Protein AF-0000000076529338 (afdb_homodimer)

Structure (mmCIF, N/CA/C/O backbone):
data_AF-0000000076529338-model_v1
#
loop_
_entity.id
_entity.type
_entity.pdbx_description
1 polymer N-acetyltransferase
#
loop_
_atom_site.group_PDB
_atom_site.id
_atom_site.type_symbol
_atom_site.label_atom_id
_atom_site.label_alt_id
_atom_site.label_comp_id
_atom_site.label_asym_id
_atom_site.label_entity_id
_atom_site.label_seq_id
_atom_site.pdbx_PDB_ins_code
_atom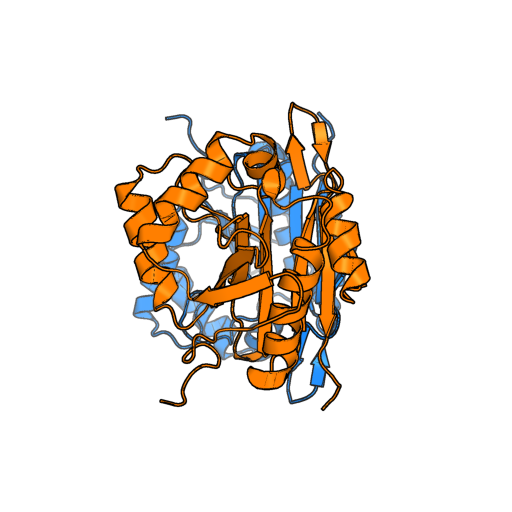_site.Cartn_x
_atom_site.Cartn_y
_atom_site.Cartn_z
_atom_site.occupancy
_atom_site.B_iso_or_equiv
_atom_site.auth_seq_id
_atom_site.auth_comp_id
_atom_site.auth_asym_id
_atom_site.auth_atom_id
_atom_site.pdbx_PDB_model_num
ATOM 1 N N . MET A 1 1 ? 24.656 3.004 14.438 1 46.19 1 MET A N 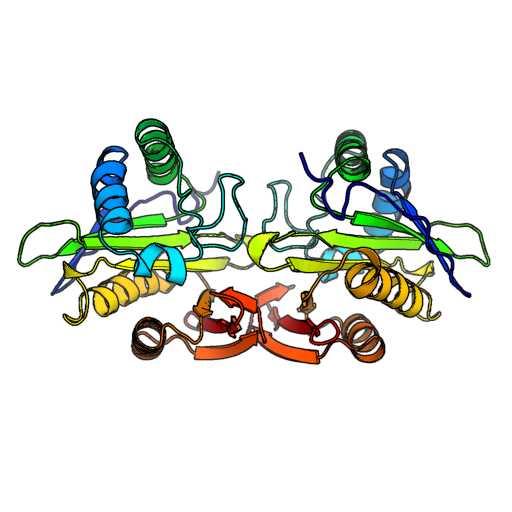1
ATOM 2 C CA . MET A 1 1 ? 23.625 2.807 13.414 1 46.19 1 MET A CA 1
ATOM 3 C C . MET A 1 1 ? 23.125 4.145 12.891 1 46.19 1 MET A C 1
ATOM 5 O O . MET A 1 1 ? 22.906 5.078 13.664 1 46.19 1 MET A O 1
ATOM 9 N N . ALA A 1 2 ? 23.375 4.398 11.633 1 56.16 2 ALA A N 1
ATOM 10 C CA . ALA A 1 2 ? 23.047 5.734 11.141 1 56.16 2 ALA A CA 1
ATOM 11 C C . ALA A 1 2 ? 21.609 6.117 11.484 1 56.16 2 ALA A C 1
ATOM 13 O O . ALA A 1 2 ? 20.719 5.262 11.516 1 56.16 2 ALA A O 1
ATOM 14 N N . LEU A 1 3 ? 21.344 7.195 12.109 1 80.5 3 LEU A N 1
ATOM 15 C CA . LEU A 1 3 ? 20.047 7.719 12.5 1 80.5 3 LEU A CA 1
ATOM 16 C C . LEU A 1 3 ? 19.094 7.781 11.297 1 80.5 3 LEU A C 1
ATOM 18 O O . LEU A 1 3 ? 19.516 8.164 10.203 1 80.5 3 LEU A O 1
ATOM 22 N N . THR A 1 4 ? 17.906 7.199 11.5 1 89.62 4 THR A N 1
ATOM 23 C CA . THR A 1 4 ? 16.922 7.328 10.438 1 89.62 4 THR A CA 1
ATOM 24 C C . THR A 1 4 ? 16.469 8.781 10.289 1 89.62 4 THR A C 1
ATOM 26 O O . THR A 1 4 ? 16.672 9.594 11.195 1 89.62 4 THR A O 1
ATOM 29 N N . PRO A 1 5 ? 15.969 9.148 9.164 1 91.75 5 PRO A N 1
ATOM 30 C CA . PRO A 1 5 ? 15.438 10.5 8.984 1 91.75 5 PRO A CA 1
ATOM 31 C C . PRO A 1 5 ? 14.32 10.828 9.977 1 91.75 5 PRO A C 1
ATOM 33 O O . PRO A 1 5 ? 13.93 11.992 10.109 1 91.75 5 PRO A O 1
ATOM 36 N N . PHE A 1 6 ? 13.875 9.883 10.711 1 93.56 6 PHE A N 1
ATOM 37 C CA . PHE A 1 6 ? 12.742 10.062 11.617 1 93.56 6 PHE A CA 1
ATOM 38 C C . PHE A 1 6 ? 13.219 10.188 13.055 1 93.56 6 PHE A C 1
ATOM 40 O O . PHE A 1 6 ? 12.414 10.336 13.969 1 93.56 6 PHE A O 1
ATOM 47 N N . ALA A 1 7 ? 14.477 10.164 13.234 1 90.31 7 ALA A N 1
ATOM 48 C CA . ALA A 1 7 ? 15.039 10.203 14.586 1 90.31 7 ALA A CA 1
ATOM 49 C C . ALA A 1 7 ? 14.711 11.523 15.273 1 90.31 7 ALA A C 1
ATOM 51 O O . ALA A 1 7 ? 14.516 11.562 16.484 1 90.31 7 ALA A O 1
ATOM 52 N N . THR A 1 8 ? 14.648 12.516 14.5 1 92.12 8 THR A N 1
ATOM 53 C CA . THR A 1 8 ? 14.273 13.828 15.016 1 92.12 8 THR A CA 1
ATOM 54 C C . THR A 1 8 ? 12.82 14.148 14.68 1 92.12 8 THR A C 1
ATOM 56 O O . THR A 1 8 ? 12.391 13.992 13.539 1 92.12 8 THR A O 1
ATOM 59 N N . LYS A 1 9 ? 12.164 14.469 15.719 1 97.19 9 LYS A N 1
ATOM 60 C CA . LYS A 1 9 ? 10.789 14.922 15.539 1 97.19 9 LYS A CA 1
ATOM 61 C C . LYS A 1 9 ? 10.688 16.438 15.609 1 97.19 9 LYS A C 1
ATOM 63 O O . LYS A 1 9 ? 10.672 17.016 16.703 1 97.19 9 LYS A O 1
ATOM 68 N N . PRO A 1 10 ? 10.523 17.047 14.516 1 98.19 10 PRO A N 1
ATOM 69 C CA . PRO A 1 10 ? 10.641 18.5 14.484 1 98.19 10 PRO A CA 1
ATOM 70 C C . PRO A 1 10 ? 9.359 19.203 14.914 1 98.19 10 PRO A C 1
ATOM 72 O O . PRO A 1 10 ? 8.281 18.594 14.914 1 98.19 10 PRO A O 1
ATOM 75 N N . THR A 1 11 ? 9.531 20.391 15.359 1 98.81 11 THR A N 1
ATOM 76 C CA . THR A 1 11 ? 8.453 21.375 15.352 1 98.81 11 THR A CA 1
ATOM 77 C C . THR A 1 11 ? 8.57 22.312 14.148 1 98.81 11 THR A C 1
ATOM 79 O O . THR A 1 11 ? 9.633 22.891 13.922 1 98.81 11 THR A O 1
ATOM 82 N N . LEU A 1 12 ? 7.535 22.375 13.297 1 98.88 12 LEU A N 1
ATOM 83 C CA . LEU A 1 12 ? 7.516 23.219 12.102 1 98.88 12 LEU A CA 1
ATOM 84 C C . LEU A 1 12 ? 6.504 24.359 12.25 1 98.88 12 LEU A C 1
ATOM 86 O O . LEU A 1 12 ? 5.316 24.109 12.461 1 98.88 12 LEU A O 1
ATOM 90 N N . VAL A 1 13 ? 6.988 25.547 12.102 1 98.88 13 VAL A N 1
ATOM 91 C CA . VAL A 1 13 ? 6.141 26.703 12.375 1 98.88 13 VAL A CA 1
ATOM 92 C C . VAL A 1 13 ? 5.785 27.406 11.062 1 98.88 13 VAL A C 1
ATOM 94 O O . VAL A 1 13 ? 6.672 27.781 10.289 1 98.88 13 VAL A O 1
ATOM 97 N N . GLY A 1 14 ? 4.469 27.453 10.805 1 98.81 14 GLY A N 1
ATOM 98 C CA . GLY A 1 14 ? 3.955 28.234 9.695 1 98.81 14 GLY A CA 1
ATOM 99 C C . GLY A 1 14 ? 3.24 29.5 10.133 1 98.81 14 GLY A C 1
ATOM 100 O O . GLY A 1 14 ? 3.391 29.938 11.273 1 98.81 14 GLY A O 1
ATOM 101 N N . GLU A 1 15 ? 2.576 30.109 9.148 1 98.81 15 GLU A N 1
ATOM 102 C CA . GLU A 1 15 ? 1.801 31.312 9.453 1 98.81 15 GLU A CA 1
ATOM 103 C C . GLU A 1 15 ? 0.497 30.969 10.164 1 98.81 15 GLU A C 1
ATOM 105 O O . GLU A 1 15 ? 0.111 31.625 11.125 1 98.81 15 GLU A O 1
ATOM 110 N N . LEU A 1 16 ? -0.142 29.922 9.711 1 98.88 16 LEU A N 1
ATOM 111 C CA . LEU A 1 16 ? -1.471 29.562 10.203 1 98.88 16 LEU A CA 1
ATOM 112 C C . LEU A 1 16 ? -1.393 28.438 11.219 1 98.88 16 LEU A C 1
ATOM 114 O O . LEU A 1 16 ? -2.223 28.359 12.125 1 98.88 16 LEU A O 1
ATOM 118 N N . VAL A 1 17 ? -0.34 27.562 11.031 1 98.94 17 VAL A N 1
ATOM 119 C CA . VAL A 1 17 ? -0.306 26.391 11.898 1 98.94 17 VAL A CA 1
ATOM 120 C C . VAL A 1 17 ? 1.11 26.172 12.43 1 98.94 17 VAL A C 1
ATOM 122 O O . VAL A 1 17 ? 2.08 26.656 11.836 1 98.94 17 VAL A O 1
ATOM 125 N N . THR A 1 18 ? 1.157 25.531 13.555 1 98.94 18 THR A N 1
ATOM 126 C CA . THR A 1 18 ? 2.367 24.906 14.078 1 98.94 18 THR A CA 1
ATOM 127 C C . THR A 1 18 ? 2.215 23.375 14.125 1 98.94 18 THR A C 1
ATOM 129 O O . THR A 1 18 ? 1.216 22.875 14.633 1 98.94 18 THR A O 1
ATOM 132 N N . LEU A 1 19 ? 3.162 22.703 13.484 1 98.94 19 LEU A N 1
ATOM 133 C CA . LEU A 1 19 ? 3.232 21.25 13.594 1 98.94 19 LEU A CA 1
ATOM 134 C C . LEU A 1 19 ? 4.207 20.828 14.688 1 98.94 19 LEU A C 1
ATOM 136 O O . LEU A 1 19 ? 5.363 21.266 14.695 1 98.94 19 LEU A O 1
ATOM 140 N N . ARG A 1 20 ? 3.76 20.047 15.594 1 98.88 20 ARG A N 1
ATOM 141 C CA . ARG A 1 20 ? 4.641 19.547 16.641 1 98.88 20 ARG A CA 1
ATOM 142 C C . ARG A 1 20 ? 4.508 18.047 16.797 1 98.88 20 ARG A C 1
ATOM 144 O O . ARG A 1 20 ? 3.492 17.453 16.406 1 98.88 20 ARG A O 1
ATOM 151 N N . PRO A 1 21 ? 5.527 17.391 17.406 1 98.69 21 PRO A N 1
ATOM 152 C CA . PRO A 1 21 ? 5.445 15.938 17.578 1 98.69 21 PRO A CA 1
ATOM 153 C C . PRO A 1 21 ? 4.203 15.508 18.344 1 98.69 21 PRO A C 1
ATOM 155 O O . PRO A 1 21 ? 3.801 16.172 19.312 1 98.69 21 PRO A O 1
ATOM 158 N N . ILE A 1 22 ? 3.639 14.422 17.891 1 98.25 22 ILE A N 1
ATOM 159 C CA . ILE A 1 22 ? 2.459 13.883 18.562 1 98.25 22 ILE A CA 1
ATOM 160 C C . ILE A 1 22 ? 2.838 13.367 19.938 1 98.25 22 ILE A C 1
ATOM 162 O O . ILE A 1 22 ? 3.986 12.984 20.172 1 98.25 22 ILE A O 1
ATOM 166 N N . ARG A 1 23 ? 1.897 13.422 20.812 1 98 23 ARG A N 1
ATOM 167 C CA . ARG A 1 23 ? 2.012 12.852 22.156 1 98 23 ARG A CA 1
ATOM 168 C C . ARG A 1 23 ? 0.912 11.828 22.406 1 98 23 ARG A C 1
ATOM 170 O O . ARG A 1 23 ? -0.126 11.844 21.75 1 98 23 ARG A O 1
ATOM 177 N N . ALA A 1 24 ? 1.186 10.969 23.391 1 97.19 24 ALA A N 1
ATOM 178 C CA . ALA A 1 24 ? 0.179 9.977 23.75 1 97.19 24 ALA A CA 1
ATOM 179 C C . ALA A 1 24 ? -1.151 10.641 24.094 1 97.19 24 ALA A C 1
ATOM 181 O O . ALA A 1 24 ? -2.213 10.156 23.703 1 97.19 24 ALA A O 1
ATOM 182 N N . GLU A 1 25 ? -1.101 11.75 24.75 1 97.25 25 GLU A N 1
ATOM 183 C CA . GLU A 1 25 ? -2.295 12.438 25.234 1 97.25 25 GLU A CA 1
ATOM 184 C C . GLU A 1 25 ? -3.084 13.055 24.078 1 97.25 25 GLU A C 1
ATOM 186 O O . GLU A 1 25 ? -4.266 13.375 24.234 1 97.25 25 GLU A O 1
ATOM 191 N N . ASP A 1 26 ? -2.461 13.297 22.984 1 97.69 26 ASP A N 1
ATOM 192 C CA . ASP A 1 26 ? -3.15 13.852 21.812 1 97.69 26 ASP A CA 1
ATOM 193 C C . ASP A 1 26 ? -4.195 12.875 21.281 1 97.69 26 ASP A C 1
ATOM 195 O O . ASP A 1 26 ? -5.086 13.273 20.516 1 97.69 26 ASP A O 1
ATOM 199 N N . ALA A 1 27 ? -4.094 11.594 21.672 1 95.31 27 ALA A N 1
ATOM 200 C CA . ALA A 1 27 ? -5.062 10.578 21.281 1 95.31 27 ALA A CA 1
ATOM 201 C C . ALA A 1 27 ? -6.48 10.992 21.672 1 95.31 27 ALA A C 1
ATOM 203 O O . ALA A 1 27 ? -7.434 10.727 20.938 1 95.31 27 ALA A O 1
ATOM 204 N N . ASP A 1 28 ? -6.578 11.68 22.797 1 95.5 28 ASP A N 1
ATOM 205 C CA . ASP A 1 28 ? -7.895 12.117 23.25 1 95.5 28 ASP A CA 1
ATOM 206 C C . ASP A 1 28 ? -8.516 13.102 22.266 1 95.5 28 ASP A C 1
ATOM 208 O O . ASP A 1 28 ? -9.703 13.008 21.938 1 95.5 28 ASP A O 1
ATOM 212 N N . THR A 1 29 ? -7.719 14.008 21.859 1 95.5 29 THR A N 1
ATOM 213 C CA . THR A 1 29 ? -8.195 15 20.906 1 95.5 29 THR A CA 1
ATOM 214 C C . THR A 1 29 ? -8.531 14.344 19.562 1 95.5 29 THR A C 1
ATOM 216 O O . THR A 1 29 ? -9.57 14.648 18.969 1 95.5 29 THR A O 1
ATOM 219 N N . ILE A 1 30 ? -7.691 13.469 19.078 1 93.69 30 ILE A N 1
ATOM 220 C CA . ILE A 1 30 ? -7.926 12.773 17.812 1 93.69 30 ILE A CA 1
ATOM 221 C C . ILE A 1 30 ? -9.227 11.977 17.906 1 93.69 30 ILE A C 1
ATOM 223 O O . ILE A 1 30 ? -10.062 12.039 16.984 1 93.69 30 ILE A O 1
ATOM 227 N N . ASP A 1 31 ? -9.359 11.281 18.984 1 91.06 31 ASP A N 1
ATOM 228 C CA . ASP A 1 31 ? -10.578 10.508 19.188 1 91.06 31 ASP A CA 1
ATOM 229 C C . ASP A 1 31 ? -11.812 11.406 19.125 1 91.06 31 ASP A C 1
ATOM 231 O O . ASP A 1 31 ? -12.805 11.055 18.484 1 91.06 31 ASP A O 1
ATOM 235 N N . ALA A 1 32 ? -11.75 12.508 19.75 1 92 32 ALA A N 1
ATOM 236 C CA . ALA A 1 32 ? -12.867 13.453 19.766 1 92 32 ALA A CA 1
ATOM 237 C C . ALA A 1 32 ? -13.164 13.969 18.359 1 92 32 ALA A C 1
ATOM 239 O O . ALA A 1 32 ? -14.328 14.086 17.969 1 92 32 ALA A O 1
ATOM 240 N N . LEU A 1 33 ? -12.125 14.32 17.656 1 92.31 33 LEU A N 1
ATOM 241 C CA . LEU A 1 33 ? -12.289 14.805 16.281 1 92.31 33 LEU A CA 1
ATOM 242 C C . LEU A 1 33 ? -13 13.766 15.422 1 92.31 33 LEU A C 1
ATOM 244 O O . LEU A 1 33 ? -13.906 14.109 14.656 1 92.31 33 LEU A O 1
ATOM 248 N N . ILE A 1 34 ? -12.602 12.516 15.547 1 88.44 34 ILE A N 1
ATOM 249 C CA . ILE A 1 34 ? -13.148 11.43 14.734 1 88.44 34 ILE A CA 1
ATOM 250 C C . ILE A 1 34 ? -14.609 11.18 15.125 1 88.44 34 ILE A C 1
ATOM 252 O O . ILE A 1 34 ? -15.469 11.023 14.258 1 88.44 34 ILE A O 1
ATOM 256 N N . ARG A 1 35 ? -14.891 11.18 16.328 1 86.25 35 ARG A N 1
ATOM 257 C CA . ARG A 1 35 ? -16.219 10.883 16.828 1 86.25 35 ARG A CA 1
ATOM 258 C C . ARG A 1 35 ? -17.219 11.977 16.438 1 86.25 35 ARG A C 1
ATOM 260 O O . ARG A 1 35 ? -18.406 11.703 16.234 1 86.25 35 ARG A O 1
ATOM 267 N N . THR A 1 36 ? -16.766 13.125 16.312 1 87.69 36 THR A N 1
ATOM 268 C CA . THR A 1 36 ? -17.672 14.234 16.094 1 87.69 36 THR A CA 1
ATOM 269 C C . THR A 1 36 ? -17.781 14.539 14.602 1 87.69 36 THR A C 1
ATOM 271 O O . THR A 1 36 ? -18.578 15.391 14.195 1 87.69 36 THR A O 1
ATOM 274 N N . ASP A 1 37 ? -17.062 13.93 13.836 1 87.75 37 ASP A N 1
ATOM 275 C CA . ASP A 1 37 ? -17.078 14.141 12.391 1 87.75 37 ASP A CA 1
ATOM 276 C C . ASP A 1 37 ? -17.109 12.812 11.641 1 87.75 37 ASP A C 1
ATOM 278 O O . ASP A 1 37 ? -16.047 12.281 11.281 1 87.75 37 ASP A O 1
ATOM 282 N N . PRO A 1 38 ? -18.25 12.367 11.266 1 79.88 38 PRO A N 1
ATOM 283 C CA . PRO A 1 38 ? -18.375 11.062 10.602 1 79.88 38 PRO A CA 1
ATOM 284 C C . PRO A 1 38 ? -17.641 11.023 9.266 1 79.88 38 PRO A C 1
ATOM 286 O O . PRO A 1 38 ? -17.297 9.938 8.781 1 79.88 38 PRO A O 1
ATOM 289 N N . GLU A 1 39 ? -17.359 12.156 8.719 1 81.88 39 GLU A N 1
ATOM 290 C CA . GLU A 1 39 ? -16.672 12.211 7.434 1 81.88 39 GLU A CA 1
ATOM 291 C C . GLU A 1 39 ? -15.227 11.727 7.562 1 81.88 39 GLU A C 1
ATOM 293 O O . GLU A 1 39 ? -14.68 11.141 6.629 1 81.88 39 GLU A O 1
ATOM 298 N N . ILE A 1 40 ? -14.641 11.953 8.703 1 81.75 40 ILE A N 1
ATOM 299 C CA . ILE A 1 40 ? -13.242 11.594 8.906 1 81.75 40 ILE A CA 1
ATOM 300 C C . ILE A 1 40 ? -13.07 10.086 8.773 1 81.75 40 ILE A C 1
ATOM 302 O O . ILE A 1 40 ? -12.164 9.617 8.07 1 81.75 40 ILE A O 1
ATOM 306 N N . SER A 1 41 ? -13.938 9.398 9.375 1 74.94 41 SER A N 1
ATOM 307 C CA . SER A 1 41 ? -13.828 7.941 9.352 1 74.94 41 SER A CA 1
ATOM 308 C C . SER A 1 41 ? -13.969 7.398 7.934 1 74.94 41 SER A C 1
ATOM 310 O O . SER A 1 41 ? -13.25 6.484 7.535 1 74.94 41 SER A O 1
ATOM 312 N N . ILE A 1 42 ? -14.836 7.977 7.254 1 72.62 42 ILE A N 1
ATOM 313 C CA . ILE A 1 42 ? -15.125 7.523 5.895 1 72.62 42 ILE A CA 1
ATOM 314 C C . ILE A 1 42 ? -13.953 7.879 4.977 1 72.62 42 ILE A C 1
ATOM 316 O O . ILE A 1 42 ? -13.477 7.031 4.215 1 72.62 42 ILE A O 1
ATOM 320 N N . LEU A 1 43 ? -13.484 9.023 5.152 1 73.5 43 LEU A N 1
ATOM 321 C CA . LEU A 1 43 ? -12.547 9.586 4.18 1 73.5 43 LEU A CA 1
ATOM 322 C C . LEU A 1 43 ? -11.133 9.078 4.434 1 73.5 43 LEU A C 1
ATOM 324 O O . LEU A 1 43 ? -10.305 9.055 3.518 1 73.5 43 LEU A O 1
ATOM 328 N N . THR A 1 44 ? -10.852 8.719 5.637 1 64.12 44 THR A N 1
ATOM 329 C CA . THR A 1 44 ? -9.5 8.289 5.973 1 64.12 44 THR A CA 1
ATOM 330 C C . THR A 1 44 ? -9.398 6.77 5.969 1 64.12 44 THR A C 1
ATOM 332 O O . THR A 1 44 ? -8.297 6.219 6.078 1 64.12 44 THR A O 1
ATOM 335 N N . GLY A 1 45 ? -10.461 6.195 5.535 1 58.75 45 GLY A N 1
ATOM 336 C CA . GLY A 1 45 ? -10.484 4.742 5.516 1 58.75 45 GLY A CA 1
ATOM 337 C C . GLY A 1 45 ? -10.344 4.125 6.895 1 58.75 45 GLY A C 1
ATOM 338 O O . GLY A 1 45 ? -10 2.947 7.023 1 58.75 45 GLY A O 1
ATOM 339 N N . SER A 1 46 ? -10.25 4.98 7.965 1 50.97 46 SER A N 1
ATOM 340 C CA . SER A 1 46 ? -10.055 4.562 9.352 1 50.97 46 SER A CA 1
ATOM 341 C C . SER A 1 46 ? -11.195 3.674 9.828 1 50.97 46 SER A C 1
ATOM 343 O O . SER A 1 46 ? -11.094 3.025 10.867 1 50.97 46 SER A O 1
ATOM 345 N N . VAL A 1 47 ? -12.336 3.834 9.266 1 41.88 47 VAL A N 1
ATOM 346 C CA . VAL A 1 47 ? -13.414 3.049 9.852 1 41.88 47 VAL A CA 1
ATOM 347 C C . VAL A 1 47 ? -13.078 1.562 9.773 1 41.88 47 VAL A C 1
ATOM 349 O O . VAL A 1 47 ? -13.914 0.712 10.094 1 41.88 47 VAL A O 1
ATOM 352 N N . ARG A 1 48 ? -11.938 1.393 9.234 1 43.72 48 ARG A N 1
ATOM 353 C CA . ARG A 1 48 ? -11.797 -0.048 9.039 1 43.72 48 ARG A CA 1
ATOM 354 C C . ARG A 1 48 ? -11.391 -0.734 10.344 1 43.72 48 ARG A C 1
ATOM 356 O O . ARG A 1 48 ? -10.773 -0.113 11.211 1 43.72 48 ARG A O 1
ATOM 363 N N . SER A 1 49 ? -12.008 -1.771 10.75 1 37.94 49 SER A N 1
ATOM 364 C CA . SER A 1 49 ? -11.891 -2.629 11.93 1 37.94 49 SER A CA 1
ATOM 365 C C . SER A 1 49 ? -10.438 -2.756 12.375 1 37.94 49 SER A C 1
ATOM 367 O O . SER A 1 49 ? -9.516 -2.494 11.602 1 37.94 49 SER A O 1
ATOM 369 N N . SER A 1 50 ? -10.086 -3.08 13.641 1 35.88 50 SER A N 1
ATOM 370 C CA . SER A 1 50 ? -8.945 -3.273 14.531 1 35.88 50 SER A CA 1
ATOM 371 C C . SER A 1 50 ? -7.75 -3.844 13.781 1 35.88 50 SER A C 1
ATOM 373 O O . SER A 1 50 ? -6.656 -3.953 14.336 1 35.88 50 SER A O 1
ATOM 375 N N . THR A 1 51 ? -7.871 -4.672 12.82 1 36.34 51 THR A N 1
ATOM 376 C CA . THR A 1 51 ? -6.621 -5.301 12.414 1 36.34 51 THR A CA 1
ATOM 377 C C . THR A 1 51 ? -5.824 -4.383 11.492 1 36.34 51 THR A C 1
ATOM 379 O O . THR A 1 51 ? -6.391 -3.744 10.602 1 36.34 51 THR A O 1
ATOM 382 N N . GLU A 1 52 ? -4.715 -3.791 11.906 1 39.12 52 GLU A N 1
ATOM 383 C CA . GLU A 1 52 ? -3.789 -2.844 11.289 1 39.12 52 GLU A CA 1
ATOM 384 C C . GLU A 1 52 ? -3.787 -2.979 9.773 1 39.12 52 GLU A C 1
ATOM 386 O O . GLU A 1 52 ? -3.34 -3.994 9.234 1 39.12 52 GLU A O 1
ATOM 391 N N . PRO A 1 53 ? -4.77 -2.459 9.102 1 39.31 53 PRO A N 1
ATOM 392 C CA . PRO A 1 53 ? -4.57 -2.586 7.66 1 39.31 53 PRO A CA 1
ATOM 393 C C . PRO A 1 53 ? -3.342 -1.822 7.164 1 39.31 53 PRO A C 1
ATOM 395 O O . PRO A 1 53 ? -2.949 -0.82 7.77 1 39.31 53 PRO A O 1
ATOM 398 N N . PRO A 1 54 ? -2.498 -2.363 6.406 1 37.31 54 PRO A N 1
ATOM 399 C CA . PRO A 1 54 ? -1.281 -1.695 5.938 1 37.31 54 PRO A CA 1
ATOM 400 C C . PRO A 1 54 ? -1.562 -0.337 5.297 1 37.31 54 PRO A C 1
ATOM 402 O O . PRO A 1 54 ? -0.764 0.592 5.438 1 37.31 54 PRO A O 1
ATOM 405 N N . MET A 1 55 ? -2.418 -0.242 4.355 1 38.78 55 MET A N 1
ATOM 406 C CA . MET A 1 55 ? -2.438 0.921 3.473 1 38.78 55 MET A CA 1
ATOM 407 C C . MET A 1 55 ? -3.34 2.016 4.035 1 38.78 55 MET A C 1
ATOM 409 O O . MET A 1 55 ? -3.383 3.125 3.5 1 38.78 55 MET A O 1
ATOM 413 N N . GLY A 1 56 ? -4.363 1.732 4.867 1 40.78 56 GLY A N 1
ATOM 414 C CA . GLY A 1 56 ? -5.27 2.818 5.199 1 40.78 56 GLY A CA 1
ATOM 415 C C . GLY A 1 56 ? -4.777 3.684 6.344 1 40.78 56 GLY A C 1
ATOM 416 O O . GLY A 1 56 ? -3.811 3.328 7.023 1 40.78 56 GLY A O 1
ATOM 417 N N . VAL A 1 57 ? -5.207 5.016 6.371 1 46.44 57 VAL A N 1
ATOM 418 C CA . VAL A 1 57 ? -4.98 5.961 7.457 1 46.44 57 VAL A CA 1
ATOM 419 C C . VAL A 1 57 ? -5.27 5.289 8.797 1 46.44 57 VAL A C 1
ATOM 421 O O . VAL A 1 57 ? -6.43 5.141 9.188 1 46.44 57 VAL A O 1
ATOM 424 N N . GLY A 1 58 ? -4.812 4.129 9.047 1 54.44 58 GLY A N 1
ATOM 425 C CA . GLY A 1 58 ? -5.367 3.129 9.945 1 54.44 58 GLY A CA 1
ATOM 426 C C . GLY A 1 58 ? -5.523 3.627 11.367 1 54.44 58 GLY A C 1
ATOM 427 O O . GLY A 1 58 ? -4.66 3.387 12.219 1 54.44 58 GLY A O 1
ATOM 428 N N . ILE A 1 59 ? -5.902 4.914 11.469 1 59.12 59 ILE A N 1
ATOM 429 C CA . ILE A 1 59 ? -6.27 5.082 12.867 1 59.12 59 ILE A CA 1
ATOM 430 C C . ILE A 1 59 ? -7.23 3.971 13.289 1 59.12 59 ILE A C 1
ATOM 432 O O . ILE A 1 59 ? -8.273 3.773 12.656 1 59.12 59 ILE A O 1
ATOM 436 N N . PRO A 1 60 ? -6.645 3.133 14.133 1 62.62 60 PRO A N 1
ATOM 437 C CA . PRO A 1 60 ? -7.586 2.119 14.609 1 62.62 60 PRO A CA 1
ATOM 438 C C . PRO A 1 60 ? -8.867 2.727 15.18 1 62.62 60 PRO A C 1
ATOM 440 O O . PRO A 1 60 ? -8.805 3.553 16.094 1 62.62 60 PRO A O 1
ATOM 443 N N . VAL A 1 61 ? -9.875 2.584 14.398 1 60.81 61 VAL A N 1
ATOM 444 C CA . VAL A 1 61 ? -11.172 3.031 14.906 1 60.81 61 VAL A CA 1
ATOM 445 C C . VAL A 1 61 ? -11.836 1.904 15.695 1 60.81 61 VAL A C 1
ATOM 447 O O . VAL A 1 61 ? -11.641 0.726 15.383 1 60.81 61 VAL A O 1
ATOM 450 N N . GLY A 1 62 ? -12.391 2.283 16.812 1 67.19 62 GLY A N 1
ATOM 451 C CA . GLY A 1 62 ? -13.141 1.312 17.594 1 67.19 62 GLY A CA 1
ATOM 452 C C . GLY A 1 62 ? -12.352 0.748 18.766 1 67.19 62 GLY A C 1
ATOM 453 O O . GLY A 1 62 ? -12.828 -0.142 19.469 1 67.19 62 GLY A O 1
ATOM 454 N N . VAL A 1 63 ? -11.117 1.287 18.703 1 76.12 63 VAL A N 1
ATOM 455 C CA . VAL A 1 63 ? -10.352 0.823 19.859 1 76.12 63 VAL A CA 1
ATOM 456 C C . VAL A 1 63 ? -10.625 1.728 21.062 1 76.12 63 VAL A C 1
ATOM 458 O O . VAL A 1 63 ? -11.094 2.857 20.891 1 76.12 63 VAL A O 1
ATOM 461 N N . GLY A 1 64 ? -10.43 1.21 22.266 1 85.44 64 GLY A N 1
ATOM 462 C CA . GLY A 1 64 ? -10.57 2.02 23.469 1 85.44 64 GLY A CA 1
ATOM 463 C C . GLY A 1 64 ? -9.547 3.135 23.547 1 85.44 64 GLY A C 1
ATOM 464 O O . GLY A 1 64 ? -8.492 3.064 22.922 1 85.44 64 GLY A O 1
ATOM 465 N N . ILE A 1 65 ? -9.883 4.098 24.281 1 91.19 65 ILE A N 1
ATOM 466 C CA . ILE A 1 65 ? -9.07 5.309 24.375 1 91.19 65 ILE A CA 1
ATOM 467 C C . ILE A 1 65 ? -7.691 4.965 24.938 1 91.19 65 ILE A C 1
ATOM 469 O O . ILE A 1 65 ? -6.688 5.555 24.531 1 91.19 65 ILE A O 1
ATOM 473 N N . GLU A 1 66 ? -7.586 4.047 25.812 1 93.44 66 GLU A N 1
ATOM 474 C CA . GLU A 1 66 ? -6.301 3.66 26.375 1 93.44 66 GLU A CA 1
ATOM 475 C C . GLU A 1 66 ? -5.41 2.992 25.344 1 93.44 66 GLU A C 1
ATOM 477 O O . GLU A 1 66 ? -4.207 3.242 25.297 1 93.44 66 GLU A O 1
ATOM 482 N N . GLU A 1 67 ? -6 2.236 24.594 1 91.75 67 GLU A N 1
ATOM 483 C CA . GLU A 1 67 ? -5.254 1.61 23.5 1 91.75 67 GLU A CA 1
ATOM 484 C C . GLU A 1 67 ? -4.789 2.646 22.484 1 91.75 67 GLU A C 1
ATOM 486 O O . GLU A 1 67 ? -3.664 2.57 21.984 1 91.75 67 GLU A O 1
ATOM 491 N N . LEU A 1 68 ? -5.68 3.555 22.234 1 92.31 68 LEU A N 1
ATOM 492 C CA . LEU A 1 68 ? -5.32 4.621 21.312 1 92.31 68 LEU A CA 1
ATOM 493 C C . LEU A 1 68 ? -4.16 5.449 21.844 1 92.31 68 LEU A C 1
ATOM 495 O O . LEU A 1 68 ? -3.25 5.809 21.094 1 92.31 68 LEU A O 1
ATOM 499 N N . ARG A 1 69 ? -4.152 5.707 23.125 1 95.5 69 ARG A N 1
ATOM 500 C CA . ARG A 1 69 ? -3.043 6.414 23.75 1 95.5 69 ARG A CA 1
ATOM 501 C C . ARG A 1 69 ? -1.74 5.637 23.609 1 95.5 69 ARG A C 1
ATOM 503 O O . ARG A 1 69 ? -0.686 6.223 23.344 1 95.5 69 ARG A O 1
ATOM 510 N N . GLY A 1 70 ? -1.867 4.391 23.828 1 95 70 GLY A N 1
ATOM 511 C CA . GLY A 1 70 ? -0.698 3.547 23.641 1 95 70 GLY A CA 1
ATOM 512 C C . GLY A 1 70 ? -0.146 3.598 22.234 1 95 70 GLY A C 1
ATOM 513 O O . GLY A 1 70 ? 1.069 3.67 22.031 1 95 70 GLY A O 1
ATOM 514 N N . ILE A 1 71 ? -0.994 3.574 21.312 1 93.5 71 ILE A N 1
ATOM 515 C CA . ILE A 1 71 ? -0.613 3.625 19.906 1 93.5 71 ILE A CA 1
ATOM 516 C C . ILE A 1 71 ? 0.087 4.949 19.609 1 93.5 71 ILE A C 1
ATOM 518 O O . ILE A 1 71 ? 1.186 4.965 19.047 1 93.5 71 ILE A O 1
ATOM 522 N N . TYR A 1 72 ? -0.474 6.035 20 1 95.25 72 TYR A N 1
ATOM 523 C CA . TYR A 1 72 ? 0.097 7.348 19.734 1 95.25 72 TYR A CA 1
ATOM 524 C C . TYR A 1 72 ? 1.401 7.539 20.5 1 95.25 72 TYR A C 1
ATOM 526 O O . TYR A 1 72 ? 2.316 8.219 20.031 1 95.25 72 TYR A O 1
ATOM 534 N N . GLY A 1 73 ? 1.458 6.977 21.688 1 96.44 73 GLY A N 1
ATOM 535 C CA . GLY A 1 73 ? 2.725 6.98 22.391 1 96.44 73 GLY A CA 1
ATOM 536 C C . GLY A 1 73 ? 3.842 6.297 21.641 1 96.44 73 GLY A C 1
ATOM 537 O O . GLY A 1 73 ? 4.969 6.797 21.594 1 96.44 73 GLY A O 1
ATOM 538 N N . ARG A 1 74 ? 3.545 5.199 21.047 1 95.44 74 ARG A N 1
ATOM 539 C CA . ARG A 1 74 ? 4.52 4.488 20.234 1 95.44 74 ARG A CA 1
ATOM 540 C C . ARG A 1 74 ? 4.879 5.289 18.984 1 95.44 74 ARG A C 1
ATOM 542 O O . ARG A 1 74 ? 6.047 5.359 18.609 1 95.44 74 ARG A O 1
ATOM 549 N N . TRP A 1 75 ? 3.883 5.883 18.422 1 94.5 75 TRP A N 1
ATOM 550 C CA . TRP A 1 75 ? 4.117 6.664 17.219 1 94.5 75 TRP A CA 1
ATOM 551 C C . TRP A 1 75 ? 4.992 7.875 17.516 1 94.5 75 TRP A C 1
ATOM 553 O O . TRP A 1 75 ? 5.789 8.297 16.672 1 94.5 75 TRP A O 1
ATOM 563 N N . ALA A 1 76 ? 4.879 8.398 18.703 1 96.56 76 ALA A N 1
ATOM 564 C CA . ALA A 1 76 ? 5.656 9.562 19.109 1 96.56 76 ALA A CA 1
ATOM 565 C C . ALA A 1 76 ? 7.152 9.258 19.109 1 96.56 76 ALA A C 1
ATOM 567 O O . ALA A 1 76 ? 7.977 10.156 18.922 1 96.56 76 ALA A O 1
ATOM 568 N N . GLN A 1 77 ? 7.461 7.992 19.188 1 95.38 77 GLN A N 1
ATOM 569 C CA . GLN A 1 77 ? 8.859 7.602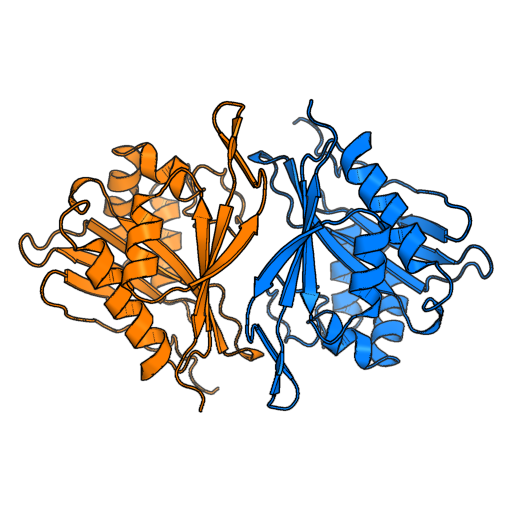 19.328 1 95.38 77 GLN A CA 1
ATOM 570 C C . GLN A 1 77 ? 9.32 6.766 18.125 1 95.38 77 GLN A C 1
ATOM 572 O O . GLN A 1 77 ? 10.484 6.371 18.047 1 95.38 77 GLN A O 1
ATOM 577 N N . ALA A 1 78 ? 8.422 6.527 17.297 1 94.5 78 ALA A N 1
ATOM 578 C CA . ALA A 1 78 ? 8.711 5.609 16.188 1 94.5 78 ALA A CA 1
ATOM 579 C C . ALA A 1 78 ? 9.789 6.18 15.273 1 94.5 78 ALA A C 1
ATOM 581 O O . ALA A 1 78 ? 9.812 7.387 15.008 1 94.5 78 ALA A O 1
ATOM 582 N N . GLU A 1 79 ? 10.562 5.344 14.688 1 94.25 79 GLU A N 1
ATOM 583 C CA . GLU A 1 79 ? 11.641 5.773 13.797 1 94.25 79 GLU A CA 1
ATOM 584 C C . GLU A 1 79 ? 11.305 5.461 12.344 1 94.25 79 GLU A C 1
ATOM 586 O O . GLU A 1 79 ? 12.188 5.496 11.477 1 94.25 79 GLU A O 1
ATOM 591 N N . ASP A 1 80 ? 10.055 5.09 12.07 1 92.56 80 ASP A N 1
ATOM 592 C CA . ASP A 1 80 ? 9.664 4.758 10.703 1 92.56 80 ASP A CA 1
ATOM 593 C C . ASP A 1 80 ? 8.492 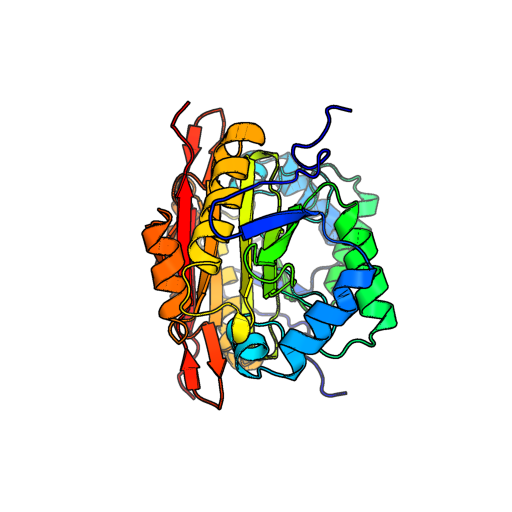5.625 10.25 1 92.56 80 ASP A C 1
ATOM 595 O O . ASP A 1 80 ? 7.855 5.332 9.227 1 92.56 80 ASP A O 1
ATOM 599 N N . ARG A 1 81 ? 8.219 6.562 11.094 1 96.25 81 ARG A N 1
ATOM 600 C CA . ARG A 1 81 ? 7.148 7.488 10.734 1 96.25 81 ARG A CA 1
ATOM 601 C C . ARG A 1 81 ? 7.301 8.812 11.477 1 96.25 81 ARG A C 1
ATOM 603 O O . ARG A 1 81 ? 8 8.891 12.492 1 96.25 81 ARG A O 1
ATOM 610 N N . LEU A 1 82 ? 6.727 9.82 10.922 1 97.88 82 LEU A N 1
ATOM 611 C CA . LEU A 1 82 ? 6.641 11.148 11.508 1 97.88 82 LEU A CA 1
ATOM 612 C C . LEU A 1 82 ? 5.184 11.586 11.656 1 97.88 82 LEU A C 1
ATOM 614 O O . LEU A 1 82 ? 4.488 11.773 10.656 1 97.88 82 LEU A O 1
ATOM 618 N N . VAL A 1 83 ? 4.742 11.617 12.891 1 97.62 83 VAL A N 1
ATOM 619 C CA . VAL A 1 83 ? 3.383 12.039 13.203 1 97.62 83 VAL A CA 1
ATOM 620 C C . VAL A 1 83 ? 3.414 13.398 13.898 1 97.62 83 VAL A C 1
ATOM 622 O O . VAL A 1 83 ? 3.947 13.523 15 1 97.62 83 VAL A O 1
ATOM 625 N N . LEU A 1 84 ? 2.838 14.391 13.234 1 98.75 84 LEU A N 1
ATOM 626 C CA . LEU A 1 84 ? 2.832 15.734 13.805 1 98.75 84 LEU A CA 1
ATOM 627 C C . LEU A 1 84 ? 1.405 16.219 14.031 1 98.75 84 LEU A C 1
ATOM 629 O O . LEU A 1 84 ? 0.548 16.078 13.156 1 98.75 84 LEU A O 1
ATOM 633 N N . ALA A 1 85 ? 1.202 16.734 15.227 1 98.69 85 ALA A N 1
ATOM 634 C CA . ALA A 1 85 ? -0.054 17.422 15.539 1 98.69 85 ALA A CA 1
ATOM 635 C C . ALA A 1 85 ? -0.147 18.766 14.82 1 98.69 85 ALA A C 1
ATOM 637 O O . ALA A 1 85 ? 0.839 19.5 14.734 1 98.69 85 ALA A O 1
ATOM 638 N N . VAL A 1 86 ? -1.305 19.047 14.344 1 98.88 86 VAL A N 1
ATOM 639 C CA . VAL A 1 86 ? -1.56 20.328 13.711 1 98.88 86 VAL A CA 1
ATOM 640 C C . VAL A 1 86 ? -2.217 21.281 14.703 1 98.88 86 VAL A C 1
ATOM 642 O O . VAL A 1 86 ? -3.381 21.109 15.07 1 98.88 86 VAL A O 1
ATOM 645 N N . ILE A 1 87 ? -1.457 22.297 15.062 1 98.88 87 ILE A N 1
ATOM 646 C CA . ILE A 1 87 ? -1.95 23.297 16 1 98.88 87 ILE A CA 1
ATOM 647 C C . ILE A 1 87 ? -2.352 24.562 15.258 1 98.88 87 ILE A C 1
ATOM 649 O O . ILE A 1 87 ? -1.554 25.125 14.5 1 98.88 87 ILE A O 1
ATOM 653 N N . ASP A 1 88 ? -3.607 24.969 15.422 1 98.81 88 ASP A N 1
ATOM 654 C CA . ASP A 1 88 ? -4.074 26.25 14.906 1 98.81 88 ASP A CA 1
ATOM 655 C C . ASP A 1 88 ? -3.439 27.422 15.664 1 98.81 88 ASP A C 1
ATOM 657 O O . ASP A 1 88 ? -3.713 27.625 16.844 1 98.81 88 ASP A O 1
ATOM 661 N N . ASN A 1 89 ? -2.689 28.203 14.938 1 98.69 89 ASN A N 1
ATOM 662 C CA . ASN A 1 89 ? -1.949 29.266 15.617 1 98.69 89 ASN A CA 1
ATOM 663 C C . ASN A 1 89 ? -2.887 30.312 16.234 1 98.69 89 ASN A C 1
ATOM 665 O O . ASN A 1 89 ? -2.555 30.938 17.234 1 98.69 89 ASN A O 1
ATOM 669 N N . SER A 1 90 ? -3.973 30.484 15.633 1 98.38 90 SER A N 1
ATOM 670 C CA . SER A 1 90 ? -4.891 31.516 16.109 1 98.38 90 SER A CA 1
ATOM 671 C C . SER A 1 90 ? -5.547 31.109 17.422 1 98.38 90 SER A C 1
ATOM 673 O O . SER A 1 90 ? -5.781 31.938 18.297 1 98.38 90 SER A O 1
ATOM 675 N N . SER A 1 91 ? -5.828 29.828 17.703 1 97.75 91 SER A N 1
ATOM 676 C CA . SER A 1 91 ? -6.574 29.359 18.875 1 97.75 91 SER A CA 1
ATOM 677 C C . SER A 1 91 ? -5.684 28.562 19.812 1 97.75 91 SER A C 1
ATOM 679 O O . SER A 1 91 ? -6.027 28.375 20.984 1 97.75 91 SER A O 1
ATOM 681 N N . GLY A 1 92 ? -4.602 28.031 19.297 1 98.12 92 GLY A N 1
ATOM 682 C CA . GLY A 1 92 ? -3.75 27.141 20.062 1 98.12 92 GLY A CA 1
ATOM 683 C C . GLY A 1 92 ? -4.297 25.734 20.172 1 98.12 92 GLY A C 1
ATOM 684 O O . GLY A 1 92 ? -3.707 24.875 20.828 1 98.12 92 GLY A O 1
ATOM 685 N N . ARG A 1 93 ? -5.359 25.469 19.469 1 98 93 ARG A N 1
ATOM 686 C CA . ARG A 1 93 ? -6.004 24.156 19.562 1 98 93 ARG A CA 1
ATOM 687 C C . ARG A 1 93 ? -5.473 23.219 18.5 1 98 93 ARG A C 1
ATOM 689 O O . ARG A 1 93 ? -5.16 23.641 17.375 1 98 93 ARG A O 1
ATOM 696 N N . MET A 1 94 ? -5.387 21.922 18.922 1 98.56 94 MET A N 1
ATOM 697 C CA . MET A 1 94 ? -5.074 20.891 17.953 1 98.56 94 MET A CA 1
ATOM 698 C C . MET A 1 94 ? -6.281 20.594 17.062 1 98.56 94 MET A C 1
ATOM 700 O O . MET A 1 94 ? -7.367 20.297 17.562 1 98.56 94 MET A O 1
ATOM 704 N N . VAL A 1 95 ? -6.094 20.656 15.727 1 97.75 95 VAL A N 1
ATOM 705 C CA . VAL A 1 95 ? -7.238 20.516 14.828 1 97.75 95 VAL A CA 1
ATOM 706 C C . VAL A 1 95 ? -7.055 19.281 13.945 1 97.75 95 VAL A C 1
ATOM 708 O O . VAL A 1 95 ? -7.898 19 13.094 1 97.75 95 VAL A O 1
ATOM 711 N N . GLY A 1 96 ? -5.945 18.578 14.117 1 96.75 96 GLY A N 1
ATOM 712 C CA . GLY A 1 96 ? -5.699 17.391 13.312 1 96.75 96 GLY A CA 1
ATOM 713 C C . GLY A 1 96 ? -4.266 16.891 13.414 1 96.75 96 GLY A C 1
ATOM 714 O O . GLY A 1 96 ? -3.58 17.141 14.406 1 96.75 96 GLY A O 1
ATOM 715 N N . GLU A 1 97 ? -3.867 16.094 12.469 1 97.31 97 GLU A N 1
ATOM 716 C CA . GLU A 1 97 ? -2.496 15.594 12.367 1 97.31 97 GLU A CA 1
ATOM 717 C C . GLU A 1 97 ? -2.102 15.367 10.906 1 97.31 97 GLU A C 1
ATOM 719 O O . GLU A 1 97 ? -2.967 15.227 10.039 1 97.31 97 GLU A O 1
ATOM 724 N N . VAL A 1 98 ? -0.843 15.422 10.656 1 97.75 98 VAL A N 1
ATOM 725 C CA . VAL A 1 98 ? -0.245 15.016 9.391 1 97.75 98 VAL A CA 1
ATOM 726 C C . VAL A 1 98 ? 0.845 13.977 9.641 1 97.75 98 VAL A C 1
ATOM 728 O O . VAL A 1 98 ? 1.533 14.023 10.664 1 97.75 98 VAL A O 1
ATOM 731 N N . VAL A 1 99 ? 0.946 13.047 8.672 1 97.31 99 VAL A N 1
ATOM 732 C CA . VAL A 1 99 ? 1.783 11.883 8.945 1 97.31 99 VAL A CA 1
ATOM 733 C C . VAL A 1 99 ? 2.576 11.508 7.695 1 97.31 99 VAL A C 1
ATOM 735 O O . VAL A 1 99 ? 2.021 11.453 6.598 1 97.31 99 VAL A O 1
ATOM 738 N N . LEU A 1 100 ? 3.867 11.398 7.805 1 97.69 100 LEU A N 1
ATOM 739 C CA . LEU A 1 100 ? 4.668 10.602 6.879 1 97.69 100 LEU A CA 1
ATOM 740 C C . LEU A 1 100 ? 4.828 9.172 7.391 1 97.69 100 LEU A C 1
ATOM 742 O O . LEU A 1 100 ? 5.215 8.961 8.539 1 97.69 100 LEU A O 1
ATOM 746 N N . LEU A 1 101 ? 4.465 8.203 6.574 1 94.94 101 LEU A N 1
ATOM 747 C CA . LEU A 1 101 ? 4.434 6.809 6.984 1 94.94 101 LEU A CA 1
ATOM 748 C C . LEU A 1 101 ? 4.906 5.898 5.855 1 94.94 101 LEU A C 1
ATOM 750 O O . LEU A 1 101 ? 5.266 6.375 4.777 1 94.94 101 LEU A O 1
ATOM 754 N N . ASP A 1 102 ? 4.973 4.598 6.199 1 91.38 102 ASP A N 1
ATOM 755 C CA . ASP A 1 102 ? 5.375 3.605 5.207 1 91.38 102 ASP A CA 1
ATOM 756 C C . ASP A 1 102 ? 6.758 3.92 4.648 1 91.38 102 ASP A C 1
ATOM 758 O O . ASP A 1 102 ? 6.953 3.941 3.43 1 91.38 102 ASP A O 1
ATOM 762 N N . TRP A 1 103 ? 7.668 4.117 5.523 1 92.81 103 TRP A N 1
ATOM 763 C CA . TRP A 1 103 ? 9.031 4.461 5.137 1 92.81 103 TRP A CA 1
ATOM 764 C C . TRP A 1 103 ? 9.688 3.316 4.371 1 92.81 103 TRP A C 1
ATOM 766 O O . TRP A 1 103 ? 9.727 2.182 4.852 1 92.81 103 TRP A O 1
ATOM 776 N N . ASP A 1 104 ? 10.094 3.602 3.191 1 91.44 104 ASP A N 1
ATOM 777 C CA . ASP A 1 104 ? 10.922 2.719 2.373 1 91.44 104 ASP A CA 1
ATOM 778 C C . ASP A 1 104 ? 12.336 3.271 2.232 1 91.44 104 ASP A C 1
ATOM 780 O O . ASP A 1 104 ? 12.594 4.113 1.369 1 91.44 104 ASP A O 1
ATOM 784 N N . GLU A 1 105 ? 13.188 2.803 3.043 1 91 105 GLU A N 1
ATOM 785 C CA . GLU A 1 105 ? 14.539 3.344 3.139 1 91 105 GLU A CA 1
ATOM 786 C C . GLU A 1 105 ? 15.281 3.209 1.812 1 91 105 GLU A C 1
ATOM 788 O O . GLU A 1 105 ? 15.891 4.168 1.339 1 91 105 GLU A O 1
ATOM 793 N N . ALA A 1 106 ? 15.211 2.061 1.193 1 88.25 106 ALA A N 1
ATOM 794 C CA . ALA A 1 106 ? 15.961 1.775 -0.028 1 88.25 106 ALA A CA 1
ATOM 795 C C . ALA A 1 106 ? 15.531 2.701 -1.162 1 88.25 106 ALA A C 1
ATOM 797 O O . ALA A 1 106 ? 16.344 3.049 -2.027 1 88.25 106 ALA A O 1
ATOM 798 N N . ASN A 1 107 ? 14.289 3.109 -1.079 1 92.62 107 ASN A N 1
ATOM 799 C CA . ASN A 1 107 ? 13.758 3.936 -2.16 1 92.62 107 ASN A CA 1
ATOM 800 C C . ASN A 1 107 ? 13.547 5.379 -1.709 1 92.62 107 ASN A C 1
ATOM 802 O O . ASN A 1 107 ? 12.898 6.16 -2.41 1 92.62 107 ASN A O 1
ATOM 806 N N . ARG A 1 108 ? 13.945 5.672 -0.463 1 93.81 108 ARG A N 1
ATOM 807 C CA . ARG A 1 108 ? 13.836 7.02 0.089 1 93.81 108 ARG A CA 1
ATOM 808 C C . ARG A 1 108 ? 12.438 7.586 -0.13 1 93.81 108 ARG A C 1
ATOM 810 O O . ARG A 1 108 ? 12.289 8.688 -0.658 1 93.81 108 ARG A O 1
ATOM 817 N N . SER A 1 109 ? 11.5 6.801 0.266 1 96.81 109 SER A N 1
ATOM 818 C CA . SER A 1 109 ? 10.125 7.227 0.017 1 96.81 109 SER A CA 1
ATOM 819 C C . SER A 1 109 ? 9.242 6.973 1.233 1 96.81 109 SER A C 1
ATOM 821 O O . SER A 1 109 ? 9.586 6.176 2.105 1 96.81 109 SER A O 1
ATOM 823 N N . CYS A 1 110 ? 8.141 7.727 1.3 1 96.44 110 CYS A N 1
ATOM 824 C CA . CYS A 1 110 ? 7.09 7.562 2.301 1 96.44 110 CYS A CA 1
ATOM 825 C C . CYS A 1 110 ? 5.715 7.789 1.688 1 96.44 110 CYS A C 1
ATOM 827 O O . CYS A 1 110 ? 5.602 8.305 0.575 1 96.44 110 CYS A O 1
ATOM 829 N N . GLY A 1 111 ? 4.77 7.273 2.443 1 96.94 111 GLY A N 1
ATOM 830 C CA . GLY A 1 111 ? 3.41 7.742 2.232 1 96.94 111 GLY A CA 1
ATOM 831 C C . GLY A 1 111 ? 3.072 8.977 3.049 1 96.94 111 GLY A C 1
ATOM 832 O O . GLY A 1 111 ? 3.859 9.398 3.895 1 96.94 111 GLY A O 1
ATOM 833 N N . PHE A 1 112 ? 1.943 9.586 2.662 1 97.19 112 PHE A N 1
ATOM 834 C CA . PHE A 1 112 ? 1.433 10.75 3.373 1 97.19 112 PHE A CA 1
ATOM 835 C C . PHE A 1 112 ? -0.049 10.586 3.693 1 97.19 112 PHE A C 1
ATOM 837 O O . PHE A 1 112 ? -0.816 10.094 2.863 1 97.19 112 PHE A O 1
ATOM 844 N N . ARG A 1 113 ? -0.392 11.016 4.918 1 95.62 113 ARG A N 1
ATOM 845 C CA . ARG A 1 113 ? -1.786 11.078 5.34 1 95.62 113 ARG A CA 1
ATOM 846 C C . ARG A 1 113 ? -2.049 12.336 6.172 1 95.62 113 ARG A C 1
ATOM 848 O O . ARG A 1 113 ? -1.159 12.812 6.879 1 95.62 113 ARG A O 1
ATOM 855 N N . ALA A 1 114 ? -3.262 12.789 6.141 1 95.88 114 ALA A N 1
ATOM 856 C CA . ALA A 1 114 ? -3.684 13.922 6.953 1 95.88 114 ALA A CA 1
ATOM 857 C C . ALA A 1 114 ? -5.086 13.703 7.52 1 95.88 114 ALA A C 1
ATOM 859 O O . ALA A 1 114 ? -5.922 13.062 6.883 1 95.88 114 ALA A O 1
ATOM 860 N N . LEU A 1 115 ? -5.281 14.094 8.648 1 94.31 115 LEU A N 1
ATOM 861 C CA . LEU A 1 115 ? -6.582 14.227 9.297 1 94.31 115 LEU A CA 1
ATOM 862 C C . LEU A 1 115 ? -6.793 15.648 9.797 1 94.31 115 LEU A C 1
ATOM 864 O O . LEU A 1 115 ? -6 16.156 10.602 1 94.31 115 LEU A O 1
ATOM 868 N N . ILE A 1 116 ? -7.746 16.344 9.242 1 95.5 116 ILE A N 1
ATOM 869 C CA . ILE A 1 116 ? -8.117 17.672 9.711 1 95.5 116 ILE A CA 1
ATOM 870 C C . ILE A 1 116 ? -9.586 17.688 10.141 1 95.5 116 ILE A C 1
ATOM 872 O O . ILE A 1 116 ? -10.469 17.344 9.352 1 95.5 116 ILE A O 1
ATOM 876 N N . GLY A 1 117 ? -9.805 18.047 11.352 1 93.62 117 GLY A N 1
ATOM 877 C CA . GLY A 1 117 ? -11.164 18.125 11.875 1 93.62 117 GLY A CA 1
ATOM 878 C C . GLY A 1 117 ? -11.969 19.25 11.266 1 93.62 117 GLY A C 1
ATOM 879 O O . GLY A 1 117 ? -11.414 20.141 10.609 1 93.62 117 GLY A O 1
ATOM 880 N N . LYS A 1 118 ? -13.25 19.172 11.523 1 92.25 118 LYS A N 1
ATOM 881 C CA . LYS A 1 118 ? -14.211 20.125 10.969 1 92.25 118 LYS A CA 1
ATOM 882 C C . LYS A 1 118 ? -13.797 21.562 11.281 1 92.25 118 LYS A C 1
ATOM 884 O O . LYS A 1 118 ? -13.898 22.453 10.43 1 92.25 118 LYS A O 1
ATOM 889 N N . GLN A 1 119 ? -13.242 21.766 12.406 1 91.44 119 GLN A N 1
ATOM 890 C CA . GLN A 1 119 ? -12.922 23.125 12.859 1 91.44 119 GLN A CA 1
ATOM 891 C C . GLN A 1 119 ? -11.695 23.656 12.133 1 91.44 119 GLN A C 1
ATOM 893 O O . GLN A 1 119 ? -11.422 24.859 12.172 1 91.44 119 GLN A O 1
ATOM 898 N N . GLY A 1 120 ? -10.984 22.797 11.523 1 93.75 120 GLY A N 1
ATOM 899 C CA . GLY A 1 120 ? -9.781 23.234 10.828 1 93.75 120 GLY A CA 1
ATOM 900 C C . GLY A 1 120 ? -9.961 23.328 9.328 1 93.75 120 GLY A C 1
ATOM 901 O O . GLY A 1 120 ? -9.055 23.766 8.617 1 93.75 120 GLY A O 1
ATOM 902 N N . ARG A 1 121 ? -11.117 23.016 8.805 1 94 121 ARG A N 1
ATOM 903 C CA . ARG A 1 121 ? -11.328 22.938 7.359 1 94 121 ARG A CA 1
ATOM 904 C C . ARG A 1 121 ? -11.773 24.281 6.797 1 94 121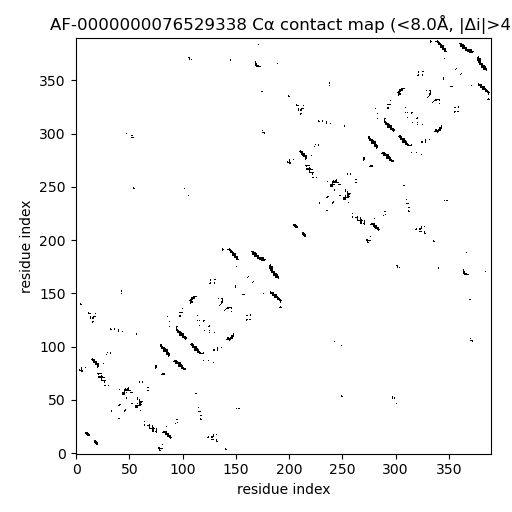 ARG A C 1
ATOM 906 O O . ARG A 1 121 ? -12.391 25.078 7.504 1 94 121 ARG A O 1
ATOM 913 N N . GLY A 1 122 ? -11.391 24.484 5.562 1 94.62 122 GLY A N 1
ATOM 914 C CA . GLY A 1 122 ? -11.844 25.672 4.859 1 94.62 122 GLY A CA 1
ATOM 915 C C . GLY A 1 122 ? -11.133 26.938 5.309 1 94.62 122 GLY A C 1
ATOM 916 O O . GLY A 1 122 ? -11.625 28.047 5.086 1 94.62 122 GLY A O 1
ATOM 917 N N . ARG A 1 123 ? -9.977 26.766 6 1 97.06 123 ARG A N 1
ATOM 918 C CA . ARG A 1 123 ? -9.266 27.922 6.551 1 97.06 123 ARG A CA 1
ATOM 919 C C . ARG A 1 123 ? -7.809 27.938 6.098 1 97.06 123 ARG A C 1
ATOM 921 O O . ARG A 1 123 ? -7 28.703 6.621 1 97.06 123 ARG A O 1
ATOM 928 N N . GLY A 1 124 ? -7.457 27.047 5.23 1 98.19 124 GLY A N 1
ATOM 929 C CA . GLY A 1 124 ? -6.098 26.969 4.727 1 98.19 124 GLY A CA 1
ATOM 930 C C . GLY A 1 124 ? -5.156 26.219 5.652 1 98.19 124 GLY A C 1
ATOM 931 O O . GLY A 1 124 ? -3.994 25.984 5.309 1 98.19 124 GLY A O 1
ATOM 932 N N . LEU A 1 125 ? -5.621 25.781 6.816 1 98.56 125 LEU A N 1
ATOM 933 C CA . LEU A 1 125 ? -4.777 25.109 7.801 1 98.56 125 LEU A CA 1
ATOM 934 C C . LEU A 1 125 ? -4.23 23.797 7.246 1 98.56 125 LEU A C 1
ATOM 936 O O . LEU A 1 125 ? -3.037 23.516 7.379 1 98.56 125 LEU A O 1
ATOM 940 N N . GLY A 1 126 ? -5.102 23.031 6.625 1 98.06 126 GLY A N 1
ATOM 941 C CA . GLY A 1 126 ? -4.672 21.766 6.047 1 98.06 126 GLY A CA 1
ATOM 942 C C . GLY A 1 126 ? -3.633 21.938 4.953 1 98.06 126 GLY A C 1
ATOM 943 O O . GLY A 1 126 ? -2.684 21.156 4.863 1 98.06 126 GLY A O 1
ATOM 944 N N . THR A 1 127 ? -3.852 22.938 4.18 1 98.75 127 THR A N 1
ATOM 945 C CA . THR A 1 127 ? -2.916 23.203 3.094 1 98.75 127 THR A CA 1
ATOM 946 C C . THR A 1 127 ? -1.534 23.562 3.643 1 98.75 127 THR A C 1
ATOM 948 O O . THR A 1 127 ? -0.53 22.984 3.217 1 98.75 127 THR A O 1
ATOM 951 N N . GLU A 1 128 ? -1.501 24.469 4.586 1 98.88 128 GLU A N 1
ATOM 952 C CA . GLU A 1 128 ? -0.205 24.844 5.137 1 98.88 128 GLU A CA 1
ATOM 953 C C . GLU A 1 128 ? 0.44 23.688 5.895 1 98.88 128 GLU A C 1
ATOM 955 O O . GLU A 1 128 ? 1.65 23.484 5.797 1 98.88 128 GLU A O 1
ATOM 960 N N . ALA A 1 129 ? -0.338 22.922 6.656 1 98.88 129 ALA A N 1
ATOM 961 C CA . ALA A 1 129 ? 0.189 21.766 7.375 1 98.88 129 ALA A CA 1
ATOM 962 C C . ALA A 1 129 ? 0.833 20.766 6.418 1 98.88 129 ALA A C 1
ATOM 964 O O . ALA A 1 129 ? 1.955 20.312 6.648 1 98.88 129 ALA A O 1
ATOM 965 N N . THR A 1 130 ? 0.095 20.453 5.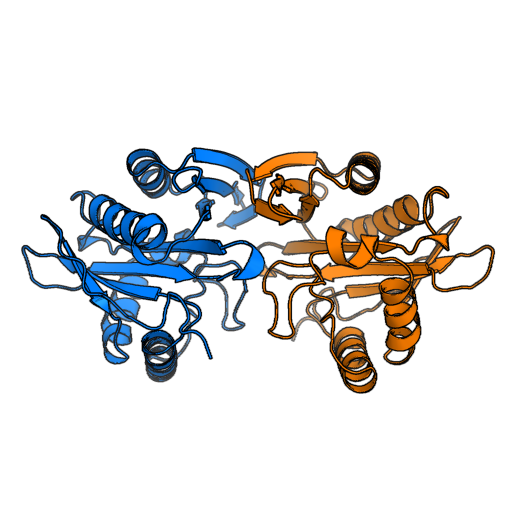352 1 98.88 130 THR A N 1
ATOM 966 C CA . THR A 1 130 ? 0.591 19.516 4.344 1 98.88 130 THR A CA 1
ATOM 967 C C . THR A 1 130 ? 1.871 20.047 3.703 1 98.88 130 THR A C 1
ATOM 969 O O . THR A 1 130 ? 2.852 19.312 3.562 1 98.88 130 THR A O 1
ATOM 972 N N . ARG A 1 131 ? 1.888 21.297 3.389 1 98.88 131 ARG A N 1
ATOM 973 C CA . ARG A 1 131 ? 3.064 21.906 2.773 1 98.88 131 ARG A CA 1
ATOM 974 C C . ARG A 1 131 ? 4.277 21.797 3.691 1 98.88 131 ARG A C 1
ATOM 976 O O . ARG A 1 131 ? 5.363 21.406 3.25 1 98.88 131 ARG A O 1
ATOM 983 N N . LEU A 1 132 ? 4.086 22.109 4.926 1 98.88 132 LEU A N 1
ATOM 984 C CA . LEU A 1 132 ? 5.184 22.125 5.887 1 98.88 132 LEU A CA 1
ATOM 985 C C . LEU A 1 132 ? 5.809 20.734 6.02 1 98.88 132 LEU A C 1
ATOM 987 O O . LEU A 1 132 ? 7.031 20.594 5.961 1 98.88 132 LEU A O 1
ATOM 991 N N . ILE A 1 133 ? 4.988 19.703 6.16 1 98.88 133 ILE A N 1
ATOM 992 C CA . ILE A 1 133 ? 5.562 18.391 6.422 1 98.88 133 ILE A CA 1
ATOM 993 C C . ILE A 1 133 ? 6.152 17.812 5.137 1 98.88 133 ILE A C 1
ATOM 995 O O . ILE A 1 133 ? 7.168 17.125 5.172 1 98.88 133 ILE A O 1
ATOM 999 N N . VAL A 1 134 ? 5.543 18.125 4.031 1 98.81 134 VAL A N 1
ATOM 1000 C CA . VAL A 1 134 ? 6.047 17.641 2.746 1 98.81 134 VAL A CA 1
ATOM 1001 C C . VAL A 1 134 ? 7.391 18.297 2.439 1 98.81 134 VAL A C 1
ATOM 1003 O O . VAL A 1 134 ? 8.344 17.625 2.049 1 98.81 134 VAL A O 1
ATOM 1006 N N . GLU A 1 135 ? 7.469 19.609 2.656 1 98.38 135 GLU A N 1
ATOM 1007 C CA . GLU A 1 135 ? 8.734 20.312 2.457 1 98.38 135 GLU A CA 1
ATOM 1008 C C . GLU A 1 135 ? 9.812 19.781 3.393 1 98.38 135 GLU A C 1
ATOM 1010 O O . GLU A 1 135 ? 10.961 19.594 2.982 1 98.38 135 GLU A O 1
ATOM 1015 N N . HIS A 1 136 ? 9.445 19.547 4.613 1 98.44 136 HIS A N 1
ATOM 1016 C CA . HIS A 1 136 ? 10.391 18.953 5.562 1 98.44 136 HIS A CA 1
ATOM 1017 C C . HIS A 1 136 ? 10.859 17.578 5.098 1 98.44 136 HIS A C 1
ATOM 1019 O O . HIS A 1 136 ? 12.047 17.281 5.16 1 98.44 136 HIS A O 1
ATOM 1025 N N . GLY A 1 137 ? 9.922 16.766 4.664 1 98.19 137 GLY A N 1
ATOM 1026 C CA . GLY A 1 137 ? 10.234 15.422 4.191 1 98.19 137 GLY A CA 1
ATOM 1027 C C . GLY A 1 137 ? 11.188 15.414 3.008 1 98.19 137 GLY A C 1
ATOM 1028 O O . GLY A 1 137 ? 12.18 14.688 3.008 1 98.19 137 GLY A O 1
ATOM 1029 N N . LEU A 1 138 ? 10.914 16.234 2.023 1 98.12 138 LEU A N 1
ATOM 1030 C CA . LEU A 1 138 ? 11.711 16.266 0.805 1 98.12 138 LEU A CA 1
ATOM 1031 C C . LEU A 1 138 ? 13.039 16.984 1.044 1 98.12 138 LEU A C 1
ATOM 1033 O O . LEU A 1 138 ? 14.031 16.703 0.372 1 98.12 138 LEU A O 1
ATOM 1037 N N . GLY A 1 139 ? 13.062 17.906 1.971 1 96.62 139 GLY A N 1
ATOM 1038 C CA . GLY A 1 139 ? 14.258 18.672 2.256 1 96.62 139 GLY A CA 1
ATOM 1039 C C . GLY A 1 139 ? 15.117 18.078 3.357 1 96.62 139 GLY A C 1
ATOM 1040 O O . GLY A 1 139 ? 16.016 17.297 3.086 1 96.62 139 GLY A O 1
ATOM 1041 N N . ALA A 1 140 ? 14.758 18.375 4.582 1 96 140 ALA A N 1
ATOM 1042 C CA . ALA A 1 140 ? 15.562 18.016 5.746 1 96 140 ALA A CA 1
ATOM 1043 C C . ALA A 1 140 ? 15.734 16.5 5.855 1 96 140 ALA A C 1
ATOM 1045 O O . ALA A 1 140 ? 16.797 16.016 6.242 1 96 140 ALA A O 1
ATOM 1046 N N . MET A 1 141 ? 14.672 15.766 5.527 1 96.31 141 MET A N 1
ATOM 1047 C CA . MET A 1 141 ? 14.719 14.312 5.691 1 96.31 141 MET A CA 1
ATOM 1048 C C . MET A 1 141 ? 15.328 13.648 4.461 1 96.31 141 MET A C 1
ATOM 1050 O O . MET A 1 141 ? 15.695 12.477 4.504 1 96.31 141 MET A O 1
ATOM 1054 N N . GLY A 1 142 ? 15.336 14.266 3.354 1 95.81 142 GLY A N 1
ATOM 1055 C CA . GLY A 1 142 ? 16.016 13.773 2.166 1 95.81 142 GLY A CA 1
ATOM 1056 C C . GLY A 1 142 ? 15.195 12.734 1.409 1 95.81 142 GLY A C 1
ATOM 1057 O O . GLY A 1 142 ? 15.758 11.93 0.657 1 95.81 142 GLY A O 1
ATOM 1058 N N . LEU A 1 143 ? 13.961 12.711 1.585 1 97.12 143 LEU A N 1
ATOM 1059 C CA . LEU A 1 143 ? 13.117 11.797 0.823 1 97.12 143 LEU A CA 1
ATOM 1060 C C . LEU A 1 143 ? 13.125 12.156 -0.659 1 97.12 143 LEU A C 1
ATOM 1062 O O . LEU A 1 143 ? 13.211 13.336 -1.016 1 97.12 143 LEU A O 1
ATOM 1066 N N . HIS A 1 144 ? 12.961 11.141 -1.518 1 97.94 144 HIS A N 1
ATOM 1067 C CA . HIS A 1 144 ? 12.875 11.328 -2.961 1 97.94 144 HIS A CA 1
ATOM 1068 C C . HIS A 1 144 ? 11.43 11.406 -3.422 1 97.94 144 HIS A C 1
ATOM 1070 O O . HIS A 1 144 ? 11.117 12.094 -4.395 1 97.94 144 HIS A O 1
ATOM 1076 N N . ARG A 1 145 ? 10.617 10.664 -2.742 1 98.31 145 ARG A N 1
ATOM 1077 C CA . ARG A 1 145 ? 9.242 10.492 -3.201 1 98.31 145 ARG A CA 1
ATOM 1078 C C . ARG A 1 145 ? 8.281 10.398 -2.021 1 98.31 145 ARG A C 1
ATOM 1080 O O . ARG A 1 145 ? 8.555 9.711 -1.04 1 98.31 145 ARG A O 1
ATOM 1087 N N . ILE A 1 146 ? 7.234 11.164 -2.008 1 98.62 146 ILE A N 1
ATOM 1088 C CA . ILE A 1 146 ? 6.105 11.062 -1.088 1 98.62 146 ILE A CA 1
ATOM 1089 C C . ILE A 1 146 ? 4.82 10.82 -1.874 1 98.62 146 ILE A C 1
ATOM 1091 O O . ILE A 1 146 ? 4.512 11.562 -2.812 1 98.62 146 ILE A O 1
ATOM 1095 N N . SER A 1 147 ? 4.09 9.734 -1.539 1 98.62 147 SER A N 1
ATOM 1096 C CA . SER A 1 147 ? 2.877 9.383 -2.271 1 98.62 147 SER A CA 1
ATOM 1097 C C . SER A 1 147 ? 1.67 9.32 -1.341 1 98.62 147 SER A C 1
ATOM 1099 O O . SER A 1 147 ? 1.824 9.25 -0.12 1 98.62 147 SER A O 1
ATOM 1101 N N . LEU A 1 148 ? 0.501 9.391 -1.945 1 97.25 148 LEU A N 1
ATOM 1102 C CA . LEU A 1 148 ? -0.739 9.305 -1.183 1 97.25 148 LEU A CA 1
ATOM 1103 C C . LEU A 1 148 ? -1.881 8.797 -2.055 1 97.25 148 LEU A C 1
ATOM 1105 O O . LEU A 1 148 ? -1.736 8.695 -3.275 1 97.25 148 LEU A O 1
ATOM 1109 N N . GLU A 1 149 ? -2.906 8.43 -1.345 1 95.88 149 GLU A N 1
ATOM 1110 C CA . GLU A 1 149 ? -4.18 8.109 -1.984 1 95.88 149 GLU A CA 1
ATOM 1111 C C . GLU A 1 149 ? -5.305 8.984 -1.436 1 95.88 149 GLU A C 1
ATOM 1113 O O . GLU A 1 149 ? -5.316 9.32 -0.249 1 95.88 149 GLU A O 1
ATOM 1118 N N . VAL A 1 150 ? -6.207 9.328 -2.32 1 95.94 150 VAL A N 1
ATOM 1119 C CA . VAL A 1 150 ? -7.367 10.117 -1.92 1 95.94 150 VAL A CA 1
ATOM 1120 C C . VAL A 1 150 ? -8.602 9.648 -2.689 1 95.94 150 VAL A C 1
ATOM 1122 O O . VAL A 1 150 ? -8.57 9.531 -3.916 1 95.94 150 VAL A O 1
ATOM 1125 N N . TYR A 1 151 ? -9.648 9.375 -1.951 1 94.69 151 TYR A N 1
ATOM 1126 C CA . TYR A 1 151 ? -10.859 8.875 -2.592 1 94.69 151 TYR A CA 1
ATOM 1127 C C . TYR A 1 151 ? -11.531 9.969 -3.41 1 94.69 151 TYR A C 1
ATOM 1129 O O . TYR A 1 151 ? -11.477 11.148 -3.047 1 94.69 151 TYR A O 1
ATOM 1137 N N . ASP A 1 152 ? -12.211 9.531 -4.398 1 96.38 152 ASP A N 1
ATOM 1138 C CA . ASP A 1 152 ? -12.867 10.445 -5.328 1 96.38 152 ASP A CA 1
ATOM 1139 C C . ASP A 1 152 ? -13.906 11.312 -4.613 1 96.38 152 ASP A C 1
ATOM 1141 O 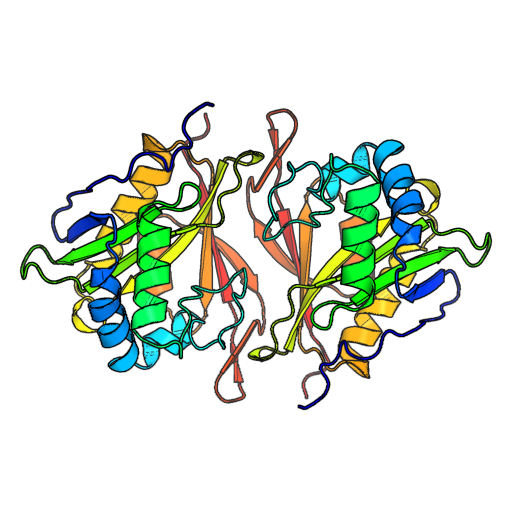O . ASP A 1 152 ? -14.164 12.445 -5.023 1 96.38 152 ASP A O 1
ATOM 1145 N N . ILE A 1 153 ? -14.43 10.914 -3.545 1 93.69 153 ILE A N 1
ATOM 1146 C CA . ILE A 1 153 ? -15.5 11.594 -2.822 1 93.69 153 ILE A CA 1
ATOM 1147 C C . ILE A 1 153 ? -14.906 12.664 -1.914 1 93.69 153 ILE A C 1
ATOM 1149 O O . ILE A 1 153 ? -15.641 13.375 -1.217 1 93.69 153 ILE A O 1
ATOM 1153 N N . ASN A 1 154 ? -13.602 12.836 -1.893 1 94.12 154 ASN A N 1
ATOM 1154 C CA . ASN A 1 154 ? -12.938 13.844 -1.075 1 94.12 154 ASN A CA 1
ATOM 1155 C C . ASN A 1 154 ? -12.219 14.883 -1.937 1 94.12 154 ASN A C 1
ATOM 1157 O O . ASN A 1 154 ? -11 15.031 -1.849 1 94.12 154 ASN A O 1
ATOM 1161 N N . PRO A 1 155 ? -12.977 15.609 -2.721 1 95.31 155 PRO A N 1
ATOM 1162 C CA . PRO A 1 155 ? -12.328 16.594 -3.604 1 95.31 155 PRO A CA 1
ATOM 1163 C C . PRO A 1 155 ? -11.578 17.672 -2.836 1 95.31 155 PRO A C 1
ATOM 1165 O O . PRO A 1 155 ? -10.609 18.234 -3.35 1 95.31 155 PRO A O 1
ATOM 1168 N N . ARG A 1 156 ? -11.977 18 -1.655 1 94.12 156 ARG A N 1
ATOM 1169 C CA . ARG A 1 156 ? -11.297 18.984 -0.836 1 94.12 156 ARG A CA 1
ATOM 1170 C C . ARG A 1 156 ? -9.852 18.578 -0.567 1 94.12 156 ARG A C 1
ATOM 1172 O O . ARG A 1 156 ? -8.93 19.375 -0.751 1 94.12 156 ARG A O 1
ATOM 1179 N N . ALA A 1 157 ? -9.672 17.375 -0.11 1 95.94 157 ALA A N 1
ATOM 1180 C CA . ALA A 1 157 ? -8.312 16.875 0.132 1 95.94 157 ALA A CA 1
ATOM 1181 C C . ALA A 1 157 ? -7.5 16.859 -1.157 1 95.94 157 ALA A C 1
ATOM 1183 O O . ALA A 1 157 ? -6.336 17.281 -1.166 1 95.94 157 ALA A O 1
ATOM 1184 N N . ARG A 1 158 ? -8.102 16.406 -2.182 1 97.31 158 ARG A N 1
ATOM 1185 C CA . ARG A 1 158 ? -7.398 16.359 -3.459 1 97.3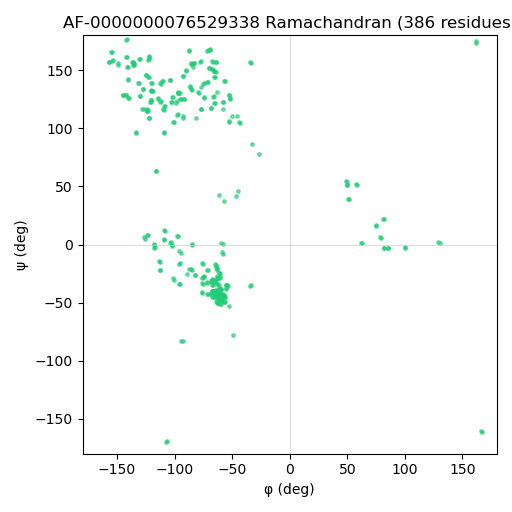1 158 ARG A CA 1
ATOM 1186 C C . ARG A 1 158 ? -6.91 17.75 -3.855 1 97.31 158 ARG A C 1
ATOM 1188 O O . ARG A 1 158 ? -5.777 17.906 -4.312 1 97.31 158 ARG A O 1
ATOM 1195 N N . HIS A 1 159 ? -7.746 18.703 -3.682 1 97.62 159 HIS A N 1
ATOM 1196 C CA . HIS A 1 159 ? -7.391 20.078 -4 1 97.62 159 HIS A CA 1
ATOM 1197 C C . HIS A 1 159 ? -6.188 20.547 -3.18 1 97.62 159 HIS A C 1
ATOM 1199 O O . HIS A 1 159 ? -5.273 21.172 -3.713 1 97.62 159 HIS A O 1
ATOM 1205 N N . VAL A 1 160 ? -6.16 20.266 -1.922 1 98.25 160 VAL A N 1
ATOM 1206 C CA . VAL A 1 160 ? -5.035 20.594 -1.051 1 98.25 160 VAL A CA 1
ATOM 1207 C C . VAL A 1 160 ? -3.754 19.969 -1.602 1 98.25 160 VAL A C 1
ATOM 1209 O O . VAL A 1 160 ? -2.73 20.656 -1.717 1 98.25 160 VAL A O 1
ATOM 1212 N N . TYR A 1 161 ? -3.797 18.688 -1.934 1 98.69 161 TYR A N 1
ATOM 1213 C CA . TYR A 1 161 ? -2.611 17.969 -2.396 1 98.69 161 TYR A CA 1
ATOM 1214 C C . TYR A 1 161 ? -2.09 18.562 -3.699 1 98.69 161 TYR A C 1
ATOM 1216 O O . TYR A 1 161 ? -0.881 18.734 -3.873 1 98.69 161 TYR A O 1
ATOM 1224 N N . GLU A 1 162 ? -3.008 18.875 -4.555 1 98.62 162 GLU A N 1
ATOM 1225 C CA . GLU A 1 162 ? -2.619 19.531 -5.805 1 98.62 162 GLU A CA 1
ATOM 1226 C C . GLU A 1 162 ? -1.96 20.875 -5.543 1 98.62 162 GLU A C 1
ATOM 1228 O O . GLU A 1 162 ? -0.931 21.203 -6.141 1 98.62 162 GLU A O 1
ATOM 1233 N N . LYS A 1 163 ? -2.529 21.641 -4.68 1 98.31 163 LYS A N 1
ATOM 1234 C CA . LYS A 1 163 ? -1.999 22.969 -4.344 1 98.31 163 LYS A CA 1
ATOM 1235 C C . LYS A 1 163 ? -0.583 22.859 -3.787 1 98.31 163 LYS A C 1
ATOM 1237 O O . LYS A 1 163 ? 0.25 23.734 -4.027 1 98.31 163 LYS A O 1
ATOM 1242 N N . VAL A 1 164 ? -0.371 21.859 -3.023 1 98.56 164 VAL A N 1
ATOM 1243 C CA . VAL A 1 164 ? 0.925 21.688 -2.375 1 98.56 164 VAL A CA 1
ATOM 1244 C C . VAL A 1 164 ? 1.956 21.219 -3.398 1 98.56 164 VAL A C 1
ATOM 1246 O O . VAL A 1 164 ? 3.156 21.438 -3.227 1 98.56 164 VAL A O 1
ATOM 1249 N N . GLY A 1 165 ? 1.543 20.516 -4.457 1 98.5 165 GLY A N 1
ATOM 1250 C CA . GLY A 1 165 ? 2.477 20.141 -5.512 1 98.5 165 GLY A CA 1
ATOM 1251 C C . GLY A 1 165 ? 2.414 18.672 -5.875 1 98.5 165 GLY A C 1
ATOM 1252 O O . GLY A 1 165 ? 3.162 18.219 -6.738 1 98.5 165 GLY A O 1
ATOM 1253 N N . PHE A 1 166 ? 1.507 17.922 -5.223 1 98.88 166 PHE A N 1
ATOM 1254 C CA . PHE A 1 166 ? 1.322 16.531 -5.625 1 98.88 166 PHE A CA 1
ATOM 1255 C C . PHE A 1 166 ? 0.771 16.453 -7.047 1 98.88 166 PHE A C 1
ATOM 1257 O O . PHE A 1 166 ? -0.08 17.266 -7.434 1 98.88 166 PHE A O 1
ATOM 1264 N N . ILE A 1 167 ? 1.238 15.422 -7.766 1 98.75 167 ILE A N 1
ATOM 1265 C CA . ILE A 1 167 ? 0.791 15.188 -9.133 1 98.75 167 ILE A CA 1
ATOM 1266 C C . ILE A 1 167 ? -0.031 13.898 -9.195 1 98.75 167 ILE A C 1
ATOM 1268 O O . ILE A 1 167 ? 0.336 12.891 -8.586 1 98.75 167 ILE A O 1
ATOM 1272 N N . HIS A 1 168 ? -1.121 13.938 -9.953 1 98.81 168 HIS A N 1
ATOM 1273 C CA . HIS A 1 168 ? -1.95 12.766 -10.18 1 98.81 168 HIS A CA 1
ATOM 1274 C C . HIS A 1 168 ? -1.198 11.703 -10.984 1 98.81 168 HIS A C 1
ATOM 1276 O O . HIS A 1 168 ? -0.676 11.992 -12.062 1 98.81 168 HIS A O 1
ATOM 1282 N N . GLU A 1 169 ? -1.196 10.5 -10.422 1 98.88 169 GLU A N 1
ATOM 1283 C CA . GLU A 1 169 ? -0.437 9.453 -11.094 1 98.88 169 GLU A CA 1
ATOM 1284 C C . GLU A 1 169 ? -1.361 8.367 -11.648 1 98.88 169 GLU A C 1
ATOM 1286 O O . GLU A 1 169 ? -0.945 7.551 -12.469 1 98.88 169 GLU A O 1
ATOM 1291 N N . GLY A 1 170 ? -2.543 8.367 -11.203 1 98.81 170 GLY A N 1
ATOM 1292 C CA . GLY A 1 170 ? -3.506 7.398 -11.711 1 98.81 170 GLY A CA 1
ATOM 1293 C C . GLY A 1 170 ? -4.711 7.227 -10.812 1 98.81 170 GLY A C 1
ATOM 1294 O O . GLY A 1 170 ? -4.781 7.828 -9.742 1 98.81 170 GLY A O 1
ATOM 1295 N N . THR A 1 171 ? -5.66 6.457 -11.305 1 98.81 171 THR A N 1
ATOM 1296 C CA . THR A 1 171 ? -6.918 6.238 -10.594 1 98.81 171 THR A CA 1
ATOM 1297 C C . THR A 1 171 ? -7.191 4.746 -10.438 1 98.81 171 THR A C 1
ATOM 1299 O O . THR A 1 171 ? -7.223 4.008 -11.422 1 98.81 171 THR A O 1
ATOM 1302 N N . GLY A 1 172 ? -7.227 4.316 -9.133 1 98.38 172 GLY A N 1
ATOM 1303 C CA . GLY A 1 172 ? -7.754 2.988 -8.852 1 98.38 172 GLY A CA 1
ATOM 1304 C C . GLY A 1 172 ? -9.266 2.924 -8.906 1 98.38 172 GLY A C 1
ATOM 1305 O O . GLY A 1 172 ? -9.953 3.543 -8.086 1 98.38 172 GLY A O 1
ATOM 1306 N N . ARG A 1 173 ? -9.781 2.141 -9.836 1 98.38 173 ARG A N 1
ATOM 1307 C CA . ARG A 1 173 ? -11.227 2.064 -10.031 1 98.38 173 ARG A CA 1
ATOM 1308 C C . ARG A 1 173 ? -11.891 1.255 -8.922 1 98.38 173 ARG A C 1
ATOM 1310 O O . ARG A 1 173 ? -11.367 0.225 -8.5 1 98.38 173 ARG A O 1
ATOM 1317 N N . GLN A 1 174 ? -13.031 1.744 -8.461 1 97.75 174 GLN A N 1
ATOM 1318 C CA . GLN A 1 174 ? -13.93 1.021 -7.57 1 97.75 174 GLN A CA 1
ATOM 1319 C C . GLN A 1 174 ? -13.164 0.423 -6.391 1 97.75 174 GLN A C 1
ATOM 1321 O O . GLN A 1 174 ? -13.312 -0.761 -6.082 1 97.75 174 GLN A O 1
ATOM 1326 N N . ALA A 1 175 ? -12.406 1.249 -5.648 1 95.69 175 ALA A N 1
ATOM 1327 C CA . ALA A 1 175 ? -11.469 0.797 -4.625 1 95.69 175 ALA A CA 1
ATOM 1328 C C . ALA A 1 175 ? -12.109 0.838 -3.238 1 95.69 175 ALA A C 1
ATOM 1330 O O . ALA A 1 175 ? -11.586 0.25 -2.289 1 95.69 175 ALA A O 1
ATOM 1331 N N . LEU A 1 176 ? -13.156 1.527 -3.119 1 93.19 176 LEU A N 1
ATOM 1332 C CA . LEU A 1 176 ? -13.844 1.692 -1.846 1 93.19 176 LEU A CA 1
ATOM 1333 C C . LEU A 1 176 ? -15.336 1.39 -1.991 1 93.19 176 LEU A C 1
ATOM 1335 O O . LEU A 1 176 ? -15.992 1.908 -2.896 1 93.19 176 LEU A O 1
ATOM 1339 N N . LEU A 1 177 ? -15.828 0.521 -1.146 1 92.5 177 LEU A N 1
ATOM 1340 C CA . LEU A 1 177 ? -17.266 0.3 -1.068 1 92.5 177 LEU A CA 1
ATOM 1341 C C . LEU A 1 177 ? -17.891 1.188 -0 1 92.5 177 LEU A C 1
ATOM 1343 O O . LEU A 1 177 ? -17.609 1.037 1.188 1 92.5 177 LEU A O 1
ATOM 1347 N N . LEU A 1 178 ? -18.656 2.162 -0.412 1 90.38 178 LEU A N 1
ATOM 1348 C CA . LEU A 1 178 ? -19.312 3.092 0.494 1 90.38 178 LEU A CA 1
ATOM 1349 C C . LEU A 1 178 ? -20.828 3.1 0.252 1 90.38 178 LEU A C 1
ATOM 1351 O O . LEU A 1 178 ? -21.281 3.523 -0.811 1 90.38 178 LEU A O 1
ATOM 1355 N N . ASP A 1 179 ? -21.547 2.67 1.284 1 89.44 179 ASP A N 1
ATOM 1356 C CA . ASP A 1 179 ? -23.016 2.627 1.216 1 89.44 179 ASP A CA 1
ATOM 1357 C C . ASP A 1 179 ? -23.484 1.916 -0.051 1 89.44 179 ASP A C 1
ATOM 1359 O O . ASP A 1 179 ? -24.344 2.426 -0.772 1 89.44 179 ASP A O 1
ATOM 1363 N N . GLY A 1 180 ? -22.781 0.894 -0.359 1 91.81 180 GLY A N 1
ATOM 1364 C CA . GLY A 1 180 ? -23.188 0.035 -1.461 1 91.81 180 GLY A CA 1
ATOM 1365 C C . GLY A 1 180 ? -22.703 0.532 -2.811 1 91.81 180 GLY A C 1
ATOM 1366 O O . GLY A 1 180 ? -22.969 -0.091 -3.84 1 91.81 180 GLY A O 1
ATOM 1367 N N . GLU A 1 181 ? -22.078 1.623 -2.818 1 94.25 181 GLU A N 1
ATOM 1368 C CA . GLU A 1 181 ? -21.562 2.178 -4.066 1 94.25 181 GLU A CA 1
ATOM 1369 C C . GLU A 1 181 ? -20.047 2.119 -4.117 1 94.25 181 GLU A C 1
ATOM 1371 O O . GLU A 1 181 ? -19.375 2.371 -3.111 1 94.25 181 GLU A O 1
ATOM 1376 N N . TRP A 1 182 ? -19.531 1.802 -5.293 1 95.38 182 TRP A N 1
ATOM 1377 C CA . TRP A 1 182 ? -18.094 1.757 -5.477 1 95.38 182 TRP A CA 1
ATOM 1378 C C . TRP A 1 182 ? -17.531 3.141 -5.805 1 95.38 182 TRP A C 1
ATOM 1380 O O . TRP A 1 182 ? -18.094 3.859 -6.633 1 95.38 182 TRP A O 1
ATOM 1390 N N . VAL A 1 183 ? -16.453 3.479 -5.113 1 95.69 183 VAL A N 1
ATOM 1391 C CA . VAL A 1 183 ? -15.805 4.777 -5.27 1 95.69 183 VAL A CA 1
ATOM 1392 C C . VAL A 1 183 ? -14.367 4.586 -5.738 1 95.69 183 VAL A C 1
ATOM 1394 O O . VAL A 1 183 ? -13.656 3.705 -5.246 1 95.69 183 VAL A O 1
ATOM 1397 N N . ASP A 1 184 ? -13.953 5.418 -6.656 1 97.69 184 ASP A N 1
ATOM 1398 C CA . ASP A 1 184 ? -12.578 5.383 -7.152 1 97.69 184 ASP A CA 1
ATOM 1399 C C . ASP A 1 184 ? -11.617 6.027 -6.152 1 97.69 184 ASP A C 1
ATOM 1401 O O . ASP A 1 184 ? -12.039 6.797 -5.285 1 97.69 184 ASP A O 1
ATOM 1405 N N . VAL A 1 185 ? -10.32 5.648 -6.258 1 96.81 185 VAL A N 1
ATOM 1406 C CA . VAL A 1 185 ? -9.25 6.258 -5.473 1 96.81 185 VAL A CA 1
ATOM 1407 C C . VAL A 1 185 ? -8.211 6.871 -6.406 1 96.81 185 VAL A C 1
ATOM 1409 O O . VAL A 1 185 ? -7.871 6.285 -7.438 1 96.81 185 VAL A O 1
ATOM 1412 N N . HIS A 1 186 ? -7.816 8.078 -6.129 1 98.19 186 HIS A N 1
ATOM 1413 C CA . HIS A 1 186 ? -6.77 8.734 -6.898 1 98.19 186 HIS A CA 1
ATOM 1414 C C . HIS A 1 186 ? -5.414 8.594 -6.211 1 98.19 186 HIS A C 1
ATOM 1416 O O . HIS A 1 186 ? -5.293 8.836 -5.012 1 98.19 186 HIS A O 1
ATOM 1422 N N . CYS A 1 187 ? -4.434 8.172 -6.984 1 98.5 187 CYS A N 1
ATOM 1423 C CA . CYS A 1 187 ? -3.057 8.094 -6.512 1 98.5 187 CYS A CA 1
ATOM 1424 C C . CYS A 1 187 ? -2.266 9.328 -6.93 1 98.5 187 CYS A C 1
ATOM 1426 O O . CYS A 1 187 ? -2.322 9.742 -8.086 1 98.5 187 CYS A O 1
ATOM 1428 N N . MET A 1 188 ? -1.575 9.898 -5.961 1 98.81 188 MET A N 1
ATOM 1429 C CA . MET A 1 188 ? -0.788 11.102 -6.203 1 98.81 188 MET A CA 1
ATOM 1430 C C . MET A 1 188 ? 0.587 11 -5.551 1 98.81 188 MET A C 1
ATOM 1432 O O . MET A 1 188 ? 0.768 10.242 -4.594 1 98.81 188 MET A O 1
ATOM 1436 N N . ALA A 1 189 ? 1.51 11.766 -6.125 1 98.88 189 ALA A N 1
ATOM 1437 C CA . ALA A 1 189 ? 2.842 11.789 -5.523 1 98.88 189 ALA A CA 1
ATOM 1438 C C . ALA A 1 189 ? 3.557 13.102 -5.828 1 98.88 189 ALA A C 1
ATOM 1440 O O . ALA A 1 189 ? 3.156 13.844 -6.73 1 98.88 189 ALA A O 1
ATOM 1441 N N . ILE A 1 190 ? 4.5 13.383 -5.016 1 98.81 190 ILE A N 1
ATOM 1442 C CA . ILE A 1 190 ? 5.422 14.492 -5.215 1 98.81 190 ILE A CA 1
ATOM 1443 C C . ILE A 1 190 ? 6.863 14 -5.113 1 98.81 190 ILE A C 1
ATOM 1445 O O . ILE A 1 190 ? 7.18 13.172 -4.258 1 98.81 190 ILE A O 1
ATOM 1449 N N . LEU A 1 191 ? 7.711 14.414 -6.047 1 98.38 191 LEU A N 1
ATOM 1450 C CA . LEU A 1 191 ? 9.117 14.023 -6.078 1 98.38 191 LEU A CA 1
ATOM 1451 C C . LEU A 1 191 ? 10.008 15.164 -5.602 1 98.38 191 LEU A C 1
ATOM 1453 O O . LEU A 1 191 ? 9.719 16.328 -5.859 1 98.38 191 LEU A O 1
ATOM 1457 N N . GLY A 1 192 ? 11.008 14.773 -4.883 1 93.19 192 GLY A N 1
ATOM 1458 C CA . GLY A 1 192 ? 12.016 15.75 -4.5 1 93.19 192 GLY A CA 1
ATOM 1459 C C . GLY A 1 192 ? 12.883 16.203 -5.66 1 93.19 192 GLY A C 1
ATOM 1460 O O . GLY A 1 192 ? 12.781 15.656 -6.766 1 93.19 192 GLY A O 1
ATOM 1461 N N . PRO A 1 193 ? 13.648 17.312 -5.363 1 78.19 193 PRO A N 1
ATOM 1462 C CA . PRO A 1 193 ? 14.516 17.859 -6.414 1 78.19 193 PRO A CA 1
ATOM 1463 C C . PRO A 1 193 ? 15.523 16.828 -6.93 1 78.19 193 PRO A C 1
ATOM 1465 O O . PRO A 1 193 ? 15.938 15.945 -6.184 1 78.19 193 PRO A O 1
ATOM 1468 N N . GLU A 1 194 ? 15.625 16.438 -8.25 1 65.12 194 GLU A N 1
ATOM 1469 C CA . GLU A 1 194 ? 16.609 15.547 -8.852 1 65.12 194 GLU A CA 1
ATOM 1470 C C . GLU A 1 194 ? 18.016 15.859 -8.352 1 65.12 194 GLU A C 1
ATOM 1472 O O . GLU A 1 194 ? 18.391 17.031 -8.227 1 65.12 194 GLU A O 1
ATOM 1477 N N . ALA A 1 195 ? 18.438 14.969 -7.5 1 47.34 195 ALA A N 1
ATOM 1478 C CA . ALA A 1 195 ? 19.844 15.203 -7.195 1 47.34 195 ALA A CA 1
ATOM 1479 C C . ALA A 1 195 ? 20.672 15.32 -8.469 1 47.34 195 ALA A C 1
ATOM 1481 O O . ALA A 1 195 ? 20.438 14.602 -9.445 1 47.34 195 ALA A O 1
ATOM 1482 N N . MET B 1 1 ? -18.031 -17.422 13.703 1 46.38 1 MET B N 1
ATOM 1483 C CA . MET B 1 1 ? -17.406 -16.344 12.938 1 46.38 1 MET B CA 1
ATOM 1484 C C . MET B 1 1 ? -17.359 -16.703 11.453 1 46.38 1 MET B C 1
ATOM 1486 O O . MET B 1 1 ? -17.062 -17.844 11.094 1 46.38 1 MET B O 1
ATOM 1490 N N . ALA B 1 2 ? -18.047 -15.938 10.648 1 56.28 2 ALA B N 1
ATOM 1491 C CA . ALA B 1 2 ? -18.156 -16.328 9.25 1 56.28 2 ALA B CA 1
ATOM 1492 C C . ALA B 1 2 ? -16.781 -16.609 8.648 1 56.28 2 ALA B C 1
ATOM 1494 O O . ALA B 1 2 ? -15.797 -15.953 9.008 1 56.28 2 ALA B O 1
ATOM 1495 N N . LEU B 1 3 ? -16.516 -17.719 8.078 1 80.94 3 LEU B N 1
ATOM 1496 C CA . LEU B 1 3 ? -15.273 -18.125 7.438 1 80.94 3 LEU B CA 1
ATOM 1497 C C . LEU B 1 3 ? -14.82 -17.094 6.41 1 80.94 3 LEU B C 1
ATOM 1499 O O . LEU B 1 3 ? -15.648 -16.547 5.684 1 80.94 3 LEU B O 1
ATOM 1503 N N . THR B 1 4 ? -13.547 -16.688 6.539 1 89.88 4 THR B N 1
ATOM 1504 C CA . THR B 1 4 ? -13.016 -15.789 5.523 1 89.88 4 THR B CA 1
ATOM 1505 C C . THR B 1 4 ? -12.898 -16.5 4.18 1 89.88 4 THR B C 1
ATOM 1507 O O . THR B 1 4 ? -12.922 -17.734 4.117 1 89.88 4 THR B O 1
ATOM 1510 N N . PRO B 1 5 ? -12.875 -15.781 3.111 1 91.75 5 PRO B N 1
ATOM 1511 C CA . PRO B 1 5 ? -12.672 -16.406 1.799 1 91.75 5 PRO B CA 1
ATOM 1512 C C . PRO B 1 5 ? -11.359 -17.172 1.709 1 91.75 5 PRO B C 1
ATOM 1514 O O . PRO B 1 5 ? -11.148 -17.938 0.759 1 91.75 5 PRO B O 1
ATOM 1517 N N . PHE B 1 6 ? -10.547 -17.094 2.689 1 93.56 6 PHE B N 1
ATOM 1518 C CA . PHE B 1 6 ? -9.227 -17.719 2.668 1 93.56 6 PHE B CA 1
ATOM 1519 C C . PHE B 1 6 ? -9.211 -18.984 3.52 1 93.56 6 PHE B C 1
ATOM 1521 O O . PHE B 1 6 ? -8.18 -19.656 3.631 1 93.56 6 PHE B O 1
ATOM 1528 N N . ALA B 1 7 ? -10.305 -19.297 4.066 1 90.44 7 ALA B N 1
ATOM 1529 C CA . ALA B 1 7 ? -10.383 -20.453 4.965 1 90.44 7 ALA B CA 1
ATOM 1530 C C . ALA B 1 7 ? -10.07 -21.75 4.219 1 90.44 7 ALA B C 1
ATOM 1532 O O . ALA B 1 7 ? -9.508 -22.688 4.793 1 90.44 7 ALA B O 1
ATOM 1533 N N . THR B 1 8 ? -10.438 -21.766 3.004 1 92.25 8 THR B N 1
ATOM 1534 C CA . THR B 1 8 ? -10.133 -22.906 2.156 1 92.25 8 THR B CA 1
ATOM 1535 C C . THR B 1 8 ? -8.945 -22.609 1.247 1 92.25 8 THR B C 1
ATOM 1537 O O . THR B 1 8 ? -8.906 -21.562 0.595 1 92.25 8 THR B O 1
ATOM 1540 N N . LYS B 1 9 ? -8.047 -23.5 1.354 1 97.19 9 LYS B N 1
ATOM 1541 C CA . LYS B 1 9 ? -6.902 -23.406 0.451 1 97.19 9 LYS B CA 1
ATOM 1542 C C . LYS B 1 9 ? -7.039 -24.391 -0.706 1 97.19 9 LYS B C 1
ATOM 1544 O O . LYS B 1 9 ? -6.758 -25.578 -0.551 1 97.19 9 LYS B O 1
ATOM 1549 N N . PRO B 1 10 ? -7.348 -23.906 -1.817 1 98.19 10 PRO B N 1
ATOM 1550 C CA . PRO B 1 10 ? -7.707 -24.812 -2.912 1 98.19 10 PRO B CA 1
ATOM 1551 C C . PRO B 1 10 ? -6.488 -25.359 -3.648 1 98.19 10 PRO B C 1
ATOM 1553 O O . PRO B 1 10 ? -5.395 -24.797 -3.547 1 98.19 10 PRO B O 1
ATOM 1556 N N . THR B 1 11 ? -6.691 -26.469 -4.25 1 98.81 11 THR B N 1
ATOM 1557 C CA . THR B 1 11 ? -5.855 -26.891 -5.367 1 98.81 11 THR B CA 1
ATOM 1558 C C . THR B 1 11 ? -6.527 -26.562 -6.699 1 98.81 11 THR B C 1
ATOM 1560 O O . THR B 1 11 ? -7.684 -26.938 -6.922 1 98.81 11 THR B O 1
ATOM 1563 N N . LEU B 1 12 ? -5.863 -25.797 -7.574 1 98.88 12 LEU B N 1
ATOM 1564 C CA . LEU B 1 12 ? -6.387 -25.391 -8.875 1 98.88 12 LEU B CA 1
ATOM 1565 C C . LEU B 1 12 ? -5.59 -26.047 -10.008 1 98.88 12 LEU B C 1
ATOM 1567 O O . LEU B 1 12 ? -4.375 -25.859 -10.102 1 98.88 12 LEU B O 1
ATOM 1571 N N . VAL B 1 13 ? -6.285 -26.766 -10.836 1 98.88 13 VAL B N 1
ATOM 1572 C CA . VAL B 1 13 ? -5.602 -27.547 -11.852 1 98.88 13 VAL B CA 1
ATOM 1573 C C . VAL B 1 13 ? -5.828 -26.922 -13.227 1 98.88 13 VAL B C 1
ATOM 1575 O O . VAL B 1 13 ? -6.973 -26.719 -13.641 1 98.88 13 VAL B O 1
ATOM 1578 N N . GLY B 1 14 ? -4.703 -26.531 -13.852 1 98.81 14 GLY B N 1
ATOM 1579 C CA . GLY B 1 14 ? -4.734 -26.094 -15.234 1 98.81 14 GLY B CA 1
ATOM 1580 C C . GLY B 1 14 ? -4.133 -27.094 -16.203 1 98.81 14 GLY B C 1
ATOM 1581 O O . GLY B 1 14 ? -3.965 -28.266 -15.852 1 98.81 14 GLY B O 1
ATOM 1582 N N . GLU B 1 15 ? -3.945 -26.609 -17.438 1 98.81 15 GLU B N 1
ATOM 1583 C CA . GLU B 1 15 ? -3.324 -27.453 -18.438 1 98.81 15 GLU B CA 1
ATOM 1584 C C . GLU B 1 15 ? -1.818 -27.562 -18.219 1 98.81 15 GLU B C 1
ATOM 1586 O O . GLU B 1 15 ? -1.247 -28.656 -18.312 1 98.81 15 GLU B O 1
ATOM 1591 N N . LEU B 1 16 ? -1.2 -26.469 -17.891 1 98.88 16 LEU B N 1
ATOM 1592 C CA . LEU B 1 16 ? 0.254 -26.406 -17.797 1 98.88 16 LEU B CA 1
ATOM 1593 C C . LEU B 1 16 ? 0.713 -26.484 -16.344 1 98.88 16 LEU B C 1
ATOM 1595 O O . LEU B 1 16 ? 1.802 -27 -16.062 1 98.88 16 LEU B O 1
ATOM 1599 N N . VAL B 1 17 ? -0.183 -25.984 -15.43 1 98.94 17 VAL B N 1
ATOM 1600 C CA . VAL B 1 17 ? 0.273 -25.922 -14.039 1 98.94 17 VAL B CA 1
ATOM 1601 C C . VAL B 1 17 ? -0.826 -26.422 -13.109 1 98.94 17 VAL B C 1
ATOM 1603 O O . VAL B 1 17 ? -2.004 -26.438 -13.477 1 98.94 17 VAL B O 1
ATOM 1606 N N . THR B 1 18 ? -0.387 -26.891 -11.977 1 98.94 18 THR B N 1
ATOM 1607 C CA . THR B 1 18 ? -1.229 -27.094 -10.805 1 98.94 18 THR B CA 1
ATOM 1608 C C . THR B 1 18 ? -0.82 -26.156 -9.672 1 98.94 18 THR B C 1
ATOM 1610 O O . THR B 1 18 ? 0.363 -26.062 -9.336 1 98.94 18 THR B O 1
ATOM 1613 N N . LEU B 1 19 ? -1.799 -25.406 -9.18 1 98.94 19 LEU B N 1
ATOM 1614 C CA . LEU B 1 19 ? -1.586 -24.594 -7.988 1 98.94 19 LEU B CA 1
ATOM 1615 C C . LEU B 1 19 ? -2.053 -25.344 -6.738 1 98.94 19 LEU B C 1
ATOM 1617 O O . LEU B 1 19 ? -3.193 -25.797 -6.676 1 98.94 19 LEU B O 1
ATOM 1621 N N . ARG B 1 20 ? -1.207 -25.484 -5.801 1 98.88 20 ARG B N 1
ATOM 1622 C CA . ARG B 1 20 ? -1.588 -26.109 -4.547 1 98.88 20 ARG B CA 1
ATOM 1623 C C . ARG B 1 20 ? -1.162 -25.266 -3.352 1 98.88 20 ARG B C 1
ATOM 1625 O O . ARG B 1 20 ? -0.256 -24.438 -3.463 1 98.88 20 ARG B O 1
ATOM 1632 N N . PRO B 1 21 ? -1.802 -25.5 -2.178 1 98.69 21 PRO B N 1
ATOM 1633 C CA . PRO B 1 21 ? -1.428 -24.719 -0.999 1 98.69 21 PRO B CA 1
ATOM 1634 C C . PRO B 1 21 ? 0.057 -24.828 -0.66 1 98.69 21 PRO B C 1
ATOM 1636 O O . PRO B 1 21 ? 0.638 -25.906 -0.779 1 98.69 21 PRO B O 1
ATOM 1639 N N . ILE B 1 22 ? 0.605 -23.719 -0.271 1 98.25 22 ILE B N 1
ATOM 1640 C CA . ILE B 1 22 ? 2.012 -23.688 0.113 1 98.25 22 ILE B CA 1
ATOM 1641 C C . ILE B 1 22 ? 2.209 -24.5 1.396 1 98.25 22 ILE B C 1
ATOM 1643 O O . ILE B 1 22 ? 1.285 -24.625 2.201 1 98.25 22 ILE B O 1
ATOM 1647 N N . ARG B 1 23 ? 3.369 -25.031 1.521 1 98 23 ARG B N 1
ATOM 1648 C CA . ARG B 1 23 ? 3.809 -25.719 2.729 1 98 23 ARG B CA 1
ATOM 1649 C C . ARG B 1 23 ? 5.082 -25.109 3.285 1 98 23 ARG B C 1
ATOM 1651 O O . ARG B 1 23 ? 5.82 -24.438 2.561 1 98 23 ARG B O 1
ATOM 1658 N N . ALA B 1 24 ? 5.312 -25.359 4.566 1 97.19 24 ALA B N 1
ATOM 1659 C CA . ALA B 1 24 ? 6.531 -24.844 5.191 1 97.19 24 ALA B CA 1
ATOM 1660 C C . ALA B 1 24 ? 7.77 -25.297 4.426 1 97.19 24 ALA B C 1
ATOM 1662 O O . ALA B 1 24 ? 8.695 -24.516 4.215 1 97.19 24 ALA B O 1
ATOM 1663 N N . GLU B 1 25 ? 7.754 -26.5 3.943 1 97.25 25 GLU B N 1
ATOM 1664 C CA . GLU B 1 25 ? 8.914 -27.094 3.285 1 97.25 25 GLU B CA 1
ATOM 1665 C C . GLU B 1 25 ? 9.156 -26.469 1.916 1 97.25 25 GLU B C 1
ATOM 1667 O O . GLU B 1 25 ? 10.25 -26.578 1.36 1 97.25 25 GLU B O 1
ATOM 1672 N N . ASP B 1 26 ? 8.172 -25.875 1.33 1 97.62 26 ASP B N 1
ATOM 1673 C CA . ASP B 1 26 ? 8.328 -25.219 0.035 1 97.62 26 ASP B CA 1
ATOM 1674 C C . ASP B 1 26 ? 9.273 -24.031 0.135 1 97.62 26 ASP B C 1
ATOM 1676 O O . ASP B 1 26 ? 9.781 -23.547 -0.88 1 97.62 26 ASP B O 1
ATOM 1680 N N . ALA B 1 27 ? 9.531 -23.547 1.371 1 95.25 27 ALA B N 1
ATOM 1681 C CA . ALA B 1 27 ? 10.469 -22.453 1.608 1 95.25 27 ALA B CA 1
ATOM 1682 C C . ALA B 1 27 ? 11.836 -22.781 1.021 1 95.25 27 ALA B C 1
ATOM 1684 O O . ALA B 1 27 ? 12.523 -21.891 0.508 1 95.25 27 ALA B O 1
ATOM 1685 N N . ASP B 1 28 ? 12.203 -24.062 1.084 1 95.5 28 ASP B N 1
ATOM 1686 C CA . ASP B 1 28 ? 13.5 -24.453 0.555 1 95.5 28 ASP B CA 1
ATOM 1687 C C . ASP B 1 28 ? 13.578 -24.219 -0.951 1 95.5 28 ASP B C 1
ATOM 1689 O O . ASP B 1 28 ? 14.586 -23.719 -1.452 1 95.5 28 ASP B O 1
ATOM 1693 N N . THR B 1 29 ? 12.555 -24.594 -1.6 1 95.5 29 THR B N 1
ATOM 1694 C CA . THR B 1 29 ? 12.508 -24.406 -3.045 1 95.5 29 THR B CA 1
ATOM 1695 C C . THR B 1 29 ? 12.484 -22.922 -3.393 1 95.5 29 THR B C 1
ATOM 1697 O O . THR B 1 29 ? 13.195 -22.469 -4.297 1 95.5 29 THR B O 1
ATOM 1700 N N . ILE B 1 30 ? 11.68 -22.141 -2.691 1 93.56 30 ILE B N 1
ATOM 1701 C CA . ILE B 1 30 ? 11.594 -20.703 -2.938 1 93.56 30 ILE B CA 1
ATOM 1702 C C . ILE B 1 30 ? 12.953 -20.047 -2.723 1 93.56 30 ILE B C 1
ATOM 1704 O O . ILE B 1 30 ? 13.414 -19.25 -3.549 1 93.56 30 ILE B O 1
ATOM 1708 N N . ASP B 1 31 ? 13.562 -20.422 -1.64 1 91.06 31 ASP B N 1
ATOM 1709 C CA . ASP B 1 31 ? 14.898 -19.906 -1.348 1 91.06 31 ASP B CA 1
ATOM 1710 C C . ASP B 1 31 ? 15.867 -20.203 -2.486 1 91.06 31 ASP B C 1
ATOM 1712 O O . ASP B 1 31 ? 16.641 -19.328 -2.906 1 91.06 31 ASP B O 1
ATOM 1716 N N . ALA B 1 32 ? 15.836 -21.391 -2.959 1 91.94 32 ALA B N 1
ATOM 1717 C CA . ALA B 1 32 ? 16.719 -21.797 -4.051 1 91.94 32 ALA B CA 1
ATOM 1718 C C . ALA B 1 32 ? 16.422 -21 -5.32 1 91.94 32 ALA B C 1
ATOM 1720 O O . ALA B 1 32 ? 17.359 -20.578 -6.016 1 91.94 32 ALA B O 1
ATOM 1721 N N . LEU B 1 33 ? 15.172 -20.844 -5.629 1 92.31 33 LEU B N 1
ATOM 1722 C CA . LEU B 1 33 ? 14.781 -20.078 -6.809 1 92.31 33 LEU B CA 1
ATOM 1723 C C . LEU B 1 33 ? 15.328 -18.656 -6.73 1 92.31 33 LEU B C 1
ATOM 1725 O O . LEU B 1 33 ? 15.852 -18.125 -7.719 1 92.31 33 LEU B O 1
ATOM 1729 N N . ILE B 1 34 ? 15.203 -18.031 -5.566 1 88.44 34 ILE B N 1
ATOM 1730 C CA . ILE B 1 34 ? 15.625 -16.641 -5.375 1 88.44 34 ILE B CA 1
ATOM 1731 C C . ILE B 1 34 ? 17.141 -16.547 -5.461 1 88.44 34 ILE B C 1
ATOM 1733 O O . ILE B 1 34 ? 17.688 -15.648 -6.109 1 88.44 34 ILE B O 1
ATOM 1737 N N . ARG B 1 35 ? 17.812 -17.422 -4.891 1 86.19 35 ARG B N 1
ATOM 1738 C CA . ARG B 1 35 ? 19.266 -17.391 -4.836 1 86.19 35 ARG B CA 1
ATOM 1739 C C . ARG B 1 35 ? 19.875 -17.609 -6.223 1 86.19 35 ARG B C 1
ATOM 1741 O O . ARG B 1 35 ? 20.953 -17.094 -6.527 1 86.19 35 ARG B O 1
ATOM 1748 N N . THR B 1 36 ? 19.219 -18.312 -7 1 87.69 36 THR B N 1
ATOM 1749 C CA . THR B 1 36 ? 19.797 -18.688 -8.281 1 87.69 36 THR B CA 1
ATOM 1750 C C . THR B 1 36 ? 19.359 -17.719 -9.375 1 87.69 36 THR B C 1
ATOM 1752 O O . THR B 1 36 ? 19.812 -17.812 -10.516 1 87.69 36 THR B O 1
ATOM 1755 N N . ASP B 1 37 ? 18.516 -16.875 -9.086 1 87.69 37 ASP B N 1
ATOM 1756 C CA . ASP B 1 37 ? 18.031 -15.898 -10.055 1 87.69 37 ASP B CA 1
ATOM 1757 C C . ASP B 1 37 ? 18.016 -14.492 -9.453 1 87.69 37 ASP B C 1
ATOM 1759 O O . ASP B 1 37 ? 17.016 -14.062 -8.883 1 87.69 37 ASP B O 1
ATOM 1763 N N . PRO B 1 38 ? 19.031 -13.734 -9.711 1 79.88 38 PRO B N 1
ATOM 1764 C CA . PRO B 1 38 ? 19.141 -12.398 -9.117 1 79.88 38 PRO B CA 1
ATOM 1765 C C . PRO B 1 38 ? 18.016 -11.469 -9.586 1 79.88 38 PRO B C 1
ATOM 1767 O O . PRO B 1 38 ? 17.703 -10.484 -8.906 1 79.88 38 PRO B O 1
ATOM 1770 N N . GLU B 1 39 ? 17.391 -11.812 -10.664 1 81.94 39 GLU B N 1
ATOM 1771 C CA . GLU B 1 39 ? 16.297 -10.984 -11.18 1 81.94 39 GLU B CA 1
ATOM 1772 C C . GLU B 1 39 ? 15.094 -11.023 -10.258 1 81.94 39 GLU B C 1
ATOM 1774 O O . GLU B 1 39 ? 14.367 -10.031 -10.141 1 81.94 39 GLU B O 1
ATOM 1779 N N . ILE B 1 40 ? 14.891 -12.141 -9.602 1 81.62 40 ILE B N 1
ATOM 1780 C CA . ILE B 1 40 ? 13.719 -12.297 -8.742 1 81.62 40 ILE B CA 1
ATOM 1781 C C . ILE B 1 40 ? 13.781 -11.281 -7.605 1 81.62 40 ILE B C 1
ATOM 1783 O O . ILE B 1 40 ? 12.789 -10.602 -7.32 1 81.62 40 ILE B O 1
ATOM 1787 N N . SER B 1 41 ? 14.906 -11.172 -7.047 1 74.81 41 SER B N 1
ATOM 1788 C CA . SER B 1 41 ? 15.055 -10.266 -5.91 1 74.81 41 SER B CA 1
ATOM 1789 C C . SER B 1 41 ? 14.812 -8.82 -6.324 1 74.81 41 SER B C 1
ATOM 1791 O O . SER B 1 41 ? 14.172 -8.055 -5.594 1 74.81 41 SER B O 1
ATOM 1793 N N . ILE B 1 42 ? 15.273 -8.516 -7.441 1 72.38 42 ILE B N 1
ATOM 1794 C CA . ILE B 1 42 ? 15.164 -7.152 -7.938 1 72.38 42 ILE B CA 1
ATOM 1795 C C . ILE B 1 42 ? 13.719 -6.852 -8.312 1 72.38 42 ILE B C 1
ATOM 1797 O O . ILE B 1 42 ? 13.172 -5.816 -7.922 1 72.38 42 ILE B O 1
ATOM 1801 N N . LEU B 1 43 ? 13.133 -7.781 -8.93 1 73.25 43 LEU B N 1
ATOM 1802 C CA . LEU B 1 43 ? 11.844 -7.531 -9.562 1 73.25 43 LEU B CA 1
ATOM 1803 C C . LEU B 1 43 ? 10.703 -7.637 -8.555 1 73.25 43 LEU B C 1
ATOM 1805 O O . LEU B 1 43 ? 9.633 -7.059 -8.758 1 73.25 43 LEU B O 1
ATOM 1809 N N . THR B 1 44 ? 10.914 -8.391 -7.531 1 63.66 44 THR B N 1
ATOM 1810 C CA . THR B 1 44 ? 9.844 -8.594 -6.559 1 63.66 44 THR B CA 1
ATOM 1811 C C . THR B 1 44 ? 10.008 -7.656 -5.367 1 63.66 44 THR B C 1
ATOM 1813 O O . THR B 1 44 ? 9.125 -7.566 -4.516 1 63.66 44 THR B O 1
ATOM 1816 N N . GLY B 1 45 ? 10.953 -6.793 -5.523 1 58.38 45 GLY B N 1
ATOM 1817 C CA . GLY B 1 45 ? 11.211 -5.863 -4.438 1 58.38 45 GLY B CA 1
ATOM 1818 C C . GLY B 1 45 ? 11.656 -6.547 -3.158 1 58.38 45 GLY B C 1
ATOM 1819 O O . GLY B 1 45 ? 11.586 -5.961 -2.076 1 58.38 45 GLY B O 1
ATOM 1820 N N . SER B 1 46 ? 11.781 -7.93 -3.18 1 51.03 46 SER B N 1
ATOM 1821 C CA . SER B 1 46 ? 12.148 -8.75 -2.027 1 51.03 46 SER B CA 1
ATOM 1822 C C . SER B 1 46 ? 13.531 -8.375 -1.498 1 51.03 46 SER B C 1
ATOM 1824 O O . SER B 1 46 ? 13.906 -8.773 -0.394 1 51.03 46 SER B O 1
ATOM 1826 N N . VAL B 1 47 ? 14.375 -7.902 -2.316 1 42.16 47 VAL B N 1
ATOM 1827 C CA . VAL B 1 47 ? 15.703 -7.684 -1.771 1 42.16 47 VAL B CA 1
ATOM 1828 C C . VAL B 1 47 ? 15.625 -6.738 -0.574 1 42.16 47 VAL B C 1
ATOM 1830 O O . VAL B 1 47 ? 16.656 -6.328 -0.027 1 42.16 47 VAL B O 1
ATOM 1833 N N . ARG B 1 48 ? 14.391 -6.395 -0.376 1 43.47 48 ARG B N 1
ATOM 1834 C CA . ARG B 1 48 ? 14.453 -5.387 0.677 1 43.47 48 ARG B CA 1
ATOM 1835 C C . ARG B 1 48 ? 14.625 -6.031 2.047 1 43.47 48 ARG B C 1
ATOM 1837 O O . ARG B 1 48 ? 14.211 -7.176 2.256 1 43.47 48 ARG B O 1
ATOM 1844 N N . SER B 1 49 ? 15.523 -5.652 2.873 1 37.59 49 SER B N 1
ATOM 1845 C CA . SER B 1 49 ? 15.977 -6.059 4.203 1 37.59 49 SER B CA 1
ATOM 1846 C C . SER B 1 49 ? 14.805 -6.566 5.043 1 37.59 49 SER B C 1
ATOM 1848 O O . SER B 1 49 ? 13.648 -6.277 4.75 1 37.59 49 SER B O 1
ATOM 1850 N N . SER B 1 50 ? 14.961 -7.414 6.094 1 35.88 50 SER B N 1
ATOM 1851 C CA . SER B 1 50 ? 14.25 -8.188 7.109 1 35.88 50 SER B CA 1
ATOM 1852 C C . SER B 1 50 ? 12.992 -7.465 7.582 1 35.88 50 SER B C 1
ATOM 1854 O O . SER B 1 50 ? 12.219 -8.008 8.375 1 35.88 50 SER B O 1
ATOM 1856 N N . THR B 1 51 ? 12.922 -6.199 7.707 1 35.94 51 THR B N 1
ATOM 1857 C CA . THR B 1 51 ? 11.766 -5.727 8.469 1 35.94 51 THR B CA 1
ATOM 1858 C C . THR B 1 51 ? 10.5 -5.785 7.613 1 35.94 51 THR B C 1
ATOM 1860 O O . THR B 1 51 ? 10.57 -5.684 6.387 1 35.94 51 THR B O 1
ATOM 1863 N N . GLU B 1 52 ? 9.344 -6.262 8.109 1 39.53 52 GLU B N 1
ATOM 1864 C CA . GLU B 1 52 ? 8.023 -6.496 7.52 1 39.53 52 GLU B CA 1
ATOM 1865 C C . GLU B 1 52 ? 7.711 -5.461 6.441 1 39.53 52 GLU B C 1
ATOM 1867 O O . GLU B 1 52 ? 7.602 -4.27 6.734 1 39.53 52 GLU B O 1
ATOM 1872 N N . PRO B 1 53 ? 8.141 -5.707 5.203 1 38.81 53 PRO B N 1
ATOM 1873 C CA . PRO B 1 53 ? 7.84 -4.727 4.156 1 38.81 53 PRO B CA 1
ATOM 1874 C C . PRO B 1 53 ? 6.344 -4.48 3.99 1 38.81 53 PRO B C 1
ATOM 1876 O O . PRO B 1 53 ? 5.551 -5.426 4.027 1 38.81 53 PRO B O 1
ATOM 1879 N N . PRO B 1 54 ? 5.836 -3.359 4.215 1 36.44 54 PRO B N 1
ATOM 1880 C CA . PRO B 1 54 ? 4.402 -3.199 3.945 1 36.44 54 PRO B CA 1
ATOM 1881 C C . PRO B 1 54 ? 4 -3.715 2.566 1 36.44 54 PRO B C 1
ATOM 1883 O O . PRO B 1 54 ? 3.041 -4.48 2.445 1 36.44 54 PRO B O 1
ATOM 1886 N N . MET B 1 55 ? 4.25 -2.969 1.471 1 38.62 55 MET B N 1
ATOM 1887 C CA . MET B 1 55 ? 3.639 -3.088 0.151 1 38.62 55 MET B CA 1
ATOM 1888 C C . MET B 1 55 ? 4.398 -4.09 -0.712 1 38.62 55 MET B C 1
ATOM 1890 O O . MET B 1 55 ? 3.975 -4.402 -1.826 1 38.62 55 MET B O 1
ATOM 1894 N N . GLY B 1 56 ? 5.707 -4.422 -0.434 1 40.31 56 GLY B N 1
ATOM 1895 C CA . GLY B 1 56 ? 6.414 -5.219 -1.425 1 40.31 56 GLY B CA 1
ATOM 1896 C C . GLY B 1 56 ? 6.188 -6.707 -1.262 1 40.31 56 GLY B C 1
ATOM 1897 O O . GLY B 1 56 ? 5.633 -7.152 -0.255 1 40.31 56 GLY B O 1
ATOM 1898 N N . VAL B 1 57 ? 6.34 -7.523 -2.387 1 45.81 57 VAL B N 1
ATOM 1899 C CA . VAL B 1 57 ? 6.32 -8.984 -2.453 1 45.81 57 VAL B CA 1
ATOM 1900 C C . VAL B 1 57 ? 7.195 -9.562 -1.344 1 45.81 57 VAL B C 1
ATOM 1902 O O . VAL B 1 57 ? 8.414 -9.656 -1.493 1 45.81 57 VAL B O 1
ATOM 1905 N N . GLY B 1 58 ? 7.191 -9.07 -0.162 1 53.78 58 GLY B N 1
ATOM 1906 C CA . GLY B 1 58 ? 8.305 -9.039 0.777 1 53.78 58 GLY B CA 1
ATOM 1907 C C . GLY B 1 58 ? 8.797 -10.422 1.161 1 53.78 58 GLY B C 1
ATOM 1908 O O . GLY B 1 58 ? 8.328 -11 2.139 1 53.78 58 GLY B O 1
ATOM 1909 N N . ILE B 1 59 ? 8.906 -11.297 0.171 1 58.69 59 ILE B N 1
ATOM 1910 C CA . ILE B 1 59 ? 9.688 -12.414 0.699 1 58.69 59 ILE B CA 1
ATOM 1911 C C . ILE B 1 59 ? 10.898 -11.891 1.46 1 58.69 59 ILE B C 1
ATOM 1913 O O . ILE B 1 59 ? 11.688 -11.109 0.919 1 58.69 59 ILE B O 1
ATOM 1917 N N . PRO B 1 60 ? 10.75 -12.125 2.787 1 62.5 60 PRO B N 1
ATOM 1918 C CA . PRO B 1 60 ? 11.953 -11.703 3.512 1 62.5 60 PRO B CA 1
ATOM 1919 C C . PRO B 1 60 ? 13.227 -12.312 2.932 1 62.5 60 PRO B C 1
ATOM 1921 O O . PRO B 1 60 ? 13.344 -13.531 2.826 1 62.5 60 PRO B O 1
ATOM 1924 N N . VAL B 1 61 ? 13.922 -11.453 2.262 1 60.72 61 VAL B N 1
ATOM 1925 C CA . VAL B 1 61 ? 15.211 -11.906 1.765 1 60.72 61 VAL B CA 1
ATOM 1926 C C . VAL B 1 61 ? 16.281 -11.695 2.836 1 60.72 61 VAL B C 1
ATOM 1928 O O . VAL B 1 61 ? 16.188 -10.758 3.633 1 60.72 61 VAL B O 1
ATOM 1931 N N . GLY B 1 62 ? 17.094 -12.695 2.988 1 67.19 62 GLY B N 1
ATOM 1932 C CA . GLY B 1 62 ? 18.219 -12.562 3.904 1 67.19 62 GLY B CA 1
ATOM 1933 C C . GLY B 1 62 ? 17.969 -13.219 5.246 1 67.19 62 GLY B C 1
ATOM 1934 O O . GLY B 1 62 ? 18.812 -13.133 6.152 1 67.19 62 GLY B O 1
ATOM 1935 N N . VAL B 1 63 ? 16.719 -13.711 5.227 1 76.31 63 VAL B N 1
ATOM 1936 C CA . VAL B 1 63 ? 16.469 -14.43 6.477 1 76.31 63 VAL B CA 1
ATOM 1937 C C . VAL B 1 63 ? 16.984 -15.859 6.355 1 76.31 63 VAL B C 1
ATOM 1939 O O . VAL B 1 63 ? 17.188 -16.375 5.25 1 76.31 63 VAL B O 1
ATOM 1942 N N . GLY B 1 64 ? 17.312 -16.484 7.484 1 85.38 64 GLY B N 1
ATOM 1943 C CA . GLY B 1 64 ? 17.719 -17.891 7.484 1 85.38 64 GLY B CA 1
ATOM 1944 C C . GLY B 1 64 ? 16.609 -18.828 7.031 1 85.38 64 GLY B C 1
ATOM 1945 O O . GLY B 1 64 ? 15.43 -18.469 7.102 1 85.38 64 GLY B O 1
ATOM 1946 N N . ILE B 1 65 ? 17 -19.922 6.586 1 91.25 65 ILE B N 1
ATOM 1947 C CA . ILE B 1 65 ? 16.078 -20.891 5.984 1 91.25 65 ILE B CA 1
ATOM 1948 C C . ILE B 1 65 ? 15.047 -21.328 7.02 1 91.25 65 ILE B C 1
ATOM 1950 O O . ILE B 1 65 ? 13.883 -21.547 6.684 1 91.25 65 ILE B O 1
ATOM 1954 N N . GLU B 1 66 ? 15.398 -21.438 8.242 1 93.5 66 GLU B N 1
ATOM 1955 C CA . GLU B 1 66 ? 14.461 -21.844 9.281 1 93.5 66 GLU B CA 1
ATOM 1956 C C . GLU B 1 66 ? 13.398 -20.781 9.516 1 93.5 66 GLU B C 1
ATOM 1958 O O . GLU B 1 66 ? 12.219 -21.094 9.711 1 93.5 66 GLU B O 1
ATOM 1963 N N . GLU B 1 67 ? 13.812 -19.641 9.484 1 91.81 67 GLU B N 1
ATOM 1964 C CA . GLU B 1 67 ? 12.867 -18.547 9.609 1 91.81 67 GLU B CA 1
ATOM 1965 C C . GLU B 1 67 ? 11.914 -18.484 8.422 1 91.81 67 GLU B C 1
ATOM 1967 O O . GLU B 1 67 ? 10.719 -18.25 8.578 1 91.81 67 GLU B O 1
ATOM 1972 N N . LEU B 1 68 ? 12.508 -18.719 7.293 1 92.31 68 LEU B N 1
ATOM 1973 C CA . LEU B 1 68 ? 11.688 -18.734 6.086 1 92.31 68 LEU B CA 1
ATOM 1974 C C . LEU B 1 68 ? 10.656 -19.859 6.145 1 92.31 68 LEU B C 1
ATOM 1976 O O . LEU B 1 68 ? 9.5 -19.656 5.762 1 92.31 68 LEU B O 1
ATOM 1980 N N . ARG B 1 69 ? 11.039 -20.984 6.645 1 95.5 69 ARG B N 1
ATOM 1981 C CA . ARG B 1 69 ? 10.102 -22.094 6.82 1 95.5 69 ARG B CA 1
ATOM 1982 C C . ARG B 1 69 ? 8.977 -21.703 7.773 1 95.5 69 ARG B C 1
ATOM 1984 O O . ARG B 1 69 ? 7.816 -22.062 7.543 1 95.5 69 ARG B O 1
ATOM 1991 N N . GLY B 1 70 ? 9.367 -21.094 8.805 1 95 70 GLY B N 1
ATOM 1992 C CA . GLY B 1 70 ? 8.359 -20.609 9.742 1 95 70 GLY B CA 1
ATOM 1993 C C . GLY B 1 70 ? 7.367 -19.656 9.109 1 95 70 GLY B C 1
ATOM 1994 O O . GLY B 1 70 ? 6.164 -19.75 9.352 1 95 70 GLY B O 1
ATOM 1995 N N . ILE B 1 71 ? 7.859 -18.797 8.344 1 93.5 71 ILE B N 1
ATOM 1996 C CA . ILE B 1 71 ? 7.023 -17.812 7.652 1 93.5 71 ILE B CA 1
ATOM 1997 C C . ILE B 1 71 ? 6.059 -18.531 6.715 1 93.5 71 ILE B C 1
ATOM 1999 O O . ILE B 1 71 ? 4.848 -18.297 6.766 1 93.5 71 ILE B O 1
ATOM 2003 N N . TYR B 1 72 ? 6.531 -19.406 5.914 1 95.12 72 TYR B N 1
ATOM 2004 C CA . TYR B 1 72 ? 5.695 -20.125 4.957 1 95.12 72 TYR B CA 1
ATOM 2005 C C . TYR B 1 72 ? 4.711 -21.047 5.672 1 95.12 72 TYR B C 1
ATOM 2007 O O . TYR B 1 72 ? 3.592 -21.25 5.199 1 95.12 72 TYR B O 1
ATOM 2015 N N . GLY B 1 73 ? 5.145 -21.609 6.77 1 96.44 73 GLY B N 1
ATOM 2016 C CA . GLY B 1 73 ? 4.211 -22.375 7.59 1 96.44 73 GLY B CA 1
ATOM 2017 C C . GLY B 1 73 ? 3.031 -21.547 8.062 1 96.44 73 GLY B C 1
ATOM 2018 O O . GLY B 1 73 ? 1.89 -22.016 8.039 1 96.44 73 GLY B O 1
ATOM 2019 N N . ARG B 1 74 ? 3.289 -20.359 8.484 1 95.5 74 ARG B N 1
ATOM 2020 C CA . ARG B 1 74 ? 2.229 -19.453 8.914 1 95.5 74 ARG B CA 1
ATOM 2021 C C . ARG B 1 74 ? 1.344 -19.062 7.734 1 95.5 74 ARG B C 1
ATOM 2023 O O . ARG B 1 74 ? 0.118 -19.016 7.863 1 95.5 74 ARG B O 1
ATOM 2030 N N . TRP B 1 75 ? 1.983 -18.844 6.637 1 94.5 75 TRP B N 1
ATOM 2031 C CA . TRP B 1 75 ? 1.23 -18.438 5.449 1 94.5 75 TRP B CA 1
ATOM 2032 C C . TRP B 1 75 ? 0.313 -19.562 4.984 1 94.5 75 TRP B C 1
ATOM 2034 O O . TRP B 1 75 ? -0.779 -19.312 4.469 1 94.5 75 TRP B O 1
ATOM 2044 N N . ALA B 1 76 ? 0.729 -20.781 5.195 1 96.56 76 ALA B N 1
ATOM 2045 C CA . ALA B 1 76 ? -0.046 -21.953 4.793 1 96.56 76 ALA B CA 1
ATOM 2046 C C . ALA B 1 76 ? -1.38 -22.016 5.535 1 96.56 76 ALA B C 1
ATOM 2048 O O . ALA B 1 76 ? -2.355 -22.562 5.027 1 96.56 76 ALA B O 1
ATOM 2049 N N . GLN B 1 77 ? -1.434 -21.344 6.656 1 95.38 77 GLN B N 1
ATOM 2050 C CA . GLN B 1 77 ? -2.619 -21.438 7.504 1 95.38 77 GLN B CA 1
ATOM 2051 C C . GLN B 1 77 ? -3.305 -20.078 7.641 1 95.38 77 GLN B C 1
ATOM 2053 O O . GLN B 1 77 ? -4.344 -19.969 8.297 1 95.38 77 GLN B O 1
ATOM 2058 N N . ALA B 1 78 ? -2.723 -19.141 7.051 1 94.56 78 ALA B N 1
ATOM 2059 C CA . ALA B 1 78 ? -3.209 -17.781 7.25 1 94.56 78 ALA B CA 1
ATOM 2060 C C . ALA B 1 78 ? -4.609 -17.609 6.668 1 94.56 78 ALA B C 1
ATOM 2062 O O . ALA B 1 78 ? -4.922 -18.156 5.613 1 94.56 78 ALA B O 1
ATOM 2063 N N . GLU B 1 79 ? -5.387 -16.75 7.25 1 94.31 79 GLU B N 1
ATOM 2064 C CA . GLU B 1 79 ? -6.754 -16.516 6.789 1 94.31 79 GLU B CA 1
ATOM 2065 C C . GLU B 1 79 ? -6.883 -15.156 6.125 1 94.31 79 GLU B C 1
ATOM 2067 O O . GLU B 1 79 ? -7.992 -14.648 5.938 1 94.31 79 GLU B O 1
ATOM 2072 N N . ASP B 1 80 ? -5.758 -14.516 5.824 1 92.62 80 ASP B N 1
ATOM 2073 C CA . ASP B 1 80 ? -5.793 -13.203 5.199 1 92.62 80 ASP B CA 1
ATOM 2074 C C . ASP B 1 80 ? -5.004 -13.188 3.893 1 92.62 80 ASP B C 1
ATOM 2076 O O . ASP B 1 80 ? -4.703 -12.125 3.35 1 92.62 80 ASP B O 1
ATOM 2080 N N . ARG B 1 81 ? -4.617 -14.383 3.541 1 96.25 81 ARG B N 1
ATOM 2081 C CA . ARG B 1 81 ? -3.895 -14.508 2.281 1 96.25 81 ARG B CA 1
ATOM 2082 C C . ARG B 1 81 ? -4.008 -15.922 1.723 1 96.25 81 ARG B C 1
ATOM 2084 O O . ARG B 1 81 ? -4.332 -16.859 2.455 1 96.25 81 ARG B O 1
ATOM 2091 N N . LEU B 1 82 ? -3.826 -16.016 0.458 1 97.81 82 LEU B N 1
ATOM 2092 C CA . LEU B 1 82 ? -3.762 -17.281 -0.265 1 97.81 82 LEU B CA 1
ATOM 2093 C C . LEU B 1 82 ? -2.436 -17.422 -1.007 1 97.81 82 LEU B C 1
ATOM 2095 O O . LEU B 1 82 ? -2.154 -16.656 -1.93 1 97.81 82 LEU B O 1
ATOM 2099 N N . VAL B 1 83 ? -1.626 -18.312 -0.498 1 97.56 83 VAL B N 1
ATOM 2100 C CA . VAL B 1 83 ? -0.331 -18.594 -1.109 1 97.56 83 VAL B CA 1
ATOM 2101 C C . VAL B 1 83 ? -0.347 -19.984 -1.751 1 97.56 83 VAL B C 1
ATOM 2103 O O . VAL B 1 83 ? -0.496 -20.984 -1.06 1 97.56 83 VAL B O 1
ATOM 2106 N N . LEU B 1 84 ? -0.188 -20 -3.074 1 98.75 84 LEU B N 1
ATOM 2107 C CA . LEU B 1 84 ? -0.216 -21.266 -3.789 1 98.75 84 LEU B CA 1
ATOM 2108 C C . LEU B 1 84 ? 1.101 -21.516 -4.52 1 98.75 84 LEU B C 1
ATOM 2110 O O . LEU B 1 84 ? 1.624 -20.609 -5.18 1 98.75 84 LEU B O 1
ATOM 2114 N N . ALA B 1 85 ? 1.601 -22.719 -4.324 1 98.69 85 ALA B N 1
ATOM 2115 C CA . ALA B 1 85 ? 2.756 -23.156 -5.098 1 98.69 85 ALA B CA 1
ATOM 2116 C C . ALA B 1 85 ? 2.375 -23.438 -6.551 1 98.69 85 ALA B C 1
ATOM 2118 O O . ALA B 1 85 ? 1.31 -23.984 -6.828 1 98.69 85 ALA B O 1
ATOM 2119 N N . VAL B 1 86 ? 3.238 -23.047 -7.418 1 98.88 86 VAL B N 1
ATOM 2120 C CA . VAL B 1 86 ? 3.045 -23.328 -8.844 1 98.88 86 VAL B CA 1
ATOM 2121 C C . VAL B 1 86 ? 3.832 -24.562 -9.242 1 98.88 86 VAL B C 1
ATOM 2123 O O . VAL B 1 86 ? 5.062 -24.547 -9.297 1 98.88 86 VAL B O 1
ATOM 2126 N N . ILE B 1 87 ? 3.088 -25.594 -9.562 1 98.88 87 ILE B N 1
ATOM 2127 C CA . ILE B 1 87 ? 3.697 -26.859 -9.969 1 98.88 87 ILE B CA 1
ATOM 2128 C C . ILE B 1 87 ? 3.609 -27 -11.484 1 98.88 87 ILE B C 1
ATOM 2130 O O . ILE B 1 87 ? 2.521 -26.906 -12.062 1 98.88 87 ILE B O 1
ATOM 2134 N N . ASP B 1 88 ? 4.758 -27.172 -12.133 1 98.81 88 ASP B N 1
ATOM 2135 C CA . ASP B 1 88 ? 4.801 -27.5 -13.555 1 98.81 88 ASP B CA 1
ATOM 2136 C C . ASP B 1 88 ? 4.277 -28.906 -13.812 1 98.81 88 ASP B C 1
ATOM 2138 O O . ASP B 1 88 ? 4.898 -29.891 -13.406 1 98.81 88 ASP B O 1
ATOM 2142 N N . ASN B 1 89 ? 3.215 -28.969 -14.555 1 98.69 89 ASN B N 1
ATOM 2143 C CA . ASN B 1 89 ? 2.582 -30.281 -14.742 1 98.69 89 ASN B CA 1
ATOM 2144 C C . ASN B 1 89 ? 3.482 -31.234 -15.516 1 98.69 89 ASN B C 1
ATOM 2146 O O . ASN B 1 89 ? 3.412 -32.438 -15.336 1 98.69 89 ASN B O 1
ATOM 2150 N N . SER B 1 90 ? 4.258 -30.703 -16.359 1 98.38 90 SER B N 1
ATOM 2151 C CA . SER B 1 90 ? 5.102 -31.562 -17.188 1 98.38 90 SER B CA 1
ATOM 2152 C C . SER B 1 90 ? 6.219 -32.188 -16.359 1 98.38 90 SER B C 1
ATOM 2154 O O . SER B 1 90 ? 6.586 -33.344 -16.594 1 98.38 90 SER B O 1
ATOM 2156 N N . SER B 1 91 ? 6.777 -31.562 -15.328 1 97.75 91 SER B N 1
ATOM 2157 C CA . SER B 1 91 ? 7.938 -32.062 -14.586 1 97.75 91 SER B CA 1
ATOM 2158 C C . SER B 1 91 ? 7.559 -32.438 -13.156 1 97.75 91 SER B C 1
ATOM 2160 O O . SER B 1 91 ? 8.305 -33.125 -12.477 1 97.75 91 SER B O 1
ATOM 2162 N N . GLY B 1 92 ? 6.469 -31.875 -12.672 1 98.12 92 GLY B N 1
ATOM 2163 C CA . GLY B 1 92 ? 6.086 -32.062 -11.281 1 98.12 92 GLY B CA 1
ATOM 2164 C C . GLY B 1 92 ? 6.863 -31.172 -10.328 1 98.12 92 GLY B C 1
ATOM 2165 O O . GLY B 1 92 ? 6.68 -31.25 -9.109 1 98.12 92 GLY B O 1
ATOM 2166 N N . ARG B 1 93 ? 7.656 -30.297 -10.867 1 98 93 ARG B N 1
ATOM 2167 C CA . ARG B 1 93 ? 8.5 -29.453 -10.031 1 98 93 ARG B CA 1
ATOM 2168 C C . ARG B 1 93 ? 7.809 -28.125 -9.711 1 98 93 ARG B C 1
ATOM 2170 O O . ARG B 1 93 ? 7.07 -27.594 -10.539 1 98 93 ARG B O 1
ATOM 2177 N N . MET B 1 94 ? 8.086 -27.672 -8.477 1 98.56 94 MET B N 1
ATOM 2178 C CA . MET B 1 94 ? 7.645 -26.328 -8.109 1 98.56 94 MET B CA 1
ATOM 2179 C C . MET B 1 94 ? 8.516 -25.266 -8.781 1 98.56 94 MET B C 1
ATOM 2181 O O . MET B 1 94 ? 9.734 -25.281 -8.641 1 98.56 94 MET B O 1
ATOM 2185 N N . VAL B 1 95 ? 7.883 -24.312 -9.5 1 97.75 95 VAL B N 1
ATOM 2186 C CA . VAL B 1 95 ? 8.664 -23.344 -10.266 1 97.75 95 VAL B CA 1
ATOM 2187 C C . VAL B 1 95 ? 8.398 -21.938 -9.75 1 97.75 95 VAL B C 1
ATOM 2189 O O . VAL B 1 95 ? 8.938 -20.953 -10.289 1 97.75 95 VAL B O 1
ATOM 2192 N N . GLY B 1 96 ? 7.547 -21.812 -8.734 1 96.75 96 GLY B N 1
ATOM 2193 C CA . GLY B 1 96 ? 7.246 -20.5 -8.18 1 96.75 96 GLY B CA 1
ATOM 2194 C C . GLY B 1 96 ? 6.035 -20.5 -7.27 1 96.75 96 GLY B C 1
ATOM 2195 O O . GLY B 1 96 ? 5.691 -21.531 -6.684 1 96.75 96 GLY B O 1
ATOM 2196 N N . GLU B 1 97 ? 5.477 -19.359 -7.051 1 97.25 97 GLU B N 1
ATOM 2197 C CA . GLU B 1 97 ? 4.254 -19.203 -6.266 1 97.25 97 GLU B CA 1
ATOM 2198 C C . GLU B 1 97 ? 3.438 -18.016 -6.762 1 97.25 97 GLU B C 1
ATOM 2200 O O . GLU B 1 97 ? 3.969 -17.109 -7.418 1 97.25 97 GLU B O 1
ATOM 2205 N N . VAL B 1 98 ? 2.168 -18.047 -6.512 1 97.69 98 VAL B N 1
ATOM 2206 C CA . VAL B 1 98 ? 1.258 -16.922 -6.695 1 97.69 98 VAL B CA 1
ATOM 2207 C C . VAL B 1 98 ? 0.509 -16.641 -5.391 1 97.69 98 VAL B C 1
ATOM 2209 O O . VAL B 1 98 ? 0.212 -17.578 -4.629 1 97.69 98 VAL B O 1
ATOM 2212 N N . VAL B 1 99 ? 0.25 -15.344 -5.18 1 97.31 99 VAL B N 1
ATOM 2213 C CA . VAL B 1 99 ? -0.241 -14.961 -3.859 1 97.31 99 VAL B CA 1
ATOM 2214 C C . VAL B 1 99 ? -1.338 -13.914 -3.998 1 97.31 99 VAL B C 1
ATOM 2216 O O . VAL B 1 99 ? -1.186 -12.945 -4.746 1 97.31 99 VAL B O 1
ATOM 2219 N N . LEU B 1 100 ? -2.482 -14.141 -3.424 1 97.69 100 LEU B N 1
ATOM 2220 C CA . LEU B 1 100 ? -3.406 -13.07 -3.055 1 97.69 100 LEU B CA 1
ATOM 2221 C C . LEU B 1 100 ? -3.148 -12.602 -1.627 1 97.69 100 LEU B C 1
ATOM 2223 O O . LEU B 1 100 ? -3.09 -13.414 -0.701 1 97.69 100 LEU B O 1
ATOM 2227 N N . LEU B 1 101 ? -2.92 -11.32 -1.443 1 94.94 101 LEU B N 1
ATOM 2228 C CA . LEU B 1 101 ? -2.521 -10.758 -0.157 1 94.94 101 LEU B CA 1
ATOM 2229 C C . LEU B 1 101 ? -3.189 -9.406 0.077 1 94.94 101 LEU B C 1
ATOM 2231 O O . LEU B 1 101 ? -3.963 -8.938 -0.761 1 94.94 101 LEU B O 1
ATOM 2235 N N . ASP B 1 102 ? -2.91 -8.867 1.273 1 91.38 102 ASP B N 1
ATOM 2236 C CA . ASP B 1 102 ? -3.449 -7.559 1.623 1 91.38 102 ASP B CA 1
ATOM 2237 C C . ASP B 1 102 ? -4.973 -7.551 1.534 1 91.38 102 ASP B C 1
ATOM 2239 O O . ASP B 1 102 ? -5.559 -6.66 0.913 1 91.38 102 ASP B O 1
ATOM 2243 N N . TRP B 1 103 ? -5.555 -8.484 2.174 1 93 103 TRP B N 1
ATOM 2244 C CA . TRP B 1 103 ? -7.008 -8.625 2.146 1 93 103 TRP B CA 1
ATOM 2245 C C . TRP B 1 103 ? -7.684 -7.441 2.828 1 93 103 TRP B C 1
ATOM 2247 O O . TRP B 1 103 ? -7.371 -7.117 3.975 1 93 103 TRP B O 1
ATOM 2257 N N . ASP B 1 104 ? -8.5 -6.773 2.092 1 91.5 104 ASP B N 1
ATOM 2258 C CA . ASP B 1 104 ? -9.398 -5.746 2.604 1 91.5 104 ASP B CA 1
ATOM 2259 C C . ASP B 1 104 ? -10.852 -6.227 2.576 1 91.5 104 ASP B C 1
ATOM 2261 O O . ASP B 1 104 ? -11.523 -6.137 1.546 1 91.5 104 ASP B O 1
ATOM 2265 N N . GLU B 1 105 ? -11.289 -6.699 3.658 1 91.12 105 GLU B N 1
ATOM 2266 C CA . GLU B 1 105 ? -12.602 -7.336 3.75 1 91.12 105 GLU B CA 1
ATOM 2267 C C . GLU B 1 105 ? -13.711 -6.359 3.375 1 91.12 105 GLU B C 1
ATOM 2269 O O . GLU B 1 105 ? -14.602 -6.699 2.592 1 91.12 105 GLU B O 1
ATOM 2274 N N . ALA B 1 106 ? -13.664 -5.16 3.895 1 88.38 106 ALA B N 1
ATOM 2275 C CA . ALA B 1 106 ? -14.727 -4.172 3.697 1 88.38 106 ALA B CA 1
ATOM 2276 C C . ALA B 1 106 ? -14.867 -3.807 2.223 1 88.38 106 ALA B C 1
ATOM 2278 O O . ALA B 1 106 ? -15.961 -3.492 1.755 1 88.38 106 ALA B O 1
ATOM 2279 N N . ASN B 1 107 ? -13.75 -3.916 1.53 1 92.69 107 ASN B N 1
ATOM 2280 C CA . ASN B 1 107 ? -13.766 -3.516 0.127 1 92.69 107 ASN B CA 1
ATOM 2281 C C . ASN B 1 107 ? -13.656 -4.723 -0.802 1 92.69 107 ASN B C 1
ATOM 2283 O O . ASN B 1 107 ? -13.422 -4.566 -2.002 1 92.69 107 ASN B O 1
ATOM 2287 N N . ARG B 1 108 ? -13.656 -5.926 -0.209 1 93.81 108 ARG B N 1
ATOM 2288 C CA . ARG B 1 108 ? -13.586 -7.168 -0.972 1 93.81 108 ARG B CA 1
ATOM 2289 C C . ARG B 1 108 ? -12.453 -7.121 -1.991 1 93.81 108 ARG B C 1
ATOM 2291 O O . ARG B 1 108 ? -12.664 -7.379 -3.178 1 93.81 108 ARG B O 1
ATOM 2298 N N . SER B 1 109 ? -11.32 -6.777 -1.482 1 96.81 109 SER B N 1
ATOM 2299 C CA . SER B 1 109 ? -10.203 -6.621 -2.404 1 96.81 109 SER B CA 1
ATOM 2300 C C . SER B 1 109 ? -8.938 -7.254 -1.841 1 96.81 109 SER B C 1
ATOM 2302 O O . SER B 1 109 ? -8.828 -7.48 -0.633 1 96.81 109 SER B O 1
ATOM 2304 N N . CYS B 1 110 ? -8.023 -7.594 -2.75 1 96.5 110 CYS B N 1
ATOM 2305 C CA . CYS B 1 110 ? -6.684 -8.086 -2.428 1 96.5 110 CYS B CA 1
ATOM 2306 C C . CYS B 1 110 ? -5.648 -7.523 -3.396 1 96.5 110 CYS B C 1
ATOM 2308 O O . CYS B 1 110 ? -6.004 -6.973 -4.441 1 96.5 110 CYS B O 1
ATOM 2310 N N . GLY B 1 111 ? -4.434 -7.629 -2.9 1 96.88 111 GLY B N 1
ATOM 2311 C CA . GLY B 1 111 ? -3.32 -7.535 -3.834 1 96.88 111 GLY B CA 1
ATOM 2312 C C . GLY B 1 111 ? -2.939 -8.867 -4.445 1 96.88 111 GLY B C 1
ATOM 2313 O O . GLY B 1 111 ? -3.455 -9.914 -4.039 1 96.88 111 GLY B O 1
ATOM 2314 N N . PHE B 1 112 ? -2.113 -8.766 -5.496 1 97.19 112 PHE B N 1
ATOM 2315 C CA . PHE B 1 112 ? -1.597 -9.945 -6.176 1 97.19 112 PHE B CA 1
ATOM 2316 C C . PHE B 1 112 ? -0.089 -9.844 -6.371 1 97.19 112 PHE B C 1
ATOM 2318 O O . PHE B 1 112 ? 0.426 -8.773 -6.711 1 97.19 112 PHE B O 1
ATOM 2325 N N . ARG B 1 113 ? 0.561 -11 -6.145 1 95.5 113 ARG B N 1
ATOM 2326 C CA . ARG B 1 113 ? 1.986 -11.133 -6.43 1 95.5 113 ARG B CA 1
ATOM 2327 C C . ARG B 1 113 ? 2.299 -12.5 -7.02 1 95.5 113 ARG B C 1
ATOM 2329 O O . ARG B 1 113 ? 1.624 -13.484 -6.711 1 95.5 113 ARG B O 1
ATOM 2336 N N . ALA B 1 114 ? 3.342 -12.555 -7.793 1 95.88 114 ALA B N 1
ATOM 2337 C CA . ALA B 1 114 ? 3.818 -13.812 -8.359 1 95.88 114 ALA B CA 1
ATOM 2338 C C . ALA B 1 114 ? 5.344 -13.875 -8.352 1 95.88 114 ALA B C 1
ATOM 2340 O O . ALA B 1 114 ? 6.016 -12.852 -8.484 1 95.88 114 ALA B O 1
ATOM 2341 N N . LEU B 1 115 ? 5.844 -14.953 -8.102 1 94.31 115 LEU B N 1
ATOM 2342 C CA . LEU B 1 115 ? 7.242 -15.32 -8.281 1 94.31 115 LEU B CA 1
ATOM 2343 C C . LEU B 1 115 ? 7.371 -16.547 -9.172 1 94.31 115 LEU B C 1
ATOM 2345 O O . LEU B 1 115 ? 6.816 -17.609 -8.859 1 94.31 115 LEU B O 1
ATOM 2349 N N . ILE B 1 116 ? 7.957 -16.406 -10.328 1 95.5 116 ILE B N 1
ATOM 2350 C CA . ILE B 1 116 ? 8.234 -17.531 -11.219 1 95.5 116 ILE B CA 1
ATOM 2351 C C . ILE B 1 116 ? 9.734 -17.609 -11.477 1 95.5 116 ILE B C 1
ATOM 2353 O O . ILE B 1 116 ? 10.352 -16.656 -11.953 1 95.5 116 ILE B O 1
ATOM 2357 N N . GLY B 1 117 ? 10.289 -18.734 -11.156 1 93.69 117 GLY B N 1
ATOM 2358 C CA . GLY B 1 117 ? 11.711 -18.953 -11.383 1 93.69 117 GLY B CA 1
ATOM 2359 C C . GLY B 1 117 ? 12.07 -19.047 -12.859 1 93.69 117 GLY B C 1
ATOM 2360 O O . GLY B 1 117 ? 11.188 -19.188 -13.703 1 93.69 117 GLY B O 1
ATOM 2361 N N . LYS B 1 118 ? 13.352 -19 -13.094 1 92.25 118 LYS B N 1
ATOM 2362 C CA . LYS B 1 118 ? 13.891 -19 -14.445 1 92.25 118 LYS B CA 1
ATOM 2363 C C . LYS B 1 118 ? 13.375 -20.203 -15.234 1 92.25 118 LYS B C 1
ATOM 2365 O O . LYS B 1 118 ? 13.031 -20.078 -16.406 1 92.25 118 LYS B O 1
ATOM 2370 N N . GLN B 1 119 ? 13.203 -21.281 -14.578 1 91.44 119 GLN B N 1
ATOM 2371 C CA . GLN B 1 119 ? 12.828 -22.531 -15.25 1 91.44 119 GLN B CA 1
ATOM 2372 C C . GLN B 1 119 ? 11.359 -22.5 -15.656 1 91.44 119 GLN B C 1
ATOM 2374 O O . GLN B 1 119 ? 10.922 -23.312 -16.484 1 91.44 119 GLN B O 1
ATOM 2379 N N . GLY B 1 120 ? 10.641 -21.625 -15.094 1 93.75 120 GLY B N 1
ATOM 2380 C CA . GLY B 1 120 ? 9.219 -21.562 -15.398 1 93.75 120 GLY B CA 1
ATOM 2381 C C . GLY B 1 120 ? 8.867 -20.438 -16.359 1 93.75 120 GLY B C 1
ATOM 2382 O O . GLY B 1 120 ? 7.715 -20.328 -16.781 1 93.75 120 GLY B O 1
ATOM 2383 N N . ARG B 1 121 ? 9.805 -19.641 -16.797 1 93.94 121 ARG B N 1
ATOM 2384 C CA . ARG B 1 121 ? 9.531 -18.469 -17.594 1 93.94 121 ARG B CA 1
ATOM 2385 C C . ARG B 1 121 ? 9.531 -18.797 -19.078 1 93.94 121 ARG B C 1
ATOM 2387 O O . ARG B 1 121 ? 10.211 -19.734 -19.516 1 93.94 121 ARG B O 1
ATOM 2394 N N . GLY B 1 122 ? 8.734 -18.031 -19.797 1 94.5 122 GLY B N 1
ATOM 2395 C CA . GLY B 1 122 ? 8.727 -18.172 -21.25 1 94.5 122 GLY B CA 1
ATOM 2396 C C . GLY B 1 122 ? 8 -19.406 -21.734 1 94.5 122 GLY B C 1
ATOM 2397 O O . GLY B 1 122 ? 8.195 -19.844 -22.859 1 94.5 122 GLY B O 1
ATOM 2398 N N . ARG B 1 123 ? 7.191 -20.016 -20.828 1 97.06 123 ARG B N 1
ATOM 2399 C CA . ARG B 1 123 ? 6.527 -21.281 -21.156 1 97.06 123 ARG B CA 1
ATOM 2400 C C . ARG B 1 123 ? 5.023 -21.188 -20.938 1 97.06 123 ARG B C 1
ATOM 2402 O O . ARG B 1 123 ? 4.324 -22.188 -20.953 1 97.06 123 ARG B O 1
ATOM 2409 N N . GLY B 1 124 ? 4.555 -20.016 -20.609 1 98.19 124 GLY B N 1
ATOM 2410 C CA . GLY B 1 124 ? 3.135 -19.812 -20.375 1 98.19 124 GLY B CA 1
ATOM 2411 C C . GLY B 1 124 ? 2.695 -20.219 -18.984 1 98.19 124 GLY B C 1
ATOM 2412 O O . GLY B 1 124 ? 1.544 -20 -18.594 1 98.19 124 GLY B O 1
ATOM 2413 N N . LEU B 1 125 ? 3.592 -20.766 -18.156 1 98.62 125 LEU B N 1
ATOM 2414 C CA . LEU B 1 125 ? 3.25 -21.25 -16.828 1 98.62 125 LEU B CA 1
ATOM 2415 C C . LEU B 1 125 ? 2.775 -20.094 -15.938 1 98.62 125 LEU B C 1
ATOM 2417 O O . LEU B 1 125 ? 1.766 -20.219 -15.242 1 98.62 125 LEU B O 1
ATOM 2421 N N . GLY B 1 126 ? 3.5 -18.984 -15.992 1 98.06 126 GLY B N 1
ATOM 2422 C CA . GLY B 1 126 ? 3.117 -17.828 -15.203 1 98.06 126 GLY B CA 1
ATOM 2423 C C . GLY B 1 126 ? 1.758 -17.266 -15.578 1 98.06 126 GLY B C 1
ATOM 2424 O O . GLY B 1 126 ? 0.979 -16.875 -14.711 1 98.06 126 GLY B O 1
ATOM 2425 N N . THR B 1 127 ? 1.53 -17.266 -16.844 1 98.75 127 THR B N 1
ATOM 2426 C CA . THR B 1 127 ? 0.251 -16.766 -17.328 1 98.75 127 THR B CA 1
ATOM 2427 C C . THR B 1 127 ? -0.9 -17.625 -16.812 1 98.75 127 THR B C 1
ATOM 2429 O O . THR B 1 127 ? -1.877 -17.109 -16.266 1 98.75 127 THR B O 1
ATOM 2432 N N . GLU B 1 128 ? -0.763 -18.922 -16.984 1 98.88 128 GLU B N 1
ATOM 2433 C CA . GLU B 1 128 ? -1.844 -19.797 -16.547 1 98.88 128 GLU B CA 1
ATOM 2434 C C . GLU B 1 128 ? -1.991 -19.766 -15.023 1 98.88 128 GLU B C 1
ATOM 2436 O O . GLU B 1 128 ? -3.109 -19.75 -14.5 1 98.88 128 GLU B O 1
ATOM 2441 N N . ALA B 1 129 ? -0.884 -19.734 -14.273 1 98.88 129 ALA B N 1
ATOM 2442 C CA . ALA B 1 129 ? -0.937 -19.656 -12.82 1 98.88 129 ALA B CA 1
ATOM 2443 C C . ALA B 1 129 ? -1.69 -18.406 -12.367 1 98.88 129 ALA B C 1
ATOM 2445 O O . ALA B 1 129 ? -2.576 -18.484 -11.508 1 98.88 129 ALA B O 1
ATOM 2446 N N . THR B 1 130 ? -1.312 -17.281 -12.953 1 98.81 130 THR B N 1
ATOM 2447 C CA . THR B 1 130 ? -1.959 -16 -12.633 1 98.81 130 THR B CA 1
ATOM 2448 C C . THR B 1 130 ? -3.449 -16.062 -12.953 1 98.81 130 THR B C 1
ATOM 2450 O O . THR B 1 130 ? -4.281 -15.664 -12.141 1 98.81 130 THR B O 1
ATOM 2453 N N . ARG B 1 131 ? -3.779 -16.594 -14.078 1 98.88 131 ARG B N 1
ATOM 2454 C CA . ARG B 1 131 ? -5.176 -16.688 -14.484 1 98.88 131 ARG B CA 1
ATOM 2455 C C . ARG B 1 131 ? -5.977 -17.531 -13.492 1 98.88 131 ARG B C 1
ATOM 2457 O O . ARG B 1 131 ? -7.066 -17.141 -13.07 1 98.88 131 ARG B O 1
ATOM 2464 N N . LEU B 1 132 ? -5.438 -18.641 -13.117 1 98.88 132 LEU B N 1
ATOM 2465 C CA . LEU B 1 132 ? -6.137 -19.578 -12.234 1 98.88 132 LEU B CA 1
ATOM 2466 C C . LEU B 1 132 ? -6.438 -18.922 -10.891 1 98.88 132 LEU B C 1
ATOM 2468 O O . LEU B 1 132 ? -7.57 -18.984 -10.398 1 98.88 132 LEU B O 1
ATOM 2472 N N . ILE B 1 133 ? -5.465 -18.25 -10.297 1 98.88 133 ILE B N 1
ATOM 2473 C CA . ILE B 1 133 ? -5.688 -17.719 -8.953 1 98.88 133 ILE B CA 1
ATOM 2474 C C . ILE B 1 133 ? -6.574 -16.484 -9.023 1 98.88 133 ILE B C 1
ATOM 2476 O O . ILE B 1 133 ? -7.387 -16.234 -8.133 1 98.88 133 ILE B O 1
ATOM 2480 N N . VAL B 1 134 ? -6.426 -15.719 -10.07 1 98.81 134 VAL B N 1
ATOM 2481 C CA . VAL B 1 134 ? -7.242 -14.523 -10.242 1 98.81 134 VAL B CA 1
ATOM 2482 C C . VAL B 1 134 ? -8.703 -14.914 -10.453 1 98.81 134 VAL B C 1
ATOM 2484 O O . VAL B 1 134 ? -9.602 -14.352 -9.828 1 98.81 134 VAL B O 1
ATOM 2487 N N . GLU B 1 135 ? -8.922 -15.914 -11.312 1 98.44 135 GLU B N 1
ATOM 2488 C CA . GLU B 1 135 ? -10.281 -16.406 -11.539 1 98.44 135 GLU B CA 1
ATOM 2489 C C . GLU B 1 135 ? -10.875 -16.969 -10.25 1 98.44 135 GLU B C 1
ATOM 2491 O O . GLU B 1 135 ? -12.047 -16.734 -9.953 1 98.44 135 GLU B O 1
ATOM 2496 N N . HIS B 1 136 ? -10.086 -17.688 -9.531 1 98.44 136 HIS B N 1
ATOM 2497 C CA . HIS B 1 136 ? -10.547 -18.203 -8.242 1 98.44 136 HIS B CA 1
ATOM 2498 C C . HIS B 1 136 ? -10.906 -17.078 -7.289 1 98.44 136 HIS B C 1
ATOM 2500 O O . HIS B 1 136 ? -11.938 -17.125 -6.617 1 98.44 136 HIS B O 1
ATOM 2506 N N . GLY B 1 137 ? -10.039 -16.078 -7.207 1 98.19 137 GLY B N 1
ATOM 2507 C CA . GLY B 1 137 ? -10.273 -14.938 -6.336 1 98.19 137 GLY B CA 1
ATOM 2508 C C . GLY B 1 137 ? -11.547 -14.188 -6.664 1 98.19 137 GLY B C 1
ATOM 2509 O O . GLY B 1 137 ? -12.352 -13.898 -5.773 1 98.19 137 GLY B O 1
ATOM 2510 N N . LEU B 1 138 ? -11.758 -13.898 -7.934 1 98.19 138 LEU B N 1
ATOM 2511 C CA . LEU B 1 138 ? -12.922 -13.125 -8.359 1 98.19 138 LEU B CA 1
ATOM 2512 C C . LEU B 1 138 ? -14.188 -13.969 -8.336 1 98.19 138 LEU B C 1
ATOM 2514 O O . LEU B 1 138 ? -15.289 -13.445 -8.156 1 98.19 138 LEU B O 1
ATOM 2518 N N . GLY B 1 139 ? -14.055 -15.25 -8.508 1 96.69 139 GLY B N 1
ATOM 2519 C CA . GLY B 1 139 ? -15.195 -16.141 -8.547 1 96.69 139 GLY B CA 1
ATOM 2520 C C . GLY B 1 139 ? -15.516 -16.766 -7.195 1 96.69 139 GLY B C 1
ATOM 2521 O O . GLY B 1 139 ? -16.328 -16.219 -6.438 1 96.69 139 GLY B O 1
ATOM 2522 N N . ALA B 1 140 ? -14.828 -17.812 -6.867 1 96.06 140 ALA B N 1
ATOM 2523 C CA . ALA B 1 140 ? -15.125 -18.625 -5.684 1 96.06 140 ALA B CA 1
ATOM 2524 C C . ALA B 1 140 ? -14.992 -17.797 -4.41 1 96.06 140 ALA B C 1
ATOM 2526 O O . ALA B 1 140 ? -15.773 -17.969 -3.469 1 96.06 140 ALA B O 1
ATOM 2527 N N . MET B 1 141 ? -13.992 -16.922 -4.371 1 96.38 141 MET B N 1
ATOM 2528 C CA . MET B 1 141 ? -13.742 -16.141 -3.158 1 96.38 141 MET B CA 1
ATOM 2529 C C . MET B 1 141 ? -14.609 -14.891 -3.117 1 96.38 141 MET B C 1
ATOM 2531 O O . MET B 1 141 ? -14.742 -14.258 -2.072 1 96.38 141 MET B O 1
ATOM 2535 N N . GLY B 1 142 ? -15.086 -14.43 -4.207 1 95.88 142 GLY B N 1
ATOM 2536 C CA . GLY B 1 142 ? -16.016 -13.32 -4.254 1 95.88 142 GLY B CA 1
ATOM 2537 C C . GLY B 1 142 ? -15.352 -11.969 -4.148 1 95.88 142 GLY B C 1
ATOM 2538 O O . GLY B 1 142 ? -15.984 -10.977 -3.766 1 95.88 142 GLY B O 1
ATOM 2539 N N . LEU B 1 143 ? -14.148 -11.875 -4.445 1 97.19 143 LEU B N 1
ATOM 2540 C CA . LEU B 1 143 ? -13.469 -10.586 -4.453 1 97.19 143 LEU B CA 1
ATOM 2541 C C . LEU B 1 143 ? -14.031 -9.68 -5.539 1 97.19 143 LEU B C 1
ATOM 2543 O O . LEU B 1 143 ? -14.43 -10.156 -6.605 1 97.19 143 LEU B O 1
ATOM 2547 N N . HIS B 1 144 ? -14 -8.359 -5.297 1 98 144 HIS B N 1
ATOM 2548 C CA . HIS B 1 144 ? -14.438 -7.359 -6.262 1 98 144 HIS B CA 1
ATOM 2549 C C . HIS B 1 144 ? -13.258 -6.812 -7.055 1 98 144 HIS B C 1
ATOM 2551 O O . HIS B 1 144 ? -13.406 -6.453 -8.227 1 98 144 HIS B O 1
ATOM 2557 N N . ARG B 1 145 ? -12.156 -6.742 -6.383 1 98.31 145 ARG B N 1
ATOM 2558 C CA . ARG B 1 145 ? -11.008 -6.055 -6.965 1 98.31 145 ARG B CA 1
ATOM 2559 C C . ARG B 1 145 ? -9.703 -6.742 -6.57 1 98.31 145 ARG B C 1
ATOM 2561 O O . ARG B 1 145 ? -9.516 -7.109 -5.41 1 98.31 145 ARG B O 1
ATOM 2568 N N . ILE B 1 146 ? -8.852 -7.055 -7.496 1 98.62 146 ILE B N 1
ATOM 2569 C CA . ILE B 1 146 ? -7.48 -7.508 -7.297 1 98.62 146 ILE B CA 1
ATOM 2570 C C . ILE B 1 146 ? -6.512 -6.543 -7.977 1 98.62 146 ILE B C 1
ATOM 2572 O O . ILE B 1 146 ? -6.668 -6.23 -9.156 1 98.62 146 ILE B O 1
ATOM 2576 N N . SER B 1 147 ? -5.547 -5.996 -7.203 1 98.62 147 SER B N 1
ATOM 2577 C CA . SER B 1 147 ? -4.613 -5.02 -7.746 1 98.62 147 SER B CA 1
ATOM 2578 C C . SER B 1 147 ? -3.17 -5.484 -7.59 1 98.62 147 SER B C 1
ATOM 2580 O O . SER B 1 147 ? -2.889 -6.398 -6.816 1 98.62 147 SER B O 1
ATOM 2582 N N . LEU B 1 148 ? -2.305 -4.871 -8.359 1 97.25 148 LEU B N 1
ATOM 2583 C CA . LEU B 1 148 ? -0.883 -5.195 -8.297 1 97.25 148 LEU B CA 1
ATOM 2584 C C . LEU B 1 148 ? -0.037 -4.02 -8.773 1 97.25 148 LEU B C 1
ATOM 2586 O O . LEU B 1 148 ? -0.566 -3.049 -9.32 1 97.25 148 LEU B O 1
ATOM 2590 N N . GLU B 1 149 ? 1.224 -4.172 -8.453 1 95.81 149 GLU B N 1
ATOM 2591 C CA . GLU B 1 149 ? 2.238 -3.273 -8.992 1 95.81 149 GLU B CA 1
ATOM 2592 C C . GLU B 1 149 ? 3.32 -4.047 -9.734 1 95.81 149 GLU B C 1
ATOM 2594 O O . GLU B 1 149 ? 3.678 -5.16 -9.344 1 95.81 149 GLU B O 1
ATOM 2599 N N . VAL B 1 150 ? 3.799 -3.434 -10.797 1 95.88 150 VAL B N 1
ATOM 2600 C CA . VAL B 1 150 ? 4.879 -4.035 -11.57 1 95.88 150 VAL B CA 1
ATOM 2601 C C . VAL B 1 150 ? 5.84 -2.947 -12.047 1 95.88 150 VAL B C 1
ATOM 2603 O O . VAL B 1 150 ? 5.414 -1.941 -12.625 1 95.88 150 VAL B O 1
ATOM 2606 N N . TYR B 1 151 ? 7.105 -3.166 -11.773 1 94.62 151 TYR B N 1
ATOM 2607 C CA . TYR B 1 151 ? 8.094 -2.164 -12.156 1 94.62 151 TYR B CA 1
ATOM 2608 C C . TYR B 1 151 ? 8.266 -2.109 -13.672 1 94.62 151 TYR B C 1
ATOM 2610 O O . TYR B 1 151 ? 8.141 -3.131 -14.352 1 94.62 151 TYR B O 1
ATOM 2618 N N . ASP B 1 152 ? 8.625 -0.976 -14.109 1 96.31 152 ASP B N 1
ATOM 2619 C CA . ASP B 1 152 ? 8.773 -0.72 -15.539 1 96.31 152 ASP B CA 1
ATOM 2620 C C . ASP B 1 152 ? 9.828 -1.636 -16.156 1 96.31 152 ASP B C 1
ATOM 2622 O O . ASP B 1 152 ? 9.742 -1.983 -17.344 1 96.31 152 ASP B O 1
ATOM 2626 N N . ILE B 1 153 ? 10.734 -2.117 -15.445 1 93.62 153 ILE B N 1
ATOM 2627 C CA . ILE B 1 153 ? 11.859 -2.916 -15.93 1 93.62 153 ILE B CA 1
ATOM 2628 C C . ILE B 1 153 ? 11.438 -4.379 -16.047 1 93.62 153 ILE B C 1
ATOM 2630 O O . ILE B 1 153 ? 12.227 -5.23 -16.453 1 93.62 153 ILE B O 1
ATOM 2634 N N . ASN B 1 154 ? 10.203 -4.715 -15.719 1 94.12 154 ASN B N 1
ATOM 2635 C CA . ASN B 1 154 ? 9.695 -6.082 -15.82 1 94.12 154 ASN B CA 1
ATOM 2636 C C . ASN B 1 154 ? 8.57 -6.188 -16.844 1 94.12 154 ASN B C 1
ATOM 2638 O O . ASN B 1 154 ? 7.441 -6.551 -16.5 1 94.12 154 ASN B O 1
ATOM 2642 N N . PRO B 1 155 ? 8.891 -5.922 -18.094 1 95.31 155 PRO B N 1
ATOM 2643 C CA . PRO B 1 155 ? 7.832 -5.957 -19.109 1 95.31 155 PRO B CA 1
ATOM 2644 C C . PRO B 1 155 ? 7.215 -7.348 -19.266 1 95.31 155 PRO B C 1
ATOM 2646 O O . PRO B 1 155 ? 6.047 -7.465 -19.641 1 95.31 155 PRO B O 1
ATOM 2649 N N . ARG B 1 156 ? 7.93 -8.375 -18.984 1 94.06 156 ARG B N 1
ATOM 2650 C CA . ARG B 1 156 ? 7.41 -9.734 -19.062 1 94.06 156 ARG B CA 1
ATOM 2651 C C . ARG B 1 156 ? 6.23 -9.93 -18.125 1 94.06 156 ARG B C 1
ATOM 2653 O O . ARG B 1 156 ? 5.18 -10.438 -18.516 1 94.06 156 ARG B O 1
ATOM 2660 N N . ALA B 1 157 ? 6.414 -9.555 -16.891 1 95.88 157 ALA B N 1
ATOM 2661 C CA . ALA B 1 157 ? 5.32 -9.656 -15.922 1 95.88 157 ALA B CA 1
ATOM 2662 C C . ALA B 1 157 ? 4.133 -8.797 -16.344 1 95.88 157 ALA B C 1
ATOM 2664 O O . ALA B 1 157 ? 2.984 -9.242 -16.266 1 95.88 157 ALA B O 1
ATOM 2665 N N . ARG B 1 158 ? 4.426 -7.629 -16.75 1 97.31 158 ARG B N 1
ATOM 2666 C CA . ARG B 1 158 ? 3.348 -6.746 -17.188 1 97.31 158 ARG B CA 1
ATOM 2667 C C . ARG B 1 158 ? 2.529 -7.391 -18.297 1 97.31 158 ARG B C 1
ATOM 2669 O O . ARG B 1 158 ? 1.299 -7.328 -18.297 1 97.31 158 ARG B O 1
ATOM 2676 N N . HIS B 1 159 ? 3.207 -7.977 -19.219 1 97.62 159 HIS B N 1
ATOM 2677 C CA . HIS B 1 159 ? 2.541 -8.648 -20.328 1 97.62 159 HIS B CA 1
ATOM 2678 C C . HIS B 1 159 ? 1.629 -9.766 -19.828 1 97.62 159 HIS B C 1
ATOM 2680 O O . HIS B 1 159 ? 0.498 -9.906 -20.297 1 97.62 159 HIS B O 1
ATOM 2686 N N . VAL B 1 160 ? 2.07 -10.562 -18.906 1 98.25 160 VAL B N 1
ATOM 2687 C CA . VAL B 1 160 ? 1.269 -11.617 -18.297 1 98.25 160 VAL B CA 1
ATOM 2688 C C . VAL B 1 160 ? -0.004 -11.023 -17.703 1 98.25 160 VAL B C 1
ATOM 2690 O O . VAL B 1 160 ? -1.104 -11.531 -17.938 1 98.25 160 VAL B O 1
ATOM 2693 N N . TYR B 1 161 ? 0.139 -9.953 -16.922 1 98.69 161 TYR B N 1
ATOM 2694 C CA . TYR B 1 161 ? -0.996 -9.352 -16.234 1 98.69 161 TYR B CA 1
ATOM 2695 C C . TYR B 1 161 ? -2.016 -8.812 -17.219 1 98.69 161 TYR B C 1
ATOM 2697 O O . TYR B 1 161 ? -3.223 -8.984 -17.047 1 98.69 161 TYR B O 1
ATOM 2705 N N . GLU B 1 162 ? -1.504 -8.195 -18.25 1 98.62 162 GLU B N 1
ATOM 2706 C CA . GLU B 1 162 ? -2.391 -7.715 -19.297 1 98.62 162 GLU B CA 1
ATOM 2707 C C . GLU B 1 162 ? -3.139 -8.867 -19.969 1 98.62 162 GLU B C 1
ATOM 2709 O O . GLU B 1 162 ? -4.348 -8.781 -20.188 1 98.62 162 GLU B O 1
ATOM 2714 N N . LYS B 1 163 ? -2.443 -9.914 -20.266 1 98.31 163 LYS B N 1
ATOM 2715 C CA . LYS B 1 163 ? -3.041 -11.078 -20.906 1 98.31 163 LYS B CA 1
ATOM 2716 C C . LYS B 1 163 ? -4.152 -11.68 -20.047 1 98.31 163 LYS B C 1
ATOM 2718 O O . LYS B 1 163 ? -5.148 -12.18 -20.578 1 98.31 163 LYS B O 1
ATOM 2723 N N . VAL B 1 164 ? -3.934 -11.672 -18.797 1 98.56 164 VAL B N 1
ATOM 2724 C CA . VAL B 1 164 ? -4.891 -12.273 -17.859 1 98.56 164 VAL B CA 1
ATOM 2725 C C . VAL B 1 164 ? -6.109 -11.367 -17.719 1 98.56 164 VAL B C 1
ATOM 2727 O O . VAL B 1 164 ? -7.199 -11.836 -17.391 1 98.56 164 VAL B O 1
ATOM 2730 N N . GLY B 1 165 ? -5.969 -10.039 -17.922 1 98.5 165 GLY B N 1
ATOM 2731 C CA . GLY B 1 165 ? -7.125 -9.156 -17.891 1 98.5 165 GLY B CA 1
ATOM 2732 C C . GLY B 1 165 ? -6.945 -7.957 -16.984 1 98.5 165 GLY B C 1
ATOM 2733 O O . GLY B 1 165 ? -7.848 -7.129 -16.859 1 98.5 165 GLY B O 1
ATOM 2734 N N . PHE B 1 166 ? -5.762 -7.84 -16.375 1 98.88 166 PHE B N 1
ATOM 2735 C CA . PHE B 1 166 ? -5.496 -6.637 -15.586 1 98.88 166 PHE B CA 1
ATOM 2736 C C . PHE B 1 166 ? -5.449 -5.406 -16.484 1 98.88 166 PHE B C 1
ATOM 2738 O O . PHE B 1 166 ? -4.922 -5.465 -17.594 1 98.88 166 PHE B O 1
ATOM 2745 N N . ILE B 1 167 ? -5.957 -4.289 -15.938 1 98.75 167 ILE B N 1
ATOM 2746 C CA . ILE B 1 167 ? -5.965 -3.02 -16.656 1 98.75 167 ILE B CA 1
ATOM 2747 C C . ILE B 1 167 ? -5.008 -2.039 -15.984 1 98.75 167 ILE B C 1
ATOM 2749 O O . ILE B 1 167 ? -4.977 -1.939 -14.75 1 98.75 167 ILE B O 1
ATOM 2753 N N . HIS B 1 168 ? -4.254 -1.31 -16.797 1 98.81 168 HIS B N 1
ATOM 2754 C CA . HIS B 1 168 ? -3.367 -0.266 -16.297 1 98.81 168 HIS B CA 1
ATOM 2755 C C . HIS B 1 168 ? -4.16 0.882 -15.68 1 98.81 168 HIS B C 1
ATOM 2757 O O . HIS B 1 168 ? -5.051 1.441 -16.312 1 98.81 168 HIS B O 1
ATOM 2763 N N . GLU B 1 169 ? -3.771 1.204 -14.453 1 98.88 169 GLU B N 1
ATOM 2764 C CA . GLU B 1 169 ? -4.527 2.244 -13.766 1 98.88 169 GLU B CA 1
ATOM 2765 C C . GLU B 1 169 ? -3.678 3.494 -13.547 1 98.88 169 GLU B C 1
ATOM 2767 O O . GLU B 1 169 ? -4.203 4.562 -13.234 1 98.88 169 GLU B O 1
ATOM 2772 N N . GLY B 1 170 ? -2.428 3.363 -13.711 1 98.81 170 GLY B N 1
ATOM 2773 C CA . GLY B 1 170 ? -1.547 4.512 -13.57 1 98.81 170 GLY B CA 1
ATOM 2774 C C . GLY B 1 170 ? -0.096 4.129 -13.352 1 98.81 170 GLY B C 1
ATOM 2775 O O . GLY B 1 170 ? 0.229 2.943 -13.25 1 98.81 170 GLY B O 1
ATOM 2776 N N . THR B 1 171 ? 0.745 5.137 -13.328 1 98.81 171 THR B N 1
ATOM 2777 C CA . THR B 1 171 ? 2.184 4.941 -13.195 1 98.81 171 THR B CA 1
ATOM 2778 C C . THR B 1 171 ? 2.742 5.793 -12.062 1 98.81 171 THR B C 1
ATOM 2780 O O . THR B 1 171 ? 2.561 7.012 -12.047 1 98.81 171 THR B O 1
ATOM 2783 N N . GLY B 1 172 ? 3.281 5.074 -11.031 1 98.44 172 GLY B N 1
ATOM 2784 C CA . GLY B 1 172 ? 4.086 5.77 -10.039 1 98.44 172 GLY B CA 1
ATOM 2785 C C . GLY B 1 172 ? 5.48 6.102 -10.531 1 98.44 172 GLY B C 1
ATOM 2786 O O . GLY B 1 172 ? 6.285 5.203 -10.789 1 98.44 172 GLY B O 1
ATOM 2787 N N . ARG B 1 173 ? 5.781 7.395 -10.617 1 98.38 173 ARG B N 1
ATOM 2788 C CA . ARG B 1 173 ? 7.066 7.832 -11.156 1 98.38 173 ARG B CA 1
ATOM 2789 C C . ARG B 1 173 ? 8.188 7.602 -10.148 1 98.38 173 ARG B C 1
ATOM 2791 O O . ARG B 1 173 ? 8.016 7.832 -8.953 1 98.38 173 ARG B O 1
ATOM 2798 N N . GLN B 1 174 ? 9.312 7.125 -10.656 1 97.75 174 GLN B N 1
ATOM 2799 C CA . GLN B 1 174 ? 10.57 7.039 -9.914 1 97.75 174 GLN B CA 1
ATOM 2800 C C . GLN B 1 174 ? 10.359 6.379 -8.555 1 97.75 174 GLN B C 1
ATOM 2802 O O . GLN B 1 174 ? 10.797 6.902 -7.527 1 97.75 174 GLN B O 1
ATOM 2807 N N . ALA B 1 175 ? 9.758 5.172 -8.523 1 95.69 175 ALA B N 1
ATOM 2808 C CA . ALA B 1 175 ? 9.312 4.516 -7.301 1 95.69 175 ALA B CA 1
ATOM 2809 C C . ALA B 1 175 ? 10.359 3.533 -6.789 1 95.69 175 ALA B C 1
ATOM 2811 O O . ALA B 1 175 ? 10.297 3.086 -5.641 1 95.69 175 ALA B O 1
ATOM 2812 N N . LEU B 1 176 ? 11.266 3.197 -7.598 1 93.19 176 LEU B N 1
ATOM 2813 C CA . LEU B 1 176 ? 12.305 2.234 -7.258 1 93.19 176 LEU B CA 1
ATOM 2814 C C . LEU B 1 176 ? 13.688 2.779 -7.605 1 93.19 176 LEU B C 1
ATOM 2816 O O . LEU B 1 176 ? 13.906 3.258 -8.719 1 93.19 176 LEU B O 1
ATOM 2820 N N . LEU B 1 177 ? 14.57 2.748 -6.641 1 92.5 177 LEU B N 1
ATOM 2821 C CA . LEU B 1 177 ? 15.969 3.062 -6.91 1 92.5 177 LEU B CA 1
ATOM 2822 C C . LEU B 1 177 ? 16.766 1.794 -7.215 1 92.5 177 LEU B C 1
ATOM 2824 O O . LEU B 1 177 ? 16.922 0.929 -6.352 1 92.5 177 LEU B O 1
ATOM 2828 N N . LEU B 1 178 ? 17.156 1.624 -8.445 1 90.38 178 LEU B N 1
ATOM 2829 C CA . LEU B 1 178 ? 17.922 0.463 -8.891 1 90.38 178 LEU B CA 1
ATOM 2830 C C . LEU B 1 178 ? 19.234 0.891 -9.539 1 90.38 178 LEU B C 1
ATOM 2832 O O . LEU B 1 178 ? 19.234 1.515 -10.602 1 90.38 178 LEU B O 1
ATOM 2836 N N . ASP B 1 179 ? 20.328 0.5 -8.883 1 89.38 179 ASP B N 1
ATOM 2837 C CA . ASP B 1 179 ? 21.672 0.818 -9.383 1 89.38 179 ASP B CA 1
ATOM 2838 C C . ASP B 1 179 ? 21.797 2.309 -9.688 1 89.38 179 ASP B C 1
ATOM 2840 O O . ASP B 1 179 ? 22.266 2.686 -10.766 1 89.38 179 ASP B O 1
ATOM 2844 N N . GLY B 1 180 ? 21.219 3.062 -8.852 1 91.75 180 GLY B N 1
ATOM 2845 C CA . GLY B 1 180 ? 21.375 4.508 -8.938 1 91.75 180 GLY B CA 1
ATOM 2846 C C . GLY B 1 180 ? 20.391 5.152 -9.891 1 91.75 180 GLY B C 1
ATOM 2847 O O . GLY B 1 180 ? 20.406 6.371 -10.07 1 91.75 180 GLY B O 1
ATOM 2848 N N . GLU B 1 181 ? 19.625 4.371 -10.508 1 94.19 181 GLU B N 1
ATOM 2849 C CA . GLU B 1 181 ? 18.625 4.902 -11.453 1 94.19 181 GLU B CA 1
ATOM 2850 C C . GLU B 1 181 ? 17.219 4.723 -10.922 1 94.19 181 GLU B C 1
ATOM 2852 O O . GLU B 1 181 ? 16.891 3.686 -10.336 1 94.19 181 GLU B O 1
ATOM 2857 N N . TRP B 1 182 ? 16.406 5.73 -11.156 1 95.38 182 TRP B N 1
ATOM 2858 C CA . TRP B 1 182 ? 15.008 5.66 -10.734 1 95.38 182 TRP B CA 1
ATOM 2859 C C . TRP B 1 182 ? 14.148 4.961 -11.781 1 95.38 182 TRP B C 1
ATOM 2861 O O . TRP B 1 182 ? 14.273 5.242 -12.977 1 95.38 182 TRP B O 1
ATOM 2871 N N . VAL B 1 183 ? 13.32 4.051 -11.297 1 95.69 183 VAL B N 1
ATOM 2872 C CA . VAL B 1 183 ? 12.453 3.256 -12.156 1 95.69 183 VAL B CA 1
ATOM 2873 C C . VAL B 1 183 ? 10.992 3.498 -11.781 1 95.69 183 VAL B C 1
ATOM 2875 O O . VAL B 1 183 ? 10.648 3.551 -10.602 1 95.69 183 VAL B O 1
ATOM 2878 N N . ASP B 1 184 ? 10.164 3.602 -12.781 1 97.69 184 ASP B N 1
ATOM 2879 C CA . ASP B 1 184 ? 8.734 3.773 -12.562 1 97.69 184 ASP B CA 1
ATOM 2880 C C . ASP B 1 184 ? 8.07 2.451 -12.188 1 97.69 184 ASP B C 1
ATOM 2882 O O . ASP B 1 184 ? 8.625 1.379 -12.445 1 97.69 184 ASP B O 1
ATOM 2886 N N . VAL B 1 185 ? 6.898 2.557 -11.516 1 96.81 185 VAL B N 1
ATOM 2887 C CA . VAL B 1 185 ? 6.07 1.399 -11.195 1 96.81 185 VAL B CA 1
ATOM 2888 C C . VAL B 1 185 ? 4.688 1.56 -11.82 1 96.81 185 VAL B C 1
ATOM 2890 O O . VAL B 1 185 ? 4.121 2.654 -11.82 1 96.81 185 VAL B O 1
ATOM 2893 N N . HIS B 1 186 ? 4.223 0.532 -12.469 1 98.25 186 HIS B N 1
ATOM 2894 C CA . HIS B 1 186 ? 2.883 0.531 -13.047 1 98.25 186 HIS B CA 1
ATOM 2895 C C . HIS B 1 186 ? 1.88 -0.13 -12.102 1 98.25 186 HIS B C 1
ATOM 2897 O O . HIS B 1 186 ? 2.131 -1.222 -11.586 1 98.25 186 HIS B O 1
ATOM 2903 N N . CYS B 1 187 ? 0.771 0.566 -11.875 1 98.5 187 CYS B N 1
ATOM 2904 C CA . CYS B 1 187 ? -0.335 0.027 -11.086 1 98.5 187 CYS B CA 1
ATOM 2905 C C . CYS B 1 187 ? -1.413 -0.557 -11.992 1 98.5 187 CYS B C 1
ATOM 2907 O O . CYS B 1 187 ? -1.821 0.078 -12.969 1 98.5 187 CYS B O 1
ATOM 2909 N N . MET B 1 188 ? -1.817 -1.767 -11.672 1 98.81 188 MET B N 1
ATOM 2910 C CA . MET B 1 188 ? -2.83 -2.463 -12.461 1 98.81 188 MET B CA 1
ATOM 2911 C C . MET B 1 188 ? -3.867 -3.119 -11.555 1 98.81 188 MET B C 1
ATOM 2913 O O . MET B 1 188 ? -3.588 -3.406 -10.391 1 98.81 188 MET B O 1
ATOM 2917 N N . ALA B 1 189 ? -5.043 -3.33 -12.148 1 98.88 189 ALA B N 1
ATOM 2918 C CA . ALA B 1 189 ? -6.078 -4.023 -11.391 1 98.88 189 ALA B CA 1
ATOM 2919 C C . ALA B 1 189 ? -7.062 -4.73 -12.32 1 98.88 189 ALA B C 1
ATOM 2921 O O . ALA B 1 189 ? -7.125 -4.426 -13.516 1 98.88 189 ALA B O 1
ATOM 2922 N N . ILE B 1 190 ? -7.707 -5.688 -11.766 1 98.81 190 ILE B N 1
ATOM 2923 C CA . ILE B 1 190 ? -8.812 -6.379 -12.414 1 98.81 190 ILE B CA 1
ATOM 2924 C C . ILE B 1 190 ? -10.031 -6.387 -11.492 1 98.81 190 ILE B C 1
ATOM 2926 O O . ILE B 1 190 ? -9.898 -6.578 -10.281 1 98.81 190 ILE B O 1
ATOM 2930 N N . LEU B 1 191 ? -11.195 -6.066 -12.031 1 98.38 191 LEU B N 1
ATOM 2931 C CA . LEU B 1 191 ? -12.445 -6.031 -11.281 1 98.38 191 LEU B CA 1
ATOM 2932 C C . LEU B 1 191 ? -13.305 -7.254 -11.586 1 98.38 191 LEU B C 1
ATOM 2934 O O . LEU B 1 191 ? -13.32 -7.73 -12.727 1 98.38 191 LEU B O 1
ATOM 2938 N N . GLY B 1 192 ? -13.93 -7.727 -10.562 1 93.19 192 GLY B N 1
ATOM 2939 C CA . GLY B 1 192 ? -14.898 -8.789 -10.758 1 93.19 192 GLY B CA 1
ATOM 2940 C C . GLY B 1 192 ? -16.172 -8.328 -11.438 1 93.19 192 GLY B C 1
ATOM 2941 O O . GLY B 1 192 ? -16.359 -7.125 -11.656 1 93.19 192 GLY B O 1
ATOM 2942 N N . PRO B 1 193 ? -16.953 -9.375 -11.883 1 78.31 193 PRO B N 1
ATOM 2943 C CA . PRO B 1 193 ? -18.203 -9.047 -12.57 1 78.31 193 PRO B CA 1
ATOM 2944 C C . PRO B 1 193 ? -19.141 -8.203 -11.719 1 78.31 193 PRO B C 1
ATOM 2946 O O . PRO B 1 193 ? -19.125 -8.297 -10.492 1 78.31 193 PRO B O 1
ATOM 2949 N N . GLU B 1 194 ? -19.625 -6.961 -12.102 1 65.19 194 GLU B N 1
ATOM 2950 C CA . GLU B 1 194 ? -20.594 -6.121 -11.406 1 65.19 194 GLU B CA 1
ATOM 2951 C C . GLU B 1 194 ? -21.766 -6.945 -10.875 1 65.19 194 GLU B C 1
ATOM 2953 O O . GLU B 1 194 ? -22.266 -7.836 -11.562 1 65.19 194 GLU B O 1
ATOM 2958 N N . ALA B 1 195 ? -21.688 -7.125 -9.586 1 47.66 195 ALA B N 1
ATOM 2959 C CA . ALA B 1 195 ? -22.906 -7.758 -9.094 1 47.66 195 ALA B CA 1
ATOM 2960 C C . ALA B 1 195 ? -24.141 -6.992 -9.555 1 47.66 195 ALA B C 1
ATOM 2962 O O . ALA B 1 195 ? -24.141 -5.758 -9.594 1 47.66 195 ALA B O 1
#

Foldseek 3Di:
DPQALQQDADWFDDDFKIWGQFALVCLVVQLVLCVVDVVQCVWQVCVPADDPDPAGVPPPPPDDSNVSSVVSHCVSRDRAKHKIFIAGPVPRDGFWIKMWHDQDPVQLETEIDIDGGPVQPPPCSLLVRVLRVVCCSVPVNVGFKYKYKGWPVCVRVVVSCVVSPKDWDDKAWQPDQDPNDGTIMTMIMDGHDDD/DPQALQQDADWFDDDFKIWGQFALVCLVVVLVLCVVDVVQCVWQVCVPAQDDDDAGVNPPPPDDSNVSSVVSHCVSRDRAKHKIFIAGPVPRDTFWIKMWHDQDPVQLETEIDIDGGPVRPPPCSLLVRVLRVVCCSVPVNVGFKYKYKGWPVCVRVVVSCVVSPKDWDDKAWQPDQDPNDGIIMTMIMDGHDDD

Solvent-accessible surface area (backbone atoms only — not comparable to full-atom values): 20672 Å² total; per-residue (Å²): 126,85,76,51,70,28,68,63,72,63,70,48,80,58,92,55,31,34,33,31,59,39,44,30,73,50,33,59,56,52,52,50,44,44,73,74,30,70,62,48,32,64,70,37,46,13,64,43,63,70,66,81,52,83,85,42,53,50,50,64,37,88,59,55,69,68,57,43,21,51,50,32,40,49,46,50,66,32,60,56,31,46,46,26,31,31,25,34,58,89,78,66,44,75,36,37,34,41,33,41,30,72,59,34,75,86,44,30,27,29,34,50,47,72,46,70,26,81,89,33,57,96,69,57,38,60,43,52,51,51,38,52,53,50,50,40,37,39,52,83,46,55,25,44,32,42,32,38,74,45,44,63,90,41,58,68,60,50,50,38,40,45,73,62,55,36,40,84,34,31,48,45,75,58,60,37,60,53,95,88,37,69,35,37,29,35,33,31,34,35,70,36,81,81,126,125,87,76,50,69,30,67,64,72,63,72,48,80,58,92,54,30,33,33,32,58,37,43,30,73,49,34,59,56,52,50,51,43,43,73,73,30,70,62,51,33,64,70,38,49,12,66,45,64,72,65,87,51,80,85,45,56,46,52,65,35,89,61,53,69,68,57,42,22,52,50,32,40,49,47,51,68,32,60,56,32,46,46,26,31,33,24,34,58,89,77,68,44,74,33,38,36,42,33,42,31,73,58,35,76,86,43,29,27,28,33,50,48,72,46,71,26,80,89,32,56,96,68,58,39,60,41,52,53,51,39,53,54,50,51,42,38,39,52,84,46,54,26,44,32,41,32,38,76,43,44,63,89,41,57,68,60,51,50,38,41,45,73,65,54,37,40,84,34,32,48,45,74,58,60,37,59,52,97,88,38,69,34,37,28,36,33,32,35,36,70,34,81,82,127

InterPro domains:
  IPR000182 GNAT domain [PF13302] (17-166)
  IPR000182 GNAT domain [PS51186] (17-184)
  IPR016181 Acyl-CoA N-acyltransferase [SSF55729] (8-191)

Radius of gyration: 21.48 Å; Cα contacts (8 Å, |Δi|>4): 792; chains: 2; bounding box: 47×64×48 Å

Secondary structure (DSSP, 8-state):
-PPPTTSS---EE-SSEEEEE--TTHHHHHHHHHHH-HHHHHHHTTTS-SS--SSS----SS--HHHHHHHHHHHHH-SS-EEEEEEETTT--EEEEEEEEEEEGGGTEEEEEEEE-GGGTTSSHHHHHHHHHHHHHHTTT--SEEEEEEETT-HHHHHHHHHHT-EEEEEEEEEEEETTEEEEEEEEEEE----/-PPPTTSS---EE-SSEEEEE--TTHHHHHHHHHHH-HHHHHHHTTTS-SS--SSS-----S--HHHHHHHHHHHHH-SS-EEEEEEETTT--EEEEEEEEEEEGGGTEEEEEEEE-GGGTTSSHHHHHHHHHHHHHHTTT--SEEEEEEETT-HHHHHHHHHHT-EEEEEEEEEEEETTEEEEEEEEEEEPP--

Organism: NCBI:txid131109

Nearest PDB structures (foldseek):
  6d72-assembly1_C  TM=8.129E-01  e=1.036E-14  Yersinia pestis
  5wif-assembly1_C  TM=8.399E-01  e=3.846E-14  Yersinia pestis
  6vfn-assembly1_A  TM=8.572E-01  e=7.646E-14  Bacillus thuringiensis
  5wif-assembly1_B  TM=8.218E-01  e=7.183E-14  Yersinia pestis
  2fck-assembly1_A-2  TM=7.473E-01  e=1.520E-13  Vibrio cholerae O1 biovar El Tor str. N16961

pLDDT: mean 89.61, std 15.99, range [35.88, 98.94]

Sequence (390 aa):
MALTPFATKPTLVGELVTLRPIRAEDADTIDALIRTDPEISILTGSVRSSTEPPMGVGIPVGVGIEELRGIYGRWAQAEDRLVLAVIDNSSGRMVGEVVLLDWDEANRSCGFRALIGKQGRGRGLGTEATRLIVEHGLGAMGLHRISLEVYDINPRARHVYEKVGFIHEGTGRQALLLDGEWVDVHCMAILGPEAMALTPFATKPTLVGELVTLRPIRAEDADTIDALIRTDPEISILTGSVRSSTEPPMGVGIPVGVGIEELRGIYGRWAQAEDRLVLAVIDNSSGRMVGEVVLLDWDEANRSCGFRALIGKQGRGRGLGTEATRLIVEHGLGAMGLHRISLEVYDINPRARHVYEKVGFIHEGTGRQALLLDGEWVDVHCMAILGPEA